Protein AF-A0A8J6ZVW7-F1 (afdb_monomer)

pLDDT: mean 86.39, std 11.44, range [42.09, 98.69]

Radius of gyration: 31.01 Å; Cα contacts (8 Å, |Δi|>4): 887; chains: 1; bounding box: 76×48×88 Å

Solvent-accessible surface area (backbone atoms only — not comparable to full-atom values): 27107 Å² total; per-residue (Å²): 129,86,79,79,57,53,35,25,30,36,32,59,56,68,65,57,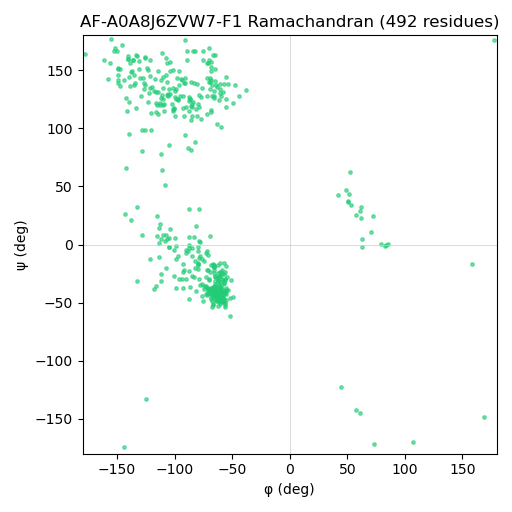40,48,69,54,46,55,93,58,70,62,41,78,71,46,67,35,46,79,55,95,88,37,46,22,52,96,85,42,78,55,50,36,66,55,50,46,51,41,44,74,74,68,21,50,31,41,27,20,56,43,68,67,63,40,69,71,42,50,91,62,39,61,82,58,54,30,58,42,44,34,63,62,49,44,62,41,65,78,31,88,82,68,39,69,47,41,52,55,49,49,53,59,58,47,58,78,42,82,49,35,33,35,28,58,62,38,50,62,63,62,64,74,65,82,74,92,77,65,64,43,52,37,28,31,29,52,70,78,78,90,83,68,68,86,75,42,76,82,59,36,85,42,80,29,52,40,72,73,78,43,60,90,43,79,29,65,30,33,38,56,55,67,88,53,54,56,69,58,45,51,54,51,51,62,77,37,45,79,30,23,57,28,38,36,28,58,37,46,63,92,34,69,34,42,56,48,52,69,76,45,53,84,66,36,67,45,78,49,78,47,80,38,48,62,27,29,40,38,43,36,31,57,50,68,84,84,37,50,42,36,34,31,38,32,82,56,88,71,87,71,70,68,54,77,45,46,44,35,30,16,29,33,42,75,80,47,96,68,91,38,69,79,42,57,13,60,50,86,61,55,46,18,88,47,14,71,29,32,41,68,53,20,35,53,47,19,52,63,65,72,55,81,44,52,25,32,34,37,34,38,72,47,46,36,55,19,83,55,82,72,44,73,43,94,88,38,62,80,50,61,89,54,45,59,46,46,72,54,51,53,62,50,49,71,83,24,57,33,38,33,51,64,64,47,80,52,101,47,28,45,55,56,50,53,27,67,76,60,73,37,60,68,59,52,53,54,49,49,52,42,45,52,54,37,36,48,74,76,43,55,88,46,49,66,46,42,54,50,44,44,64,26,34,61,40,45,65,87,61,39,34,38,28,40,35,68,59,50,49,52,50,48,56,58,50,61,71,25,50,55,63,31,42,53,48,46,58,74,71,45,63,60,96,88,36,48,34,89,78,42,65,62,74,62,28,30,49,52,27,59,51,57,30,47,44,55,37,31,52,49,68,70,68,69,64,48,73,40,66,30,51,62,33,54,44,86,91,114

Nearest PDB structures (foldseek):
  6u4b-assembly1_A  TM=8.245E-01  e=1.497E-17  Klebsiella pneumoniae
  6isv-assembly1_B  TM=5.181E-01  e=7.774E-01  Geotrichum candidum
  8fmw-assembly1_H  TM=5.590E-01  e=1.903E+00  Borreliella burgdorferi B31
  5mmm-assembly1_h  TM=5.725E-01  e=1.793E+00  Spinacia oleracea
  5x8r-assembly1_h  TM=6.136E-01  e=8.458E+00  Spinacia oleracea

Mean predicted aligned error: 12.62 Å

Secondary structure (DSSP, 8-state):
-PPP--EEEEES-HHHHHHHHTT---EEEEEEEEETTEEEETTEEPPHHHHHHHHHHT-SEEEES-HHHHHHHGGGS--SS-EEEHHHHHHHTTSS---HHHHHHHHHHHTT--SEEEETT-HHHHTT---TT-SSEEEEE-S--SS-HHHHTTT-SEEESSGGGGTT---SEEE--S---HHHHHHHHHHTTTT-SEEEEEEETT-HHHHHHHHTGGGEEEEEEEEETTEEEEEEEE-----EEEEEEESS-----PPTTEEEEETTGGG-SS--SSEETTSSS--GGGHHHHTHHHHHHHHHHH---SEEEEEETTEEE--SSSTTSTTS---GGGSPPHHHHHHHHHH-SEEEEPPEE-SS-HHHHHHHHHS-HHHHHHHHHHHHHHHHHH-GGGHHHHHHHHH-SEE--TT-EEEEHHHHHHHHHHHHTTHHHHHHHHHHH-EETTEEGGGS-HHHHTHHHHHHHHHHHHHHHHHT--EEEEPEEE-TT-

Foldseek 3Di:
DPQDAFEEEEEDDPVLLCVQQPPFRYHDQYYWYDDPLFTDDPNDTDFQVNQVVCCVPGGLAYEYSDPVSCVSHVVRHDPQQRYYHSNVVSVQSVFQHDGPQNVVVVQVVQLVDQEEEEEAPCNCQSRVDDPPDRNYAYEYEDQDDPPRPDRCVPVHPYYHNDLVRCLQEEGAEYEPERDDAPVRVVVVCVSCVSHYQKYKYWDFPPDNNVVCCVVPVVQFPDWDWADGRGGTIIITGGDDPQAAAEEAEDQDALVAPAAPRYWYEYALCVPDPDDYTDYYLPDDDFDSVLCLAAPCVRVLVSCLGPHDHQKYWYDYSFWAFFQDDPCPDPVNADDNVRGQDPVNLVVVQVVFAKEAADKDFAPAFLLVVLCVLQVCNPLSVLLLVLQLVLCCVPPVVLNVLLVPNRRHRIAGADRGMMGGSVVSNVLSCSLVSRLVVSLVCSQPPDDDPNHGQVVDPSSSSHSSNSSSRRSVVSVCVSPVTGYHHGHIRGNPVD

Sequence (494 aa):
MATYVPRVLVCGDDDDFRKIIGDRPVEVVGRLQFEREALLLDGHRLTGADVAQLLDTAAEYLLFTDAVEFERCIDSLPTNGQVLSAVTFAKKIRSGFLSFESLATLFDVLKNFRGRVLDVDCFVAKADLRTNDLPVELECVAGNFDGLRPIHENLYGKIYRTLDDCRYRRFDVVLLTDEREPDEFVDAMIKTDALSQNVLTFVRRGSLLESWLTSSQNIFADVKTFSVAGGAWWLIEKRAPVDVGVYVVTHKDAKLSAPEGYRVIHAGHINAAQTFGDVTDDTGDNISELNPFLDEITALYWVWKNTSHTHTGIVHYRRLLTDVNQPNRPDNRYRAENILSASKILQLLDDYDIITHTEFMSKRTQRELMILSTKQPALVAAAEEIVRRHLQRTHPDYLATFDDVMNGSVFFAYGIFVTRRKIFDDYCAWLFSFIIDATIELRDTVTLGGHRLTDAPHVYSRMMSFFAERMLTVWLTNNRLRIKTLPIMYRDDI

Structure (mmCIF, N/CA/C/O backbone):
data_AF-A0A8J6ZVW7-F1
#
_entry.id   AF-A0A8J6ZVW7-F1
#
loop_
_atom_site.group_PDB
_atom_site.id
_atom_site.type_symbol
_atom_site.label_atom_id
_atom_site.label_alt_id
_atom_site.label_comp_id
_atom_site.label_asym_id
_atom_site.label_entity_id
_atom_site.label_seq_id
_atom_site.pdbx_PDB_ins_code
_atom_site.Cartn_x
_atom_site.Cartn_y
_atom_site.Cartn_z
_atom_site.occupancy
_atom_site.B_iso_or_equiv
_atom_site.auth_seq_id
_atom_site.auth_comp_id
_atom_site.auth_asym_id
_atom_site.auth_atom_id
_atom_site.pdbx_PDB_model_num
ATOM 1 N N . MET A 1 1 ? -1.446 -11.581 29.852 1.00 42.28 1 MET A N 1
ATOM 2 C CA . MET A 1 1 ? -2.686 -10.786 29.896 1.00 42.28 1 MET A CA 1
ATOM 3 C C . MET A 1 1 ? -3.193 -10.796 31.320 1.00 42.28 1 MET A C 1
ATOM 5 O O . MET A 1 1 ? -3.320 -11.878 31.885 1.00 42.28 1 MET A O 1
ATOM 9 N N . ALA A 1 2 ? -3.386 -9.624 31.924 1.00 42.09 2 ALA A N 1
ATOM 10 C CA . ALA A 1 2 ? -4.093 -9.539 33.194 1.00 42.09 2 ALA A CA 1
ATOM 11 C C . ALA A 1 2 ? -5.518 -10.062 32.966 1.00 42.09 2 ALA A C 1
ATOM 13 O O . ALA A 1 2 ? -6.196 -9.622 32.043 1.00 42.09 2 ALA A O 1
ATOM 14 N N . THR A 1 3 ? -5.945 -11.055 33.740 1.00 55.94 3 THR A N 1
ATOM 15 C CA . THR A 1 3 ? -7.318 -11.553 33.659 1.00 55.94 3 THR A CA 1
ATOM 16 C C . THR A 1 3 ? -8.234 -10.455 34.183 1.00 55.94 3 THR A C 1
ATOM 18 O O . THR A 1 3 ? -8.121 -10.085 35.349 1.00 55.94 3 THR A O 1
ATOM 21 N N . TYR A 1 4 ? -9.105 -9.915 33.334 1.00 67.06 4 TYR A N 1
ATOM 22 C CA . TYR A 1 4 ? -10.116 -8.948 33.753 1.00 67.06 4 TYR A CA 1
ATOM 23 C C . TYR A 1 4 ? -11.009 -9.548 34.851 1.00 67.06 4 TYR A C 1
ATOM 25 O O . TYR A 1 4 ? -11.490 -10.678 34.730 1.00 67.06 4 TYR A O 1
ATOM 33 N N . VAL A 1 5 ? -11.204 -8.787 35.929 1.00 76.88 5 VAL A N 1
ATOM 34 C CA . VAL A 1 5 ? -12.028 -9.154 37.084 1.00 76.88 5 VAL A CA 1
ATOM 35 C C . VAL A 1 5 ? -13.138 -8.097 37.215 1.00 76.88 5 VAL A C 1
ATOM 37 O O . VAL A 1 5 ? -12.874 -7.020 37.743 1.00 76.88 5 VAL A O 1
ATOM 40 N N . PRO A 1 6 ? -14.362 -8.359 36.722 1.00 79.50 6 PRO A N 1
ATOM 41 C CA . PRO A 1 6 ? -15.471 -7.417 36.806 1.00 79.50 6 PRO A CA 1
ATOM 42 C C . PRO A 1 6 ? -15.879 -7.153 38.247 1.00 79.50 6 PRO A C 1
ATOM 44 O O . PRO A 1 6 ? -16.041 -8.093 39.033 1.00 79.50 6 PRO A O 1
ATOM 47 N N . ARG A 1 7 ? -16.141 -5.884 38.555 1.00 86.50 7 ARG A N 1
ATOM 48 C CA . ARG A 1 7 ? -16.690 -5.456 39.848 1.00 86.50 7 ARG A CA 1
ATOM 49 C C . ARG A 1 7 ? -18.210 -5.566 39.829 1.00 86.50 7 ARG A C 1
ATOM 51 O O . ARG A 1 7 ? -18.862 -4.936 39.000 1.00 86.50 7 ARG A O 1
ATOM 58 N N . VAL A 1 8 ? -18.800 -6.354 40.724 1.00 90.06 8 VAL A N 1
ATOM 59 C CA . VAL A 1 8 ? -20.244 -6.639 40.710 1.00 90.06 8 VAL A CA 1
ATOM 60 C C . VAL A 1 8 ? -20.917 -6.348 42.046 1.00 90.06 8 VAL A C 1
ATOM 62 O O . VAL A 1 8 ? -20.406 -6.686 43.115 1.00 90.06 8 VAL A O 1
ATOM 65 N N . LEU A 1 9 ? -22.106 -5.762 41.966 1.00 92.94 9 LEU A N 1
ATOM 66 C CA . LEU A 1 9 ? -23.117 -5.838 43.008 1.00 92.94 9 LEU A CA 1
ATOM 67 C C . LEU A 1 9 ? -23.928 -7.108 42.797 1.00 92.94 9 LEU A C 1
ATOM 69 O O . LEU A 1 9 ? -24.265 -7.454 41.665 1.00 92.94 9 LEU A O 1
ATOM 73 N N . VAL A 1 10 ? -24.272 -7.790 43.882 1.00 94.38 10 VAL A N 1
ATOM 74 C CA . VAL A 1 10 ? -25.107 -8.991 43.808 1.00 94.38 10 VAL A CA 1
ATOM 75 C C . VAL A 1 10 ? -26.354 -8.806 44.650 1.00 94.38 10 VAL A C 1
ATOM 77 O O . VAL A 1 10 ? -26.262 -8.439 45.819 1.00 94.38 10 VAL A O 1
ATOM 80 N N . CYS A 1 11 ? -27.502 -9.091 44.052 1.00 94.06 11 CYS A N 1
ATOM 81 C CA . CYS A 1 11 ? -28.789 -9.184 44.709 1.00 94.06 11 CYS A CA 1
ATOM 82 C C . CYS A 1 11 ? -29.251 -10.647 44.738 1.00 94.06 11 CYS A C 1
ATOM 84 O O . CYS A 1 11 ? -29.289 -11.309 43.697 1.00 94.06 11 CYS A O 1
ATOM 86 N N . GLY A 1 12 ? -29.557 -11.138 45.939 1.00 90.00 12 GLY A N 1
ATOM 87 C CA . GLY A 1 12 ? -29.989 -12.513 46.193 1.00 90.00 12 GLY A CA 1
ATOM 88 C C . GLY A 1 12 ? -28.928 -13.382 46.880 1.00 90.00 12 GLY A C 1
ATOM 89 O O . GLY A 1 12 ? -27.920 -12.880 47.382 1.00 90.00 12 GLY A O 1
ATOM 90 N N . ASP A 1 13 ? -29.190 -14.690 46.941 1.00 90.00 13 ASP A N 1
ATOM 91 C CA . ASP A 1 13 ? -28.446 -15.642 47.776 1.00 90.00 13 ASP A CA 1
ATOM 92 C C . ASP A 1 13 ? -26.984 -15.887 47.340 1.00 90.00 13 ASP A C 1
ATOM 94 O O . ASP A 1 13 ? -26.646 -15.976 46.153 1.00 90.00 13 ASP A O 1
ATOM 98 N N . ASP A 1 14 ? -26.106 -16.020 48.335 1.00 87.69 14 ASP A N 1
ATOM 99 C CA . ASP A 1 14 ? -24.662 -16.187 48.169 1.00 87.69 14 ASP A CA 1
ATOM 100 C C . ASP A 1 14 ? -24.270 -17.559 47.610 1.00 87.69 14 ASP A C 1
ATOM 102 O O . ASP A 1 14 ? -23.324 -17.654 46.821 1.00 87.69 14 ASP A O 1
ATOM 106 N N . ASP A 1 15 ? -24.967 -18.617 48.016 1.00 91.00 15 ASP A N 1
ATOM 107 C CA . ASP A 1 15 ? -24.687 -19.976 47.564 1.00 91.00 15 ASP A CA 1
ATOM 108 C C . ASP A 1 15 ? -25.174 -20.174 46.130 1.00 91.00 15 ASP A C 1
ATOM 110 O O . ASP A 1 15 ? -24.450 -20.753 45.310 1.00 91.00 15 ASP A O 1
ATOM 114 N N . ASP A 1 16 ? -26.325 -19.597 45.780 1.00 92.12 16 ASP A N 1
ATOM 115 C CA . ASP A 1 16 ? -26.796 -19.548 44.396 1.00 92.12 16 ASP A CA 1
ATOM 116 C C . ASP A 1 16 ? -25.834 -18.762 43.502 1.00 92.12 16 ASP A C 1
ATOM 118 O O . ASP A 1 16 ? -25.460 -19.238 42.424 1.00 92.12 16 ASP A O 1
ATOM 122 N N . PHE A 1 17 ? -25.349 -17.602 43.961 1.00 93.56 17 PHE A N 1
ATOM 123 C CA . PHE A 1 17 ? -24.330 -16.844 43.236 1.00 93.56 17 PHE A CA 1
ATOM 124 C C . PHE A 1 17 ? -23.083 -17.694 42.969 1.00 93.56 17 PHE A C 1
ATOM 126 O O . PHE A 1 17 ? -22.659 -17.817 41.817 1.00 93.56 17 PHE A O 1
ATOM 133 N N . ARG A 1 18 ? -22.515 -18.330 44.005 1.00 91.50 18 ARG A N 1
ATOM 134 C CA . ARG A 1 18 ? -21.320 -19.185 43.874 1.00 91.50 18 ARG A CA 1
ATOM 135 C C . ARG A 1 18 ? -21.558 -20.349 42.919 1.00 91.50 18 ARG A C 1
ATOM 137 O O . ARG A 1 18 ? -20.698 -20.646 42.095 1.00 91.50 18 ARG A O 1
ATOM 144 N N . LYS A 1 19 ? -22.730 -20.982 42.980 1.00 92.94 19 LYS A N 1
ATOM 145 C CA . LYS A 1 19 ? -23.097 -22.102 42.105 1.00 92.94 19 LYS A CA 1
ATOM 146 C C . LYS A 1 19 ? -23.214 -21.684 40.638 1.00 92.94 19 LYS A C 1
ATOM 148 O O . LYS A 1 19 ? -22.811 -22.436 39.751 1.00 92.94 19 LYS A O 1
ATOM 153 N N . ILE A 1 20 ? -23.761 -20.498 40.373 1.00 91.62 20 ILE A N 1
ATOM 154 C CA . ILE A 1 20 ? -23.944 -19.970 39.016 1.00 91.62 20 ILE A CA 1
ATOM 155 C C . ILE A 1 20 ? -22.610 -19.480 38.429 1.00 91.62 20 ILE A C 1
ATOM 157 O O . ILE A 1 20 ? -22.259 -19.814 37.289 1.00 91.62 20 ILE A O 1
ATOM 161 N N . ILE A 1 21 ? -21.864 -18.688 39.202 1.00 87.88 21 ILE A N 1
ATOM 162 C CA . ILE A 1 21 ? -20.614 -18.056 38.768 1.00 87.88 21 ILE A CA 1
ATOM 163 C C . ILE A 1 21 ? -19.450 -19.051 38.734 1.00 87.88 21 ILE A C 1
ATOM 165 O O . ILE A 1 21 ? -18.629 -18.974 37.816 1.00 87.88 21 ILE A O 1
ATOM 169 N N . GLY A 1 22 ? -19.401 -20.028 39.641 1.00 88.19 22 GLY A N 1
ATOM 170 C CA . GLY A 1 22 ? -18.299 -20.989 39.746 1.00 88.19 22 GLY A CA 1
ATOM 171 C C . GLY A 1 22 ? -16.945 -20.303 39.957 1.00 88.19 22 GLY A C 1
ATOM 172 O O . GLY A 1 22 ? -16.871 -19.266 40.608 1.00 88.19 22 GLY A O 1
ATOM 173 N N . ASP A 1 23 ? -15.888 -20.838 39.340 1.00 83.31 23 ASP A N 1
ATOM 174 C CA . ASP A 1 23 ? -14.503 -20.343 39.483 1.00 83.31 23 ASP A CA 1
ATOM 175 C C . ASP A 1 23 ? -14.174 -19.122 38.603 1.00 83.31 23 ASP A C 1
ATOM 177 O O . ASP A 1 23 ? -13.011 -18.816 38.336 1.00 83.31 23 ASP A O 1
ATOM 181 N N . ARG A 1 24 ? -15.194 -18.441 38.073 1.00 82.06 24 ARG A N 1
ATOM 182 C CA . ARG A 1 24 ? -14.978 -17.287 37.200 1.00 82.06 24 ARG A CA 1
ATOM 183 C C . ARG A 1 24 ? -14.417 -16.108 38.007 1.00 82.06 24 ARG A C 1
ATOM 185 O O . ARG A 1 24 ? -14.892 -15.862 39.114 1.00 82.06 24 ARG A O 1
ATOM 192 N N . PRO A 1 25 ? -13.458 -15.349 37.452 1.00 78.94 25 PRO A N 1
ATOM 193 C CA . PRO A 1 25 ? -12.899 -14.180 38.118 1.00 78.94 25 PRO A CA 1
ATOM 194 C C . PRO A 1 25 ? -13.968 -13.087 38.197 1.00 78.94 25 PRO A C 1
ATOM 196 O O . PRO A 1 25 ? -14.405 -12.595 37.163 1.00 78.94 25 PRO A O 1
ATOM 199 N N . VAL A 1 26 ? -14.416 -12.739 39.404 1.00 86.00 26 VAL A N 1
ATOM 200 C CA . VAL A 1 26 ? -15.368 -11.648 39.667 1.00 86.00 26 VAL A CA 1
ATOM 201 C C . VAL A 1 26 ? -15.034 -11.027 41.026 1.00 86.00 26 VAL A C 1
ATOM 203 O O . VAL A 1 26 ? -14.790 -11.754 41.988 1.00 86.00 26 VAL A O 1
ATOM 206 N N . GLU A 1 27 ? -15.036 -9.701 41.128 1.00 89.44 27 GLU A N 1
ATOM 207 C CA . GLU A 1 27 ? -14.871 -8.971 42.386 1.00 89.44 27 GLU A CA 1
ATOM 208 C C . GLU A 1 27 ? -16.252 -8.540 42.886 1.00 89.44 27 GLU A C 1
ATOM 210 O O . GLU A 1 27 ? -16.903 -7.679 42.297 1.00 89.44 27 GLU A O 1
ATOM 215 N N . VAL A 1 28 ? -16.729 -9.135 43.977 1.00 92.44 28 VAL A N 1
ATOM 216 C CA . VAL A 1 28 ? -17.987 -8.706 44.599 1.00 92.44 28 VAL A CA 1
ATOM 217 C C . VAL A 1 28 ? -17.711 -7.475 45.457 1.00 92.44 28 VAL A C 1
ATOM 219 O O . VAL A 1 28 ? -17.070 -7.576 46.499 1.00 92.44 28 VAL A O 1
ATOM 222 N N . VAL A 1 29 ? -18.210 -6.320 45.022 1.00 92.75 29 VAL A N 1
ATOM 223 C CA . VAL A 1 29 ? -17.977 -5.021 45.680 1.00 92.75 29 VAL A CA 1
ATOM 224 C C . VAL A 1 29 ? -19.107 -4.605 46.619 1.00 92.75 29 VAL A C 1
ATOM 226 O O . VAL A 1 29 ? -18.958 -3.651 47.377 1.00 92.75 29 VAL A O 1
ATOM 229 N N . GLY A 1 30 ? -20.234 -5.317 46.590 1.00 91.88 30 GLY A N 1
ATOM 230 C CA . GLY A 1 30 ? -21.351 -5.078 47.497 1.00 91.88 30 GLY A CA 1
ATOM 231 C C . GLY A 1 30 ? -22.509 -6.053 47.294 1.00 91.88 30 GLY A C 1
ATOM 232 O O . GLY A 1 30 ? -22.601 -6.748 46.278 1.00 91.88 30 GLY A O 1
ATOM 233 N N . ARG A 1 31 ? -23.396 -6.104 48.290 1.00 92.94 31 ARG A N 1
ATOM 234 C CA . ARG A 1 31 ? -24.591 -6.955 48.308 1.00 92.94 31 ARG A CA 1
ATOM 235 C C . ARG A 1 31 ? -25.829 -6.084 48.458 1.00 92.94 31 ARG A C 1
ATOM 237 O O . ARG A 1 31 ? -25.852 -5.196 49.306 1.00 92.94 31 ARG A O 1
ATOM 244 N N . LEU A 1 32 ? -26.844 -6.362 47.651 1.00 93.19 32 LEU A N 1
ATOM 245 C CA . LEU A 1 32 ? -28.156 -5.736 47.746 1.00 93.19 32 LEU A CA 1
ATOM 246 C C . LEU A 1 32 ? -29.181 -6.752 48.239 1.00 93.19 32 LEU A C 1
ATOM 248 O O . LEU A 1 32 ? -29.140 -7.926 47.873 1.00 93.19 32 LEU A O 1
ATOM 252 N N . GLN A 1 33 ? -30.126 -6.282 49.039 1.00 91.12 33 GLN A N 1
ATOM 253 C CA . GLN A 1 33 ? -31.290 -7.062 49.448 1.00 91.12 33 GLN A CA 1
ATOM 254 C C . GLN A 1 33 ? -32.473 -6.728 48.546 1.00 91.12 33 GLN A C 1
ATOM 256 O O . GLN A 1 33 ? -32.588 -5.599 48.066 1.00 91.12 33 GLN A O 1
ATOM 261 N N . PHE A 1 34 ? -33.356 -7.700 48.337 1.00 89.69 34 PHE A N 1
ATOM 262 C CA . PHE A 1 34 ? -34.623 -7.493 47.652 1.00 89.69 34 PHE A CA 1
ATOM 263 C C . PHE A 1 34 ? -35.772 -7.729 48.627 1.00 89.69 34 PHE A C 1
ATOM 265 O O . PHE A 1 34 ? -36.010 -8.847 49.077 1.00 89.69 34 PHE A O 1
ATOM 272 N N . GLU A 1 35 ? -36.501 -6.670 48.968 1.00 88.12 35 GLU A N 1
ATOM 273 C CA . GLU A 1 35 ? -37.670 -6.767 49.840 1.00 88.12 35 GLU A CA 1
ATOM 274 C C . GLU A 1 35 ? -38.798 -5.883 49.318 1.00 88.12 35 GLU A C 1
ATOM 276 O O . GLU A 1 35 ? -38.583 -4.728 48.957 1.00 88.12 35 GLU A O 1
ATOM 281 N N . ARG A 1 36 ? -40.031 -6.410 49.318 1.00 84.06 36 ARG A N 1
ATOM 282 C CA . ARG A 1 36 ? -41.248 -5.663 48.939 1.00 84.06 36 ARG A CA 1
ATOM 283 C C . ARG A 1 36 ? -41.106 -4.905 47.607 1.00 84.06 36 ARG A C 1
ATOM 285 O O . ARG A 1 36 ? -41.469 -3.733 47.525 1.00 84.06 36 ARG A O 1
ATOM 292 N N . GLU A 1 37 ? -40.582 -5.585 46.586 1.00 82.31 37 GLU A N 1
ATOM 293 C CA . GLU A 1 37 ? -40.376 -5.027 45.237 1.00 82.31 37 GLU A CA 1
ATOM 294 C C . GLU A 1 37 ? -39.413 -3.828 45.208 1.00 82.31 37 GLU A C 1
ATOM 296 O O . GLU A 1 37 ? -39.559 -2.893 44.419 1.00 82.31 37 GLU A O 1
ATOM 301 N N . ALA A 1 38 ? -38.420 -3.830 46.097 1.00 85.56 38 ALA A N 1
ATOM 302 C CA . ALA A 1 38 ? -37.412 -2.791 46.170 1.00 85.56 38 ALA A CA 1
ATOM 303 C C . ALA A 1 38 ? -36.022 -3.365 46.447 1.00 85.56 38 ALA A C 1
ATOM 305 O O . ALA A 1 38 ? -35.872 -4.307 47.224 1.00 85.56 38 ALA A O 1
ATOM 306 N N . LEU A 1 39 ? -35.009 -2.742 45.842 1.00 91.62 39 LEU A N 1
ATOM 307 C CA . LEU A 1 39 ? -33.610 -2.973 46.183 1.00 91.62 39 LEU A CA 1
ATOM 308 C C . LEU A 1 39 ? -33.235 -2.172 47.423 1.00 91.62 39 LEU A C 1
ATOM 310 O O . LEU A 1 39 ? -33.600 -0.998 47.536 1.00 91.62 39 LEU A O 1
ATOM 314 N N . LEU A 1 40 ? -32.475 -2.792 48.320 1.00 91.81 40 LEU A N 1
ATOM 315 C CA . LEU A 1 40 ? -31.940 -2.146 49.507 1.00 91.81 40 LEU A CA 1
ATOM 316 C C . LEU A 1 40 ? -30.425 -2.313 49.589 1.00 91.81 40 LEU A C 1
ATOM 318 O O . LEU A 1 40 ? -29.902 -3.407 49.379 1.00 91.81 40 LEU A O 1
ATOM 322 N N . LEU A 1 41 ? -29.741 -1.232 49.955 1.00 90.81 41 LEU A N 1
ATOM 323 C CA . LEU A 1 41 ? -28.346 -1.238 50.390 1.00 90.81 41 LEU A CA 1
ATOM 324 C C . LEU A 1 41 ? -28.319 -0.778 51.847 1.00 90.81 41 LEU A C 1
ATOM 326 O O . LEU A 1 41 ? -28.836 0.294 52.156 1.00 90.81 41 LEU A O 1
ATOM 330 N N . ASP A 1 42 ? -27.791 -1.608 52.747 1.00 88.06 42 ASP A N 1
ATOM 331 C CA . ASP A 1 42 ? -27.751 -1.337 54.193 1.00 88.06 42 ASP A CA 1
ATOM 332 C C . ASP A 1 42 ? -29.116 -0.916 54.788 1.00 88.06 42 ASP A C 1
ATOM 334 O O . ASP A 1 42 ? -29.209 -0.048 55.654 1.00 88.06 42 ASP A O 1
ATOM 338 N N . GLY A 1 43 ? -30.207 -1.518 54.298 1.00 86.62 43 GLY A N 1
ATOM 339 C CA . GLY A 1 43 ? -31.580 -1.225 54.734 1.00 86.62 43 GLY A CA 1
ATOM 340 C C . GLY A 1 43 ? -32.204 0.040 54.128 1.00 86.62 43 GLY A C 1
ATOM 341 O O . GLY A 1 43 ? -33.367 0.341 54.405 1.00 86.62 43 GLY A O 1
ATOM 342 N N . HIS A 1 44 ? -31.485 0.766 53.270 1.00 90.50 44 HIS A N 1
ATOM 343 C CA . HIS A 1 44 ? -32.001 1.929 52.553 1.00 90.50 44 HIS A CA 1
ATOM 344 C C . HIS A 1 44 ? -32.506 1.546 51.164 1.00 90.50 44 HIS A C 1
ATOM 346 O O . HIS A 1 44 ? -31.781 0.946 50.374 1.00 90.50 44 HIS A O 1
ATOM 352 N N . ARG A 1 45 ? -33.750 1.931 50.854 1.00 91.75 45 ARG A N 1
ATOM 353 C CA . ARG A 1 45 ? -34.365 1.706 49.541 1.00 91.75 45 ARG A CA 1
ATOM 354 C C . ARG A 1 45 ? -33.637 2.503 48.459 1.00 91.75 45 ARG A C 1
ATOM 356 O O . ARG A 1 45 ? -33.525 3.720 48.579 1.00 91.75 45 ARG A O 1
ATOM 363 N N . LEU A 1 46 ? -33.234 1.819 47.395 1.00 91.44 46 LEU A N 1
ATOM 364 C CA . LEU A 1 46 ? -32.609 2.413 46.220 1.00 91.44 46 LEU A CA 1
ATOM 365 C C . LEU A 1 46 ? -33.653 2.760 45.154 1.00 91.44 46 LEU A C 1
ATOM 367 O O . LEU A 1 46 ? -34.577 1.988 44.883 1.00 91.44 46 LEU A O 1
ATOM 371 N N . THR A 1 47 ? -33.482 3.918 44.528 1.00 90.75 47 THR A N 1
ATOM 372 C CA . THR A 1 47 ? -34.142 4.295 43.274 1.00 90.75 47 THR A CA 1
ATOM 373 C C . THR A 1 47 ? -33.308 3.845 42.072 1.00 90.75 47 THR A C 1
ATOM 375 O O . THR A 1 47 ? -32.122 3.539 42.203 1.00 90.75 47 THR A O 1
ATOM 378 N N . GLY A 1 48 ? -33.889 3.859 40.868 1.00 86.62 48 GLY A N 1
ATOM 379 C CA . GLY A 1 48 ? -33.130 3.592 39.639 1.00 86.62 48 GLY A CA 1
ATOM 380 C C . GLY A 1 48 ? -31.947 4.552 39.433 1.00 86.62 48 GLY A C 1
ATOM 381 O O . GLY A 1 48 ? -30.916 4.140 38.906 1.00 86.62 48 GLY A O 1
ATOM 382 N N . ALA A 1 49 ? -32.052 5.800 39.907 1.00 87.88 49 ALA A N 1
ATOM 383 C CA . ALA A 1 49 ? -30.962 6.776 39.853 1.00 87.88 49 ALA A CA 1
ATOM 384 C C . ALA A 1 49 ? -29.819 6.426 40.820 1.00 87.88 49 ALA A C 1
ATOM 386 O O . ALA A 1 49 ? -28.653 6.532 40.443 1.00 87.88 49 ALA A O 1
ATOM 387 N N . ASP A 1 50 ? -30.141 5.946 42.025 1.00 91.31 50 ASP A N 1
ATOM 388 C CA . ASP A 1 50 ? -29.130 5.492 42.990 1.00 9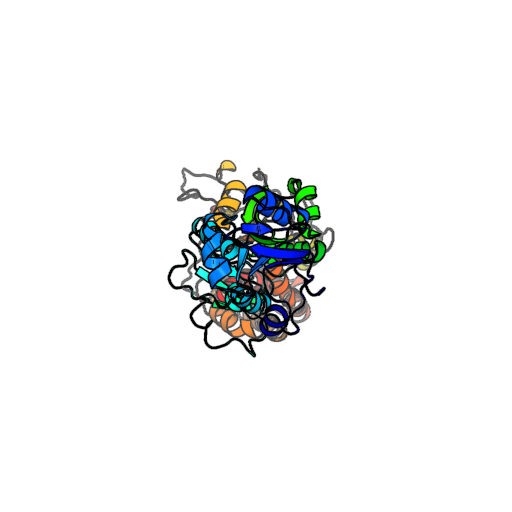1.31 50 ASP A CA 1
ATOM 389 C C . ASP A 1 50 ? -28.372 4.275 42.445 1.00 91.31 50 ASP A C 1
ATOM 391 O O . ASP A 1 50 ? -27.146 4.199 42.529 1.00 91.31 50 ASP A O 1
ATOM 395 N N . VAL A 1 51 ? -29.098 3.340 41.820 1.00 89.25 51 VAL A N 1
ATOM 396 C CA . VAL A 1 51 ? -28.496 2.172 41.164 1.00 89.25 51 VAL A CA 1
ATOM 397 C C . VAL A 1 51 ? -27.596 2.598 40.004 1.00 89.25 51 VAL A C 1
ATOM 399 O O . VAL A 1 51 ? -26.476 2.103 39.912 1.00 89.25 51 VAL A O 1
ATOM 402 N N . ALA A 1 52 ? -28.024 3.544 39.162 1.00 85.56 52 ALA A N 1
ATOM 403 C CA . ALA A 1 52 ? -27.182 4.081 38.090 1.00 85.56 52 ALA A CA 1
ATOM 404 C C . ALA A 1 52 ? -25.882 4.689 38.637 1.00 85.56 52 ALA A C 1
ATOM 406 O O . ALA A 1 52 ? -24.799 4.374 38.154 1.00 85.56 52 ALA A O 1
ATOM 407 N N . GLN A 1 53 ? -25.967 5.492 39.701 1.00 87.62 53 GLN A N 1
ATOM 408 C CA . GLN A 1 53 ? -24.792 6.098 40.324 1.00 87.62 53 GLN A CA 1
ATOM 409 C C . GLN A 1 53 ? -23.826 5.046 40.888 1.00 87.62 53 GLN A C 1
ATOM 411 O O . GLN A 1 53 ? -22.609 5.169 40.721 1.00 87.62 53 GLN A O 1
ATOM 416 N N . LEU A 1 54 ? -24.342 4.000 41.538 1.00 89.00 54 LEU A N 1
ATOM 417 C CA . LEU A 1 54 ? -23.524 2.885 42.025 1.00 89.00 54 LEU A CA 1
ATOM 418 C C . LEU A 1 54 ? -22.828 2.147 40.873 1.00 89.00 54 LEU A C 1
ATOM 420 O O . LEU A 1 54 ? -21.653 1.803 40.994 1.00 89.00 54 LEU A O 1
ATOM 424 N N . LEU A 1 55 ? -23.528 1.950 39.756 1.00 84.75 55 LEU A N 1
ATOM 425 C CA . LEU A 1 55 ? -23.006 1.300 38.551 1.00 84.75 55 LEU A CA 1
ATOM 426 C C . LEU A 1 55 ? -22.041 2.175 37.732 1.00 84.75 55 LEU A C 1
ATOM 428 O O . LEU A 1 55 ? -21.335 1.679 36.853 1.00 84.75 55 LEU A O 1
ATOM 432 N N . ASP A 1 56 ? -21.995 3.476 38.008 1.00 78.38 56 ASP A N 1
ATOM 433 C CA . ASP A 1 56 ? -21.021 4.385 37.408 1.00 78.38 56 ASP A CA 1
ATOM 434 C C . ASP A 1 56 ? -19.760 4.558 38.264 1.00 78.38 56 ASP A C 1
ATOM 436 O O . ASP A 1 56 ? -18.706 4.908 37.731 1.00 78.38 56 ASP A O 1
ATOM 440 N N . THR A 1 57 ? -19.848 4.312 39.576 1.00 81.38 57 THR A N 1
ATOM 441 C CA . THR A 1 57 ? -18.784 4.656 40.539 1.00 81.38 57 THR A CA 1
ATOM 442 C C . THR A 1 57 ? -18.170 3.462 41.266 1.00 81.38 57 THR A C 1
ATOM 444 O O . THR A 1 57 ? -16.962 3.442 41.512 1.00 81.38 57 THR A O 1
ATOM 447 N N . ALA A 1 58 ? -18.976 2.468 41.637 1.00 84.69 58 ALA A N 1
ATOM 448 C CA . ALA A 1 58 ? -18.586 1.421 42.576 1.00 84.69 58 ALA A CA 1
ATOM 449 C C . ALA A 1 58 ? -18.564 0.026 41.947 1.00 84.69 58 ALA A C 1
ATOM 451 O O . ALA A 1 58 ? -17.695 -0.769 42.296 1.00 84.69 58 ALA A O 1
ATOM 452 N N . ALA A 1 59 ? -19.474 -0.268 41.023 1.00 87.25 59 ALA A N 1
ATOM 453 C CA . ALA A 1 59 ? -19.591 -1.563 40.364 1.00 87.25 59 ALA A CA 1
ATOM 454 C C . ALA A 1 59 ? -19.813 -1.389 38.866 1.00 87.25 59 ALA A C 1
ATOM 456 O O . ALA A 1 59 ? -20.283 -0.353 38.431 1.00 87.25 59 ALA A O 1
ATOM 457 N N . GLU A 1 60 ? -19.513 -2.411 38.078 1.00 81.00 60 GLU A N 1
ATOM 458 C CA . GLU A 1 60 ? -19.788 -2.424 36.641 1.00 81.00 60 GLU A CA 1
ATOM 459 C C . GLU A 1 60 ? -21.138 -3.087 36.334 1.00 81.00 60 GLU A C 1
ATOM 461 O O . GLU A 1 60 ? -21.797 -2.710 35.361 1.00 81.00 60 GLU A O 1
ATOM 466 N N . TYR A 1 61 ? -21.558 -4.046 37.175 1.00 86.38 61 TYR A N 1
ATOM 467 C CA . TYR A 1 61 ? -22.801 -4.806 37.012 1.00 86.38 61 TYR A CA 1
ATOM 468 C C . TYR A 1 61 ? -23.561 -4.980 38.317 1.00 86.38 61 TYR A C 1
ATOM 470 O O . TYR A 1 61 ? -22.965 -5.124 39.383 1.00 86.38 61 TYR A O 1
ATOM 478 N N . LEU A 1 62 ? -24.884 -5.064 38.199 1.00 90.62 62 LEU A N 1
ATOM 479 C CA . LEU A 1 62 ? -25.779 -5.569 39.229 1.00 90.62 62 LEU A CA 1
ATOM 480 C C . LEU A 1 62 ? -26.333 -6.922 38.778 1.00 90.62 62 LEU A C 1
ATOM 482 O O . LEU A 1 62 ? -26.976 -7.025 37.733 1.00 90.62 62 LEU A O 1
ATOM 486 N N . LEU A 1 63 ? -26.077 -7.957 39.573 1.00 91.62 63 LEU A N 1
ATOM 487 C CA . LEU A 1 63 ? -26.419 -9.337 39.261 1.00 91.62 63 LEU A CA 1
ATOM 488 C C . LEU A 1 63 ? -27.512 -9.859 40.180 1.00 91.62 63 LEU A C 1
ATOM 490 O O . LEU A 1 63 ? -27.339 -9.863 41.393 1.00 91.62 63 LEU A O 1
ATOM 494 N N . PHE A 1 64 ? -28.587 -10.374 39.597 1.00 93.31 64 PHE A N 1
ATOM 495 C CA . PHE A 1 64 ? -29.653 -11.058 40.324 1.00 93.31 64 PHE A CA 1
ATOM 496 C C . PHE A 1 64 ? -29.469 -12.569 40.249 1.00 93.31 64 PHE A C 1
ATOM 498 O O . PHE A 1 64 ? -29.363 -13.127 39.151 1.00 93.31 64 PHE A O 1
ATOM 505 N N . THR A 1 65 ? -29.427 -13.246 41.394 1.00 93.62 65 THR A N 1
ATOM 506 C CA . THR A 1 65 ? -29.389 -14.716 41.420 1.00 93.62 65 THR A CA 1
ATOM 507 C C . THR A 1 65 ? -30.769 -15.331 41.195 1.00 93.62 65 THR A C 1
ATOM 509 O O . THR A 1 65 ? -30.851 -16.382 40.557 1.00 93.62 65 THR A O 1
ATOM 512 N N . ASP A 1 66 ? -31.838 -14.640 41.600 1.00 90.31 66 ASP A N 1
ATOM 513 C CA . ASP A 1 66 ? -33.230 -15.030 41.367 1.00 90.31 66 ASP A CA 1
ATOM 514 C C . ASP A 1 66 ? -33.816 -14.318 40.128 1.00 90.31 66 ASP A C 1
ATOM 516 O O . ASP A 1 66 ? -33.818 -13.090 40.010 1.00 90.31 66 ASP A O 1
ATOM 520 N N . ALA A 1 67 ? -34.325 -15.104 39.175 1.00 84.31 67 ALA A N 1
ATOM 521 C CA . ALA A 1 67 ? -34.923 -14.590 37.943 1.00 84.31 67 ALA A CA 1
ATOM 522 C C . ALA A 1 67 ? -36.270 -13.878 38.170 1.00 84.31 67 ALA A C 1
ATOM 524 O O . ALA A 1 67 ? -36.592 -12.944 37.442 1.00 84.31 67 ALA A O 1
ATOM 525 N N . VAL A 1 68 ? -37.044 -14.292 39.174 1.00 85.56 68 VAL A N 1
ATOM 526 C CA . VAL A 1 68 ? -38.330 -13.682 39.532 1.00 85.56 68 VAL A CA 1
ATOM 527 C C . VAL A 1 68 ? -38.107 -12.309 40.159 1.00 85.56 68 VAL A C 1
ATOM 529 O O . VAL A 1 68 ? -38.832 -11.368 39.844 1.00 85.56 68 VAL A O 1
ATOM 532 N N . GLU A 1 69 ? -37.101 -12.170 41.025 1.00 87.12 69 GLU A N 1
ATOM 533 C CA . GLU A 1 69 ? -36.728 -10.867 41.596 1.00 87.12 69 GLU A CA 1
ATOM 534 C C . GLU A 1 69 ? -36.253 -9.904 40.508 1.00 87.12 69 GLU A C 1
ATOM 536 O O . GLU A 1 69 ? -36.701 -8.758 40.460 1.00 87.12 69 GLU A O 1
ATOM 541 N N . PHE A 1 70 ? -35.418 -10.398 39.588 1.00 86.38 70 PHE A N 1
ATOM 542 C CA . PHE A 1 70 ? -34.964 -9.647 38.422 1.00 86.38 70 PHE A CA 1
ATOM 543 C C . PHE A 1 70 ? -36.138 -9.133 37.577 1.00 86.38 70 PHE A C 1
ATOM 545 O O . PHE A 1 70 ? -36.247 -7.929 37.348 1.00 86.38 70 PHE A O 1
ATOM 552 N N . GLU A 1 71 ? -37.053 -10.016 37.161 1.00 84.88 71 GLU A N 1
ATOM 553 C CA . GLU A 1 71 ? -38.210 -9.639 36.335 1.00 84.88 71 GLU A CA 1
ATOM 554 C C . GLU A 1 71 ? -39.133 -8.629 37.027 1.00 84.88 71 GLU A C 1
ATOM 556 O O . GLU A 1 71 ? -39.708 -7.769 36.366 1.00 84.88 71 GLU A O 1
ATOM 561 N N . ARG A 1 72 ? -39.255 -8.684 38.358 1.00 85.56 72 ARG A N 1
ATOM 562 C CA . ARG A 1 72 ? -40.122 -7.768 39.116 1.00 85.56 72 ARG A CA 1
ATOM 563 C C . ARG A 1 72 ? -39.609 -6.337 39.204 1.00 85.56 72 ARG A C 1
ATOM 565 O O . ARG A 1 72 ? -40.406 -5.446 39.485 1.00 85.56 72 ARG A O 1
ATOM 572 N N . CYS A 1 73 ? -38.311 -6.101 39.027 1.00 81.69 73 CYS A N 1
ATOM 573 C CA . CYS A 1 73 ? -37.728 -4.772 39.223 1.00 81.69 73 CYS A CA 1
ATOM 574 C C . CYS A 1 73 ? -37.020 -4.195 37.997 1.00 81.69 73 CYS A C 1
ATOM 576 O O . CYS A 1 73 ? -36.762 -2.991 37.993 1.00 81.69 73 CYS A O 1
ATOM 578 N N . ILE A 1 74 ? -36.756 -4.991 36.955 1.00 80.81 74 ILE A N 1
ATOM 579 C CA . ILE A 1 74 ? -35.975 -4.560 35.788 1.00 80.81 74 ILE A CA 1
ATOM 580 C C . ILE A 1 74 ? -36.521 -3.294 35.111 1.00 80.81 74 ILE A C 1
ATOM 582 O O . ILE A 1 74 ? -35.738 -2.417 34.761 1.00 80.81 74 ILE A O 1
ATOM 586 N N . ASP A 1 75 ? -37.845 -3.134 35.036 1.00 82.06 75 ASP A N 1
ATOM 587 C CA . ASP A 1 75 ? -38.495 -1.964 34.422 1.00 82.06 75 ASP A CA 1
ATOM 588 C C . ASP A 1 75 ? -38.245 -0.650 35.185 1.00 82.06 75 ASP A C 1
ATOM 590 O O . ASP A 1 75 ? -38.418 0.441 34.643 1.00 82.06 75 ASP A O 1
ATOM 594 N N . SER A 1 76 ? -37.847 -0.739 36.458 1.00 80.75 76 SER A N 1
ATOM 595 C CA . SER A 1 76 ? -37.551 0.414 37.320 1.00 80.75 76 SER A CA 1
ATOM 596 C C . SER A 1 76 ? -36.056 0.737 37.426 1.00 80.75 76 SER A C 1
ATOM 598 O O . SER A 1 76 ? -35.672 1.688 38.114 1.00 80.75 76 SER A O 1
ATOM 600 N N . LEU A 1 77 ? -35.213 -0.060 36.766 1.00 83.25 77 LEU A N 1
ATOM 601 C CA . LEU A 1 77 ? -33.759 0.004 36.844 1.00 83.25 77 LEU A CA 1
ATOM 602 C C . LEU A 1 77 ? -33.142 0.506 35.531 1.00 83.25 77 LEU A C 1
ATOM 604 O O . LEU A 1 77 ? -33.814 0.542 34.499 1.00 83.25 77 LEU A O 1
ATOM 608 N N . PRO A 1 78 ? -31.858 0.910 35.545 1.00 70.94 78 PRO A N 1
ATOM 609 C CA . PRO A 1 78 ? -31.158 1.305 34.330 1.00 70.94 78 PRO A CA 1
ATOM 610 C C . PRO A 1 78 ? -31.202 0.190 33.281 1.00 70.94 78 PRO A C 1
ATOM 612 O O . PRO A 1 78 ? -30.779 -0.938 33.529 1.00 70.94 78 PRO A O 1
ATOM 615 N N . THR A 1 79 ? -31.686 0.519 32.085 1.00 64.44 79 THR A N 1
ATOM 616 C CA . THR A 1 79 ? -31.814 -0.433 30.971 1.00 64.44 79 THR A CA 1
ATOM 617 C C . THR A 1 79 ? -30.519 -0.605 30.184 1.00 64.44 79 THR A C 1
ATOM 619 O O . THR A 1 79 ? -30.524 -1.290 29.169 1.00 64.44 79 THR A O 1
ATOM 622 N N . ASN A 1 80 ? -29.420 -0.010 30.655 1.00 64.56 80 ASN A N 1
ATOM 623 C CA . ASN A 1 80 ? -28.135 0.076 29.969 1.00 64.56 80 ASN A CA 1
ATOM 624 C C . ASN A 1 80 ? -27.300 -1.226 30.054 1.00 64.56 80 ASN A C 1
ATOM 626 O O . ASN A 1 80 ? -26.078 -1.191 30.153 1.00 64.56 80 ASN A O 1
ATOM 630 N N . GLY A 1 81 ? -27.937 -2.401 30.122 1.00 69.06 81 GLY A N 1
ATOM 631 C CA . GLY A 1 81 ? -27.263 -3.709 30.116 1.00 69.06 81 GLY A CA 1
ATOM 632 C C . GLY A 1 81 ? -26.317 -4.021 31.288 1.00 69.06 81 GLY A C 1
ATOM 633 O O . GLY A 1 81 ? -25.675 -5.077 31.267 1.00 69.06 81 GLY A O 1
ATOM 634 N N . GLN A 1 82 ? -26.223 -3.144 32.292 1.00 78.94 82 GLN A N 1
ATOM 635 C CA . GLN A 1 82 ? -25.443 -3.349 33.520 1.00 78.94 82 GLN A CA 1
ATOM 636 C C . GLN A 1 82 ? -26.201 -4.192 34.555 1.00 78.94 82 GLN A C 1
ATOM 638 O O . GLN A 1 82 ? -25.590 -4.794 35.435 1.00 78.94 82 GLN A O 1
ATOM 643 N N . VAL A 1 83 ? -27.528 -4.278 34.437 1.00 86.00 83 VAL A N 1
ATOM 644 C CA . VAL A 1 83 ? -28.383 -5.079 35.318 1.00 86.00 83 VAL A CA 1
ATOM 645 C C . VAL A 1 83 ? -28.742 -6.391 34.623 1.00 86.00 83 VAL A C 1
ATOM 647 O O . VAL A 1 83 ? -29.354 -6.391 33.557 1.00 86.00 83 VAL A O 1
ATOM 650 N N . LEU A 1 84 ? -28.328 -7.524 35.193 1.00 84.69 84 LEU A N 1
ATOM 651 C CA . LEU A 1 84 ? -28.427 -8.841 34.557 1.00 84.69 84 LEU A CA 1
ATOM 652 C C . LEU A 1 84 ? -28.815 -9.923 35.567 1.00 84.69 84 LEU A C 1
ATOM 654 O O . LEU A 1 84 ? -28.530 -9.817 36.756 1.00 84.69 84 LEU A O 1
ATOM 658 N N . SER A 1 85 ? -29.345 -11.046 35.080 1.00 88.44 85 SER A N 1
ATOM 659 C CA . SER A 1 85 ? -29.320 -12.275 35.875 1.00 88.44 85 SER A CA 1
ATOM 660 C C . SER A 1 85 ? -27.898 -12.846 35.942 1.00 88.44 85 SER A C 1
ATOM 662 O O . SER A 1 85 ? -27.155 -12.835 34.951 1.00 88.44 85 SER A O 1
ATOM 664 N N . ALA A 1 86 ? -27.523 -13.414 37.089 1.00 88.81 86 ALA A N 1
ATOM 665 C CA . ALA A 1 86 ? -26.223 -14.043 37.308 1.00 88.81 86 ALA A CA 1
ATOM 666 C C . ALA A 1 86 ? -25.957 -15.163 36.286 1.00 88.81 86 ALA A C 1
ATOM 668 O O . ALA A 1 86 ? -24.828 -15.340 35.832 1.00 88.81 86 ALA A O 1
ATOM 669 N N . VAL A 1 87 ? -27.002 -15.879 35.850 1.00 86.06 87 VAL A N 1
ATOM 670 C CA . VAL A 1 87 ? -26.906 -16.920 34.811 1.00 86.06 87 VAL A CA 1
ATOM 671 C C . VAL A 1 87 ? -26.493 -16.324 33.467 1.00 86.06 87 VAL A C 1
ATOM 673 O O . VAL A 1 87 ? -25.632 -16.876 32.777 1.00 86.06 87 VAL A O 1
ATOM 676 N N . THR A 1 88 ? -27.092 -15.194 33.087 1.00 78.81 88 THR A N 1
ATOM 677 C CA . THR A 1 88 ? -26.743 -14.484 31.850 1.00 78.81 88 THR A CA 1
ATOM 678 C C . THR A 1 88 ? -25.306 -13.984 31.913 1.00 78.81 88 THR A C 1
ATOM 680 O O . THR A 1 88 ? -24.545 -14.175 30.967 1.00 78.81 88 THR A O 1
ATOM 683 N N . PHE A 1 89 ? -24.908 -13.414 33.046 1.00 81.38 89 PHE A N 1
ATOM 684 C CA . PHE A 1 89 ? -23.546 -12.944 33.274 1.00 81.38 89 PHE A CA 1
ATOM 685 C C . PHE A 1 89 ? -22.507 -14.079 33.225 1.00 81.38 89 PHE A C 1
ATOM 687 O O . PHE A 1 89 ? -21.503 -13.974 32.522 1.00 81.38 89 PHE A O 1
ATOM 694 N N . ALA A 1 90 ? -22.781 -15.220 33.867 1.00 79.88 90 ALA A N 1
ATOM 695 C CA . ALA A 1 90 ? -21.901 -16.391 33.865 1.00 79.88 90 ALA A CA 1
ATOM 696 C C . ALA A 1 90 ? -21.687 -16.993 32.466 1.00 79.88 90 ALA A C 1
ATOM 698 O O . ALA A 1 90 ? -20.638 -17.588 32.192 1.00 79.88 90 ALA A O 1
ATOM 699 N N . LYS A 1 91 ? -22.676 -16.880 31.572 1.00 71.62 91 LYS A N 1
ATOM 700 C CA . LYS A 1 91 ? -22.507 -17.261 30.162 1.00 71.62 91 LYS A CA 1
ATOM 701 C C . LYS A 1 91 ? -21.562 -16.297 29.439 1.00 71.62 91 LYS A C 1
ATOM 703 O O . LYS A 1 91 ? -20.730 -16.765 28.674 1.00 71.62 91 LYS A O 1
ATOM 708 N N . LYS A 1 92 ? -21.644 -14.997 29.741 1.00 65.81 92 LYS A N 1
ATOM 709 C CA . LYS A 1 92 ? -20.893 -13.929 29.061 1.00 65.81 92 LYS A CA 1
ATOM 710 C C . LYS A 1 92 ? -19.426 -13.808 29.479 1.00 65.81 92 LYS A C 1
ATOM 712 O O . LYS A 1 92 ? -18.599 -13.555 28.621 1.00 65.81 92 LYS A O 1
ATOM 717 N N . ILE A 1 93 ? -19.071 -14.062 30.743 1.00 64.50 93 ILE A N 1
ATOM 718 C CA . ILE A 1 93 ? -17.661 -14.013 31.198 1.00 64.50 93 ILE A CA 1
ATOM 719 C C . ILE A 1 93 ? -16.771 -15.110 30.586 1.00 64.50 93 ILE A C 1
ATOM 721 O O . ILE A 1 93 ? -15.548 -15.017 30.638 1.00 64.50 93 ILE A O 1
ATOM 725 N N . ARG A 1 94 ? -17.348 -16.170 30.003 1.00 55.03 94 ARG A N 1
ATOM 726 C CA . ARG A 1 94 ? -16.543 -17.239 29.383 1.00 55.03 94 ARG A CA 1
ATOM 727 C C . ARG A 1 94 ? -15.759 -16.766 28.155 1.00 55.03 94 ARG A C 1
ATOM 729 O O . ARG A 1 94 ? -14.744 -17.373 27.834 1.00 55.03 94 ARG A O 1
ATOM 736 N N . SER A 1 95 ? -16.218 -15.706 27.502 1.00 52.38 95 SER A N 1
ATOM 737 C CA . SER A 1 95 ? -15.550 -15.015 26.402 1.00 52.38 95 SER A CA 1
ATOM 738 C C . SER A 1 95 ? -15.085 -13.657 26.918 1.00 52.38 95 SER A C 1
ATOM 740 O O . SER A 1 95 ? -15.871 -12.985 27.583 1.00 52.38 95 SER A O 1
ATOM 742 N N . GLY A 1 96 ? -13.847 -13.244 26.631 1.00 54.47 96 GLY A N 1
ATOM 743 C CA . GLY A 1 96 ? -13.353 -11.892 26.930 1.00 54.47 96 GLY A CA 1
ATOM 744 C C . GLY A 1 96 ? -14.435 -10.825 26.707 1.00 54.47 96 GLY A C 1
ATOM 745 O O . GLY A 1 96 ? -15.212 -10.879 25.757 1.00 54.47 96 GLY A O 1
ATOM 746 N N . PHE A 1 97 ? -14.564 -9.950 27.687 1.00 52.84 97 PHE A N 1
ATOM 747 C CA . PHE A 1 97 ? -15.815 -9.348 28.119 1.00 52.84 97 PHE A CA 1
ATOM 748 C C . PHE A 1 97 ? -16.512 -8.426 27.108 1.00 52.84 97 PHE A C 1
ATOM 750 O O . PHE A 1 97 ? -15.910 -7.433 26.726 1.00 52.84 97 PHE A O 1
ATOM 757 N N . LEU A 1 98 ? -17.800 -8.663 26.784 1.00 54.19 98 LEU A N 1
ATOM 758 C CA . LEU A 1 98 ? -18.724 -7.643 26.247 1.00 54.19 98 LEU A CA 1
ATOM 759 C C . LEU A 1 98 ? -20.200 -7.875 26.658 1.00 54.19 98 LEU A C 1
ATOM 761 O O . LEU A 1 98 ? -20.711 -8.997 26.675 1.00 54.19 98 LEU A O 1
ATOM 765 N N . SER A 1 99 ? -20.906 -6.789 27.005 1.00 52.06 99 SER A N 1
ATOM 766 C CA . SER A 1 99 ? -22.346 -6.779 27.324 1.00 52.06 99 SER A CA 1
ATOM 767 C C . SER A 1 99 ? -23.217 -6.892 26.054 1.00 52.06 99 SER A C 1
ATOM 769 O O . SER A 1 99 ? -22.729 -6.727 24.940 1.00 52.06 99 SER A O 1
ATOM 771 N N . PHE A 1 100 ? -24.527 -7.171 26.189 1.00 49.12 100 PHE A N 1
ATOM 772 C CA . PHE A 1 100 ? -25.424 -7.254 25.011 1.00 49.12 100 PHE A CA 1
ATOM 773 C C . PHE A 1 100 ? -25.565 -5.898 24.309 1.00 49.12 100 PHE A C 1
ATOM 775 O O . PHE A 1 100 ? -25.644 -5.841 23.087 1.00 49.12 100 PHE A O 1
ATOM 782 N N . GLU A 1 101 ? -25.529 -4.811 25.078 1.00 50.66 101 GLU A N 1
ATOM 783 C CA . GLU A 1 101 ? -25.511 -3.458 24.527 1.00 50.66 101 GLU A CA 1
ATOM 784 C C . GLU A 1 101 ? -24.265 -3.178 23.716 1.00 50.66 101 GLU A C 1
ATOM 786 O O . GLU A 1 101 ? -24.371 -2.625 22.632 1.00 50.66 101 GLU A O 1
ATOM 791 N N . SER A 1 102 ? -23.100 -3.632 24.185 1.00 64.81 102 SER A N 1
ATOM 792 C CA . SER A 1 102 ? -21.879 -3.522 23.394 1.00 64.81 102 SER A CA 1
ATOM 793 C C . SER A 1 102 ? -22.032 -4.169 22.016 1.00 64.81 102 SER A C 1
ATOM 795 O O . SER A 1 102 ? -21.606 -3.594 21.019 1.00 64.81 102 SER A O 1
ATOM 797 N N . LEU A 1 103 ? -22.715 -5.311 21.926 1.00 67.31 103 LEU A N 1
ATOM 798 C CA . LEU A 1 103 ? -22.966 -5.988 20.653 1.00 67.31 103 LEU A CA 1
ATOM 799 C C . LEU A 1 103 ? -23.995 -5.252 19.781 1.00 67.31 103 LEU A C 1
ATOM 801 O O . LEU A 1 103 ? -23.774 -5.097 18.582 1.00 67.31 103 LEU A O 1
ATOM 805 N N . ALA A 1 104 ? -25.095 -4.768 20.363 1.00 68.06 104 ALA A N 1
ATOM 806 C CA . ALA A 1 104 ? -26.100 -3.988 19.637 1.00 68.06 104 ALA A CA 1
ATOM 807 C C . ALA A 1 104 ? -25.507 -2.683 19.081 1.00 68.06 104 ALA A C 1
ATOM 809 O O . ALA A 1 104 ? -25.666 -2.382 17.898 1.00 68.06 104 ALA A O 1
ATOM 810 N N . THR A 1 105 ? -24.741 -1.965 19.902 1.00 76.06 105 THR A N 1
ATOM 811 C CA . THR A 1 105 ? -24.038 -0.748 19.497 1.00 76.06 105 THR A CA 1
ATOM 812 C C . THR A 1 105 ? -22.967 -1.042 18.456 1.00 76.06 105 THR A C 1
ATOM 814 O O . THR A 1 105 ? -22.869 -0.290 17.494 1.00 76.06 105 THR A O 1
ATOM 817 N N . LEU A 1 106 ? -22.208 -2.141 18.571 1.00 79.38 106 LEU A N 1
ATOM 818 C CA . LEU A 1 106 ? -21.278 -2.562 17.517 1.00 79.38 106 LEU A CA 1
ATOM 819 C C . LEU A 1 106 ? -22.012 -2.725 16.183 1.00 79.38 106 LEU A C 1
ATOM 821 O O . LEU A 1 106 ? -21.571 -2.184 15.173 1.00 79.38 106 LEU A O 1
ATOM 825 N N . PHE A 1 107 ? -23.155 -3.416 16.170 1.00 78.00 107 PHE A N 1
ATOM 826 C CA . PHE A 1 107 ? -23.953 -3.568 14.954 1.00 78.00 107 PHE A CA 1
ATOM 827 C C . PHE A 1 107 ? -24.457 -2.229 14.409 1.00 78.00 107 PHE A C 1
ATOM 829 O O . PHE A 1 107 ? -24.403 -2.013 13.199 1.00 78.00 107 PHE A O 1
ATOM 836 N N . ASP A 1 108 ? -24.902 -1.315 15.269 1.00 78.12 108 ASP A N 1
ATOM 837 C CA . ASP A 1 108 ? -25.343 0.017 14.851 1.00 78.12 108 ASP A CA 1
ATOM 838 C C . ASP A 1 108 ? -24.201 0.883 14.312 1.00 78.12 108 ASP A C 1
ATOM 840 O O . ASP A 1 108 ? -24.381 1.588 13.318 1.00 78.12 108 ASP A O 1
ATOM 844 N N . VAL A 1 109 ? -23.006 0.784 14.897 1.00 82.44 109 VAL A N 1
ATOM 845 C CA . VAL A 1 109 ? -21.798 1.423 14.364 1.00 82.44 109 VAL A CA 1
ATOM 846 C C . VAL A 1 109 ? -21.480 0.848 12.986 1.00 82.44 109 VAL A C 1
ATOM 848 O O . VAL A 1 109 ? -21.286 1.615 12.040 1.00 82.44 109 VAL A O 1
ATOM 851 N N . LEU A 1 110 ? -21.501 -0.481 12.846 1.00 83.00 110 LEU A N 1
ATOM 852 C CA . LEU A 1 110 ? -21.188 -1.169 11.594 1.00 83.00 110 LEU A CA 1
ATOM 853 C C . LEU A 1 110 ? -22.192 -0.874 10.465 1.00 83.00 110 LEU A C 1
ATOM 855 O O . LEU A 1 110 ? -21.782 -0.843 9.309 1.00 83.00 110 LEU A O 1
ATOM 859 N N . LYS A 1 111 ? -23.462 -0.554 10.763 1.00 78.62 111 LYS A N 1
ATOM 860 C CA . LYS A 1 111 ? -24.459 -0.090 9.765 1.00 78.62 111 LYS A CA 1
ATOM 861 C C . LYS A 1 111 ? -24.058 1.177 9.015 1.00 78.62 111 LYS A C 1
ATOM 863 O O . LYS A 1 111 ? -24.581 1.419 7.927 1.00 78.62 111 LYS A O 1
ATOM 868 N N . ASN A 1 112 ? -23.152 1.981 9.568 1.00 75.25 112 ASN A N 1
ATOM 869 C CA . ASN A 1 112 ? -22.662 3.183 8.894 1.00 75.25 112 ASN A CA 1
ATOM 870 C C . ASN A 1 112 ? -21.658 2.870 7.775 1.00 75.25 112 ASN A C 1
ATOM 872 O O . ASN A 1 112 ? -21.364 3.746 6.963 1.00 75.25 112 ASN A O 1
ATOM 876 N N . PHE A 1 113 ? -21.162 1.635 7.701 1.00 77.62 113 PHE A N 1
ATOM 877 C CA . PHE A 1 113 ? -20.229 1.186 6.677 1.00 77.62 113 PHE A CA 1
ATOM 878 C C . PHE A 1 113 ? -20.960 0.276 5.687 1.00 77.62 113 PHE A C 1
ATOM 880 O O . PHE A 1 113 ? -21.812 -0.523 6.066 1.00 77.62 113 PHE A O 1
ATOM 887 N N . ARG A 1 114 ? -20.662 0.425 4.393 1.00 66.75 114 ARG A N 1
ATOM 888 C CA . ARG A 1 114 ? -21.289 -0.361 3.313 1.00 66.75 114 ARG A CA 1
ATOM 889 C C . ARG A 1 114 ? -20.354 -1.398 2.683 1.00 66.75 114 ARG A C 1
ATOM 891 O O . ARG A 1 114 ? -20.750 -2.023 1.702 1.00 66.75 114 ARG A O 1
ATOM 898 N N . GLY A 1 115 ? -19.127 -1.550 3.177 1.00 76.50 115 GLY A N 1
ATOM 899 C CA . GLY A 1 115 ? -18.128 -2.444 2.591 1.00 76.50 115 GLY A CA 1
ATOM 900 C C . GLY A 1 115 ? -17.563 -3.455 3.586 1.00 76.50 115 GLY A C 1
ATOM 901 O O . GLY A 1 115 ? -18.319 -4.172 4.244 1.00 76.50 115 GLY A O 1
ATOM 902 N N . ARG A 1 116 ? -16.233 -3.598 3.605 1.00 88.00 116 ARG A N 1
ATOM 903 C CA . ARG A 1 116 ? -15.534 -4.738 4.222 1.00 88.00 116 ARG A CA 1
ATOM 904 C C . ARG A 1 116 ? -14.957 -4.386 5.581 1.00 88.00 116 ARG A C 1
ATOM 906 O O . ARG A 1 116 ? -14.259 -3.382 5.711 1.00 88.00 116 ARG A O 1
ATOM 913 N N . VAL A 1 117 ? -15.150 -5.264 6.554 1.00 90.81 117 VAL A N 1
ATOM 914 C CA . VAL A 1 117 ? -14.607 -5.143 7.909 1.00 90.81 117 VAL A CA 1
ATOM 915 C C . VAL A 1 117 ? -13.636 -6.286 8.165 1.00 90.81 117 VAL A C 1
ATOM 917 O O . VAL A 1 117 ? -13.972 -7.443 7.920 1.00 90.81 117 VAL A O 1
ATOM 920 N N . LEU A 1 118 ? -12.442 -5.965 8.668 1.00 91.75 118 LEU A N 1
ATOM 921 C CA . LEU A 1 118 ? -11.469 -6.974 9.083 1.00 91.75 118 LEU A CA 1
ATOM 922 C C . LEU A 1 118 ? -11.482 -7.141 10.601 1.00 91.75 118 LEU A C 1
ATOM 924 O O . LEU A 1 118 ? -11.073 -6.243 11.330 1.00 91.75 118 LEU A O 1
ATOM 928 N N . ASP A 1 119 ? -11.891 -8.314 11.064 1.00 88.56 119 ASP A N 1
ATOM 929 C CA . ASP A 1 119 ? -11.807 -8.739 12.457 1.00 88.56 119 ASP A CA 1
ATOM 930 C C . ASP A 1 119 ? -10.477 -9.464 12.707 1.00 88.56 119 ASP A C 1
ATOM 932 O O . ASP A 1 119 ? -10.336 -10.658 12.435 1.00 88.56 119 ASP A O 1
ATOM 936 N N . VAL A 1 120 ? -9.458 -8.743 13.182 1.00 87.50 120 VAL A N 1
ATOM 937 C CA . VAL A 1 120 ? -8.117 -9.336 13.363 1.00 87.50 120 VAL A CA 1
ATOM 938 C C . VAL A 1 120 ? -8.003 -10.194 14.622 1.00 87.50 120 VAL A C 1
ATOM 940 O O . VAL A 1 120 ? -7.032 -10.933 14.757 1.00 87.50 120 VAL A O 1
ATOM 943 N N . ASP A 1 121 ? -8.996 -10.123 15.509 1.00 77.50 121 ASP A N 1
ATOM 944 C CA . ASP A 1 121 ? -9.025 -10.864 16.770 1.00 77.50 121 ASP A CA 1
ATOM 945 C C . ASP A 1 121 ? -9.993 -12.049 16.731 1.00 77.50 121 ASP A C 1
ATOM 947 O O . ASP A 1 121 ? -10.108 -12.782 17.716 1.00 77.50 121 ASP A O 1
ATOM 951 N N . CYS A 1 122 ? -10.704 -12.250 15.616 1.00 78.06 122 CYS A N 1
ATOM 952 C CA . CYS A 1 122 ? -11.837 -13.174 15.528 1.00 78.06 122 CYS A CA 1
ATOM 953 C C . CYS A 1 122 ? -12.853 -12.946 16.657 1.00 78.06 122 CYS A C 1
ATOM 955 O O . CYS A 1 122 ? -13.413 -13.889 17.221 1.00 78.06 122 CYS A O 1
ATOM 957 N N . PHE A 1 123 ? -13.050 -11.688 17.033 1.00 76.56 123 PHE A N 1
ATOM 958 C CA . PHE A 1 123 ? -13.910 -11.299 18.131 1.00 76.56 123 PHE A CA 1
ATOM 959 C C . PHE A 1 123 ? -15.366 -11.690 17.896 1.00 76.56 123 PHE A C 1
ATOM 961 O O . PHE A 1 123 ? -15.999 -12.250 18.790 1.00 76.56 123 PHE A O 1
ATOM 968 N N . VAL A 1 124 ? -15.884 -11.470 16.684 1.00 74.81 124 VAL A N 1
ATOM 969 C CA . VAL A 1 124 ? -17.274 -11.809 16.344 1.00 74.81 124 VAL A CA 1
ATOM 970 C C . VAL A 1 124 ? -17.515 -13.313 16.532 1.00 74.81 124 VAL A C 1
ATOM 972 O O . VAL A 1 124 ? -18.556 -13.724 17.048 1.00 74.81 124 VAL A O 1
ATOM 975 N N . ALA A 1 125 ? -16.516 -14.130 16.188 1.00 70.50 125 ALA A N 1
ATOM 976 C CA . ALA A 1 125 ? -16.502 -15.562 16.441 1.00 70.50 125 ALA A CA 1
ATOM 977 C C . ALA A 1 125 ? -16.438 -15.913 17.933 1.00 70.50 125 ALA A C 1
ATOM 979 O O . ALA A 1 125 ? -17.279 -16.668 18.417 1.00 70.50 125 ALA A O 1
ATOM 980 N N . LYS A 1 126 ? -15.479 -15.342 18.674 1.00 67.12 126 LYS A N 1
ATOM 981 C CA . LYS A 1 126 ? -15.318 -15.546 20.128 1.00 67.12 126 LYS A CA 1
ATOM 982 C C . LYS A 1 126 ? -16.571 -15.162 20.927 1.00 67.12 126 LYS A C 1
ATOM 984 O O . LYS A 1 126 ? -16.768 -15.678 22.024 1.00 67.12 126 LYS A O 1
ATOM 989 N N . ALA A 1 127 ? -17.397 -14.266 20.391 1.00 64.31 127 ALA A N 1
ATOM 990 C CA . ALA A 1 127 ? -18.639 -13.801 20.998 1.00 64.31 127 ALA A CA 1
ATOM 991 C C . ALA A 1 127 ? -19.877 -14.673 20.673 1.00 64.31 127 ALA A C 1
ATOM 993 O O . ALA A 1 127 ? -20.988 -14.286 21.037 1.00 64.31 127 ALA A O 1
ATOM 994 N N . ASP A 1 128 ? -19.719 -15.826 20.000 1.00 59.97 128 ASP A N 1
ATOM 995 C CA . ASP A 1 128 ? -20.808 -16.753 19.625 1.00 59.97 128 ASP A CA 1
ATOM 996 C C . ASP A 1 128 ? -21.969 -16.079 18.848 1.00 59.97 128 ASP A C 1
ATOM 998 O O . ASP A 1 128 ? -23.145 -16.446 18.966 1.00 59.97 128 ASP A O 1
ATOM 1002 N N . LEU A 1 129 ? -21.655 -15.072 18.026 1.00 61.22 129 LEU A N 1
ATOM 1003 C CA . LEU A 1 129 ? -22.650 -14.301 17.276 1.00 61.22 129 LEU A CA 1
ATOM 1004 C C . LEU A 1 129 ? -23.181 -15.080 16.061 1.00 61.22 129 LEU A C 1
ATOM 1006 O O . LEU A 1 129 ? -22.421 -15.645 15.276 1.00 61.22 129 LEU A O 1
ATOM 1010 N N . ARG A 1 130 ? -24.508 -15.071 15.867 1.00 58.22 130 ARG A N 1
ATOM 1011 C CA . ARG A 1 130 ? -25.176 -15.556 14.643 1.00 58.22 130 ARG A CA 1
ATOM 1012 C C . ARG A 1 130 ? -25.546 -14.351 13.773 1.00 58.22 130 ARG A C 1
ATOM 1014 O O . ARG A 1 130 ? -26.331 -13.514 14.203 1.00 58.22 130 ARG A O 1
ATOM 1021 N N . THR A 1 131 ? -24.983 -14.247 12.573 1.00 56.84 131 THR A N 1
ATOM 1022 C CA . THR A 1 131 ? -24.914 -13.002 11.777 1.00 56.84 131 THR A CA 1
ATOM 1023 C C . THR A 1 131 ? -25.826 -12.972 10.560 1.00 56.84 131 THR A C 1
ATOM 1025 O O . THR A 1 131 ? -25.392 -12.662 9.454 1.00 56.84 131 THR A O 1
ATOM 1028 N N . ASN A 1 132 ? -27.108 -13.269 10.733 1.00 54.16 132 ASN A N 1
ATOM 1029 C CA . ASN A 1 132 ? -27.984 -13.369 9.566 1.00 54.16 132 ASN A CA 1
ATOM 1030 C C . ASN A 1 132 ? -28.332 -12.022 8.891 1.00 54.16 132 ASN A C 1
ATOM 1032 O O . ASN A 1 132 ? -28.901 -12.071 7.811 1.00 54.16 132 ASN A O 1
ATOM 1036 N N . ASP A 1 133 ? -27.937 -10.857 9.437 1.00 56.06 133 ASP A N 1
ATOM 1037 C CA . ASP A 1 133 ? -28.308 -9.531 8.892 1.00 56.06 133 ASP A CA 1
ATOM 1038 C C . ASP A 1 133 ? -27.202 -8.451 8.988 1.00 56.06 133 ASP A C 1
ATOM 1040 O O . ASP A 1 133 ? -27.494 -7.255 9.082 1.00 56.06 133 ASP A O 1
ATOM 1044 N N . LEU A 1 134 ? -25.915 -8.824 9.014 1.00 65.38 134 LEU A N 1
ATOM 1045 C CA . LEU A 1 134 ? -24.857 -7.806 9.052 1.00 65.38 134 LEU A CA 1
ATOM 1046 C C . LEU A 1 134 ? -24.824 -6.980 7.748 1.00 65.38 134 LEU A C 1
ATOM 1048 O O . LEU A 1 134 ? -24.803 -7.558 6.663 1.00 65.38 134 LEU A O 1
ATOM 1052 N N . PRO A 1 135 ? -24.766 -5.636 7.825 1.00 69.38 135 PRO A N 1
ATOM 1053 C CA . PRO A 1 135 ? -24.756 -4.750 6.655 1.00 69.38 135 PRO A CA 1
ATOM 1054 C C . PRO A 1 135 ? -23.387 -4.676 5.954 1.00 69.38 135 PRO A C 1
ATOM 1056 O O . PRO A 1 135 ? -23.231 -3.914 5.002 1.00 69.38 135 PRO A O 1
ATOM 1059 N N . VAL A 1 136 ? -22.400 -5.437 6.438 1.00 77.06 136 VAL A N 1
ATOM 1060 C CA . VAL A 1 136 ? -20.991 -5.405 6.026 1.00 77.06 136 VAL A CA 1
ATOM 1061 C C . VAL A 1 136 ? -20.479 -6.811 5.732 1.00 77.06 136 VAL A C 1
ATOM 1063 O O . VAL A 1 136 ? -20.917 -7.785 6.345 1.00 77.06 136 VAL A O 1
ATOM 1066 N N . GLU A 1 137 ? -19.509 -6.912 4.827 1.00 85.56 137 GLU A N 1
ATOM 1067 C CA . GLU A 1 137 ? -18.772 -8.153 4.586 1.00 85.56 137 GLU A CA 1
ATOM 1068 C C . GLU A 1 137 ? -17.671 -8.293 5.648 1.00 85.56 137 GLU A C 1
ATOM 1070 O O . GLU A 1 137 ? -16.766 -7.462 5.732 1.00 85.56 137 GLU A O 1
ATOM 1075 N N . LEU A 1 138 ? -1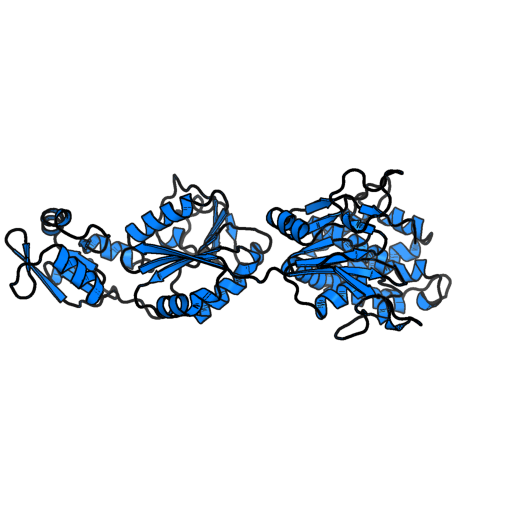7.759 -9.331 6.481 1.00 84.81 138 LEU A N 1
ATOM 1076 C CA . LEU A 1 138 ? -16.769 -9.620 7.517 1.00 84.81 138 LEU A CA 1
ATOM 1077 C C . LEU A 1 138 ? -15.700 -10.583 6.997 1.00 84.81 138 LEU A C 1
ATOM 1079 O O . LEU A 1 138 ? -16.009 -11.679 6.534 1.00 84.81 138 LEU A O 1
ATOM 1083 N N . GLU A 1 139 ? -14.435 -10.214 7.151 1.00 88.81 139 GLU A N 1
ATOM 1084 C CA . GLU A 1 139 ? -13.278 -11.094 6.968 1.00 88.81 139 GLU A CA 1
ATOM 1085 C C . GLU A 1 139 ? -12.469 -11.131 8.281 1.00 88.81 139 GLU A C 1
ATOM 1087 O O . GLU A 1 139 ? -12.596 -10.221 9.102 1.00 88.81 139 GLU A O 1
ATOM 1092 N N . CYS A 1 140 ? -11.639 -12.151 8.522 1.00 88.19 140 CYS A N 1
ATOM 1093 C CA . CYS A 1 140 ? -10.847 -12.230 9.761 1.00 88.19 140 CYS A CA 1
ATOM 1094 C C . CYS A 1 140 ? -9.423 -12.754 9.579 1.00 88.19 140 CYS A C 1
ATOM 1096 O O . CYS A 1 140 ? -9.112 -13.409 8.583 1.00 88.19 140 CYS A O 1
ATOM 1098 N N . VAL A 1 141 ? -8.565 -12.494 10.571 1.00 86.12 141 VAL A N 1
ATOM 1099 C CA . VAL A 1 141 ? -7.235 -13.110 10.690 1.00 86.12 141 VAL A CA 1
ATOM 1100 C C . VAL A 1 141 ? -7.236 -14.075 11.871 1.00 86.12 141 VAL A C 1
ATOM 1102 O O . VAL A 1 141 ? -7.432 -13.656 13.007 1.00 86.12 141 VAL A O 1
ATOM 1105 N N . ALA A 1 142 ? -6.969 -15.359 11.631 1.00 76.44 142 ALA A N 1
ATOM 1106 C CA . ALA A 1 142 ? -6.712 -16.313 12.707 1.00 76.44 142 ALA A CA 1
ATOM 1107 C C . ALA A 1 142 ? -5.606 -17.301 12.318 1.00 76.44 142 ALA A C 1
ATOM 1109 O O . ALA A 1 142 ? -5.740 -18.108 11.402 1.00 76.44 142 ALA A O 1
ATOM 1110 N N . GLY A 1 143 ? -4.487 -17.226 13.043 1.00 66.06 143 GLY A N 1
ATOM 1111 C CA . GLY A 1 143 ? -3.266 -17.993 12.775 1.00 66.06 143 GLY A CA 1
ATOM 1112 C C . GLY A 1 143 ? -3.476 -19.499 12.632 1.00 66.06 143 GLY A C 1
ATOM 1113 O O . GLY A 1 143 ? -3.190 -20.058 11.575 1.00 66.06 143 GLY A O 1
ATOM 1114 N N . ASN A 1 144 ? -3.967 -20.152 13.693 1.00 54.50 144 ASN A N 1
ATOM 1115 C CA . ASN A 1 144 ? -4.213 -21.597 13.750 1.00 54.50 144 ASN A CA 1
ATOM 1116 C C . ASN A 1 144 ? -5.604 -21.884 14.342 1.00 54.50 144 ASN A C 1
ATOM 1118 O O . ASN A 1 144 ? -5.890 -21.569 15.493 1.00 54.50 144 ASN A O 1
ATOM 1122 N N . PHE A 1 145 ? -6.459 -22.500 13.526 1.00 59.09 145 PHE A N 1
ATOM 1123 C CA . PHE A 1 145 ? -7.905 -22.688 13.713 1.00 59.09 145 PHE A CA 1
ATOM 1124 C C . PHE A 1 145 ? -8.307 -23.946 14.506 1.00 59.09 145 PHE A C 1
ATOM 1126 O O . PHE A 1 145 ? -9.360 -24.547 14.258 1.00 59.09 145 PHE A O 1
ATOM 1133 N N . ASP A 1 146 ? -7.480 -24.402 15.439 1.00 51.19 146 ASP A N 1
ATOM 1134 C CA . ASP A 1 146 ? -7.761 -25.633 16.183 1.00 51.19 146 ASP A CA 1
ATOM 1135 C C . ASP A 1 146 ? -8.658 -25.335 17.393 1.00 51.19 146 ASP A C 1
ATOM 1137 O O . ASP A 1 146 ? -8.191 -25.180 18.515 1.00 51.19 146 ASP A O 1
ATOM 1141 N N . GLY A 1 147 ? -9.974 -25.221 17.152 1.00 54.88 147 GLY A N 1
ATOM 1142 C CA . GLY A 1 147 ? -10.971 -25.206 18.235 1.00 54.88 147 GLY A CA 1
ATOM 1143 C C . GLY A 1 147 ? -12.344 -24.582 17.954 1.00 54.88 147 GLY A C 1
ATOM 1144 O O . GLY A 1 147 ? -13.274 -24.857 18.701 1.00 54.88 147 GLY A O 1
ATOM 1145 N N . LEU A 1 148 ? -12.516 -23.786 16.891 1.00 56.81 148 LEU A N 1
ATOM 1146 C CA . LEU A 1 148 ? -13.694 -22.904 16.727 1.00 56.81 148 LEU A CA 1
ATOM 1147 C C . LEU A 1 148 ? -14.638 -23.275 15.547 1.00 56.81 148 LEU A C 1
ATOM 1149 O O . LEU A 1 148 ? -15.456 -22.479 15.106 1.00 56.81 148 LEU A O 1
ATOM 1153 N N . ARG A 1 149 ? -14.525 -24.474 14.961 1.00 53.00 149 ARG A N 1
ATOM 1154 C CA . ARG A 1 149 ? -14.863 -24.680 13.533 1.00 53.00 149 ARG A CA 1
ATOM 1155 C C . ARG A 1 149 ? -16.341 -24.682 13.056 1.00 53.00 149 ARG A C 1
ATOM 1157 O O . ARG A 1 149 ? -16.515 -24.292 11.911 1.00 53.00 149 ARG A O 1
ATOM 1164 N N . PRO A 1 150 ? -17.419 -25.035 13.789 1.00 46.41 150 PRO A N 1
ATOM 1165 C CA . PRO A 1 150 ? -18.719 -25.185 13.101 1.00 46.41 150 PRO A CA 1
ATOM 1166 C C . PRO A 1 150 ? -19.533 -23.895 12.876 1.00 46.41 150 PRO A C 1
ATOM 1168 O O . PRO A 1 150 ? -20.327 -23.845 11.943 1.00 46.41 150 PRO A O 1
ATOM 1171 N N . ILE A 1 151 ? -19.394 -22.862 13.718 1.00 52.72 151 ILE A N 1
ATOM 1172 C CA . ILE A 1 151 ? -20.251 -21.653 13.652 1.00 52.72 151 ILE A CA 1
ATOM 1173 C C . ILE A 1 151 ? -19.682 -20.602 12.682 1.00 52.72 151 ILE A C 1
ATOM 1175 O O . ILE A 1 151 ? -20.433 -19.788 12.146 1.00 52.72 151 ILE A O 1
ATOM 1179 N N . HIS A 1 152 ? -18.374 -20.633 12.403 1.00 56.62 152 HIS A N 1
ATOM 1180 C CA . HIS A 1 152 ? -17.691 -19.531 11.715 1.00 56.62 152 HIS A CA 1
ATOM 1181 C C . HIS A 1 152 ? -17.469 -19.718 10.212 1.00 56.62 152 HIS A C 1
ATOM 1183 O O . HIS A 1 152 ? -17.185 -18.731 9.537 1.00 56.62 152 HIS A O 1
ATOM 1189 N N . GLU A 1 153 ? -17.654 -20.926 9.663 1.00 54.94 153 GLU A N 1
ATOM 1190 C CA . GLU A 1 153 ? -17.525 -21.175 8.212 1.00 54.94 153 GLU A CA 1
ATOM 1191 C C . GLU A 1 153 ? -18.549 -20.385 7.371 1.00 54.94 153 GLU A C 1
ATOM 1193 O O . GLU A 1 153 ? -18.324 -20.174 6.185 1.00 54.94 153 GLU A O 1
ATOM 1198 N N . ASN A 1 154 ? -19.623 -19.877 7.994 1.00 65.06 154 ASN A N 1
ATOM 1199 C CA . ASN A 1 154 ? -20.602 -18.972 7.376 1.00 65.06 154 ASN A CA 1
ATOM 1200 C C . ASN A 1 154 ? -20.606 -17.553 7.985 1.00 65.06 154 ASN A C 1
ATOM 1202 O O . ASN A 1 154 ? -21.435 -16.732 7.602 1.00 65.06 154 ASN A O 1
ATOM 1206 N N . LEU A 1 155 ? -19.731 -17.276 8.959 1.00 72.75 155 LEU A N 1
ATOM 1207 C CA . LEU A 1 155 ? -19.666 -15.991 9.666 1.00 72.75 155 LEU A CA 1
ATOM 1208 C C . LEU A 1 155 ? -18.759 -14.996 8.941 1.00 72.75 155 LEU A C 1
ATOM 1210 O O . LEU A 1 155 ? -19.120 -13.835 8.761 1.00 72.75 155 LEU A O 1
ATOM 1214 N N . TYR A 1 156 ? -17.576 -15.464 8.542 1.00 81.06 156 TYR A N 1
ATOM 1215 C CA . TYR A 1 156 ? -16.593 -14.666 7.822 1.00 81.06 156 TYR A CA 1
ATOM 1216 C C . TYR A 1 156 ? -16.579 -15.085 6.355 1.00 81.06 156 TYR A C 1
ATOM 1218 O O . TYR A 1 156 ? -16.393 -16.260 6.046 1.00 81.06 156 TYR A O 1
ATOM 1226 N N . GLY A 1 157 ? -16.720 -14.122 5.444 1.00 79.75 157 GLY A N 1
ATOM 1227 C CA . GLY A 1 157 ? -16.613 -14.359 4.003 1.00 79.75 157 GLY A CA 1
ATOM 1228 C C . GLY A 1 157 ? -15.218 -14.836 3.595 1.00 79.75 157 GLY A C 1
ATOM 1229 O O . GLY A 1 157 ? -15.066 -15.603 2.643 1.00 79.75 157 GLY A O 1
ATOM 1230 N N . LYS A 1 158 ? -14.186 -14.427 4.346 1.00 84.75 158 LYS A N 1
ATOM 1231 C CA . LYS A 1 158 ? -12.822 -14.920 4.173 1.00 84.75 158 LYS A CA 1
ATOM 1232 C C . LYS A 1 158 ? -12.034 -14.928 5.474 1.00 84.75 158 LYS A C 1
ATOM 1234 O O . LYS A 1 158 ? -12.168 -14.051 6.320 1.00 84.75 158 LYS A O 1
ATOM 1239 N N . ILE A 1 159 ? -11.165 -15.924 5.574 1.00 84.44 159 ILE A N 1
ATOM 1240 C CA . ILE A 1 159 ? -10.318 -16.190 6.723 1.00 84.44 159 ILE A CA 1
ATOM 1241 C C . ILE A 1 159 ? -8.851 -16.203 6.272 1.00 84.44 159 ILE A C 1
ATOM 1243 O O . ILE A 1 159 ? -8.470 -16.987 5.399 1.00 84.44 159 ILE A O 1
ATOM 1247 N N . TYR A 1 160 ? -8.030 -15.347 6.872 1.00 85.25 160 TYR A N 1
ATOM 1248 C CA . TYR A 1 160 ? -6.588 -15.238 6.645 1.00 85.25 160 TYR A CA 1
ATOM 1249 C C . TYR A 1 160 ? -5.806 -15.915 7.770 1.00 85.25 160 TYR A C 1
ATOM 1251 O O . TYR A 1 160 ? -6.261 -15.932 8.913 1.00 85.25 160 TYR A O 1
ATOM 1259 N N . ARG A 1 161 ? -4.609 -16.438 7.477 1.00 83.56 161 ARG A N 1
ATOM 1260 C CA . ARG A 1 161 ? -3.731 -16.989 8.523 1.00 83.56 161 ARG A CA 1
ATOM 1261 C C . ARG A 1 161 ? -2.958 -15.871 9.207 1.00 83.56 161 ARG A C 1
ATOM 1263 O O . ARG A 1 161 ? -2.784 -15.881 10.418 1.00 83.56 161 ARG A O 1
ATOM 1270 N N . THR A 1 162 ? -2.493 -14.893 8.440 1.00 85.88 162 THR A N 1
ATOM 1271 C CA . THR A 1 162 ? -1.713 -13.764 8.957 1.00 85.88 162 THR A CA 1
ATOM 1272 C C . THR A 1 162 ? -2.230 -12.434 8.417 1.00 85.88 162 THR A C 1
ATOM 1274 O O . THR A 1 162 ? -2.915 -12.392 7.397 1.00 85.88 162 THR A O 1
ATOM 1277 N N . LEU A 1 163 ? -1.867 -11.328 9.077 1.00 85.12 163 LEU A N 1
ATOM 1278 C CA . LEU A 1 163 ? -2.109 -9.981 8.542 1.00 85.12 163 LEU A CA 1
ATOM 1279 C C . LEU A 1 163 ? -1.455 -9.797 7.164 1.00 85.12 163 LEU A C 1
ATOM 1281 O O . LEU A 1 163 ? -2.008 -9.119 6.301 1.00 85.12 163 LEU A O 1
ATOM 1285 N N . ASP A 1 164 ? -0.310 -10.441 6.930 1.00 82.25 164 ASP A N 1
ATOM 1286 C CA . ASP A 1 164 ? 0.409 -10.352 5.661 1.00 82.25 164 ASP A CA 1
ATOM 1287 C C . ASP A 1 164 ? -0.394 -10.961 4.497 1.00 82.25 164 ASP A C 1
ATOM 1289 O O . ASP A 1 164 ? -0.357 -10.436 3.384 1.00 82.25 164 ASP A O 1
ATOM 1293 N N . ASP A 1 165 ? -1.214 -11.987 4.751 1.00 82.69 165 ASP A N 1
ATOM 1294 C CA . ASP A 1 165 ? -2.077 -12.605 3.732 1.00 82.69 165 ASP A CA 1
ATOM 1295 C C . ASP A 1 165 ? -3.171 -11.650 3.215 1.00 82.69 165 ASP A C 1
ATOM 1297 O O . ASP A 1 165 ? -3.748 -11.871 2.145 1.00 82.69 165 ASP A O 1
ATOM 1301 N N . CYS A 1 166 ? -3.479 -10.590 3.971 1.00 84.69 166 CYS A N 1
ATOM 1302 C CA . CYS A 1 166 ? -4.451 -9.565 3.597 1.00 84.69 166 CYS A CA 1
ATOM 1303 C C . CYS A 1 166 ? -3.817 -8.205 3.267 1.00 84.69 166 CYS A C 1
ATOM 1305 O O . CYS A 1 166 ? -4.549 -7.261 2.996 1.00 84.69 166 CYS A O 1
ATOM 1307 N N . ARG A 1 167 ? -2.481 -8.099 3.178 1.00 74.62 167 ARG A N 1
ATOM 1308 C CA . ARG A 1 167 ? -1.732 -6.833 2.982 1.00 74.62 167 ARG A CA 1
ATOM 1309 C C . ARG A 1 167 ? -2.109 -5.981 1.761 1.00 74.62 167 ARG A C 1
ATOM 1311 O O . ARG A 1 167 ? -1.771 -4.803 1.721 1.00 74.62 167 ARG A O 1
ATOM 1318 N N . TYR A 1 168 ? -2.779 -6.561 0.765 1.00 70.94 168 TYR A N 1
ATOM 1319 C CA . TYR A 1 168 ? -3.266 -5.862 -0.437 1.00 70.94 168 TYR A CA 1
ATOM 1320 C C . TYR A 1 168 ? -4.789 -5.667 -0.448 1.00 70.94 168 TYR A C 1
ATOM 1322 O O . TYR A 1 168 ? -5.372 -5.280 -1.460 1.00 70.94 168 TYR A O 1
ATOM 1330 N N . ARG A 1 169 ? -5.469 -5.977 0.658 1.00 79.56 169 ARG A N 1
ATOM 1331 C CA . ARG A 1 169 ? -6.905 -5.760 0.829 1.00 79.56 169 ARG A CA 1
ATOM 1332 C C . ARG A 1 169 ? -7.127 -4.418 1.511 1.00 79.56 169 ARG A C 1
ATOM 1334 O O . ARG A 1 169 ? -6.384 -4.040 2.408 1.00 79.56 169 ARG A O 1
ATOM 1341 N N . ARG A 1 170 ? -8.184 -3.725 1.085 1.00 77.69 170 ARG A N 1
ATOM 1342 C CA . ARG A 1 170 ? -8.677 -2.520 1.752 1.00 77.69 170 ARG A CA 1
ATOM 1343 C C . ARG A 1 170 ? -9.970 -2.840 2.484 1.00 77.69 170 ARG A C 1
ATOM 1345 O O . ARG A 1 170 ? -10.898 -3.382 1.871 1.00 77.69 170 ARG A O 1
ATOM 1352 N N . PHE A 1 171 ? -10.006 -2.468 3.749 1.00 88.88 171 PHE A N 1
ATOM 1353 C CA . PHE A 1 171 ? -11.161 -2.557 4.624 1.00 88.88 171 PHE A CA 1
ATOM 1354 C C . PHE A 1 171 ? -11.604 -1.146 4.994 1.00 88.88 171 PHE A C 1
ATOM 1356 O O . PHE A 1 171 ? -10.784 -0.229 5.058 1.00 88.88 171 PHE A O 1
ATOM 1363 N N . ASP A 1 172 ? -12.901 -0.976 5.214 1.00 89.94 172 ASP A N 1
ATOM 1364 C CA . ASP A 1 172 ? -13.452 0.293 5.681 1.00 89.94 172 ASP A CA 1
ATOM 1365 C C . ASP A 1 172 ? -13.099 0.521 7.148 1.00 89.94 172 ASP A C 1
ATOM 1367 O O . ASP A 1 172 ? -12.855 1.655 7.549 1.00 89.94 172 ASP A O 1
ATOM 1371 N N . VAL A 1 173 ? -13.070 -0.566 7.927 1.00 91.69 173 VAL A N 1
ATOM 1372 C CA . VAL A 1 173 ? -12.754 -0.606 9.355 1.00 91.69 173 VAL A CA 1
ATOM 1373 C C . VAL A 1 173 ? -11.971 -1.882 9.671 1.00 91.69 173 VAL A C 1
ATOM 1375 O O . VAL A 1 173 ? -12.273 -2.962 9.159 1.00 91.69 173 VAL A O 1
ATOM 1378 N N . VAL A 1 174 ? -10.990 -1.760 10.565 1.00 92.94 174 VAL A N 1
ATOM 1379 C CA . VAL A 1 174 ? -10.350 -2.894 11.246 1.00 92.94 174 VAL A CA 1
ATOM 1380 C C . VAL A 1 174 ? -10.853 -2.948 12.689 1.00 92.94 174 VAL A C 1
ATOM 1382 O O . VAL A 1 174 ? -10.816 -1.930 13.382 1.00 92.94 174 VAL A O 1
ATOM 1385 N N . LEU A 1 175 ? -11.305 -4.120 13.143 1.00 90.62 175 LEU A N 1
ATOM 1386 C CA . LEU A 1 175 ? -11.703 -4.363 14.531 1.00 90.62 175 LEU A CA 1
ATOM 1387 C C . LEU A 1 175 ? -10.490 -4.792 15.360 1.00 90.62 175 LEU A C 1
ATOM 1389 O O . LEU A 1 175 ? -9.943 -5.865 15.123 1.00 90.62 175 LEU A O 1
ATOM 1393 N N . LEU A 1 176 ? -10.094 -3.966 16.332 1.00 88.62 176 LEU A N 1
ATOM 1394 C CA . LEU A 1 176 ? -9.051 -4.261 17.326 1.00 88.62 176 LEU A CA 1
ATOM 1395 C C . LEU A 1 176 ? -9.709 -4.404 18.701 1.00 88.62 176 LEU A C 1
ATOM 1397 O O . LEU A 1 176 ? -9.737 -3.463 19.488 1.00 88.62 176 LEU A O 1
ATOM 1401 N N . THR A 1 177 ? -10.329 -5.544 18.961 1.00 74.94 177 THR A N 1
ATOM 1402 C CA . THR A 1 177 ? -11.335 -5.717 20.024 1.00 74.94 177 THR A CA 1
ATOM 1403 C C . THR A 1 177 ? -10.873 -6.506 21.237 1.00 74.94 177 THR A C 1
ATOM 1405 O O . THR A 1 177 ? -11.482 -6.367 22.293 1.00 74.94 177 THR A O 1
ATOM 1408 N N . ASP A 1 178 ? -9.819 -7.314 21.124 1.00 72.50 178 ASP A N 1
ATOM 1409 C CA . ASP A 1 178 ? -9.152 -7.847 22.313 1.00 72.50 178 ASP A CA 1
ATOM 1410 C C . ASP A 1 178 ? -8.615 -6.671 23.161 1.00 72.50 178 ASP A C 1
ATOM 1412 O O . ASP A 1 178 ? -8.096 -5.689 22.616 1.00 72.50 178 ASP A O 1
ATOM 1416 N N . GLU A 1 179 ? -8.761 -6.754 24.488 1.00 71.38 179 GLU A N 1
ATOM 1417 C CA . GLU A 1 179 ? -8.263 -5.726 25.412 1.00 71.38 179 GLU A CA 1
ATOM 1418 C C . GLU A 1 179 ? -6.743 -5.591 25.256 1.00 71.38 179 GLU A C 1
ATOM 1420 O O . GLU A 1 179 ? -6.014 -6.585 25.288 1.00 71.38 179 GLU A O 1
ATOM 1425 N N . ARG A 1 180 ? -6.281 -4.355 25.052 1.00 80.81 180 ARG A N 1
ATOM 1426 C CA . ARG A 1 180 ? -4.885 -4.016 24.766 1.00 80.81 180 ARG A CA 1
ATOM 1427 C C . ARG A 1 180 ? -4.415 -2.904 25.675 1.00 80.81 180 ARG A C 1
ATOM 1429 O O . ARG A 1 180 ? -5.151 -1.949 25.930 1.00 80.81 180 ARG A O 1
ATOM 1436 N N . GLU A 1 181 ? -3.160 -2.998 26.084 1.00 87.38 181 GLU A N 1
ATOM 1437 C CA . GLU A 1 181 ? -2.456 -1.847 26.639 1.00 87.38 181 GLU A CA 1
ATOM 1438 C C . GLU A 1 181 ? -2.158 -0.811 25.535 1.00 87.38 181 GLU A C 1
ATOM 1440 O O . GLU A 1 181 ? -2.132 -1.168 24.351 1.00 87.38 181 GLU A O 1
ATOM 1445 N N . PRO A 1 182 ? -1.919 0.472 25.876 1.00 88.88 182 PRO A N 1
ATOM 1446 C CA . PRO A 1 182 ? -1.662 1.523 24.890 1.00 88.88 182 PRO A CA 1
ATOM 1447 C C . PRO A 1 182 ? -0.601 1.168 23.837 1.00 88.88 182 PRO A C 1
ATOM 1449 O O . PRO A 1 182 ? -0.844 1.347 22.644 1.00 88.88 182 PRO A O 1
ATOM 1452 N N . ASP A 1 183 ? 0.536 0.603 24.251 1.00 82.62 183 ASP A N 1
ATOM 1453 C CA . ASP A 1 183 ? 1.628 0.247 23.335 1.00 82.62 183 ASP A CA 1
ATOM 1454 C C . ASP A 1 183 ? 1.222 -0.878 22.365 1.00 82.62 183 ASP A C 1
ATOM 1456 O O . ASP A 1 183 ? 1.498 -0.811 21.167 1.00 82.62 183 ASP A O 1
ATOM 1460 N N . GLU A 1 184 ? 0.489 -1.886 22.850 1.00 85.38 184 GLU A N 1
ATOM 1461 C CA . GLU A 1 184 ? -0.021 -2.988 22.023 1.00 85.38 184 GLU A CA 1
ATOM 1462 C C . GLU A 1 184 ? -1.067 -2.500 21.013 1.00 85.38 184 GLU A C 1
ATOM 1464 O O . GLU A 1 184 ? -1.128 -2.982 19.876 1.00 85.38 184 GLU A O 1
ATOM 1469 N N . PHE A 1 185 ? -1.895 -1.532 21.418 1.00 89.25 185 PHE A N 1
ATOM 1470 C CA . PHE A 1 185 ? -2.860 -0.885 20.538 1.00 89.25 185 PHE A CA 1
ATOM 1471 C C . PHE A 1 185 ? -2.159 -0.085 19.435 1.00 89.25 185 PHE A C 1
ATOM 1473 O O . PHE A 1 185 ? -2.503 -0.245 18.262 1.00 89.25 185 PHE A O 1
ATOM 1480 N N . VAL A 1 186 ? -1.142 0.713 19.777 1.00 84.56 186 VAL A N 1
ATOM 1481 C CA . VAL A 1 186 ? -0.331 1.462 18.801 1.00 84.56 186 VAL A CA 1
ATOM 1482 C C . VAL A 1 186 ? 0.342 0.517 17.804 1.00 84.56 186 VAL A C 1
ATOM 1484 O O . VAL A 1 186 ? 0.219 0.716 16.593 1.00 84.56 186 VAL A O 1
ATOM 1487 N N . ASP A 1 187 ? 0.968 -0.556 18.281 1.00 81.69 187 ASP A N 1
ATOM 1488 C CA . ASP A 1 187 ? 1.580 -1.570 17.420 1.00 81.69 187 ASP A CA 1
ATOM 1489 C C . ASP A 1 187 ? 0.566 -2.207 16.460 1.00 81.69 187 ASP A C 1
ATOM 1491 O O . ASP A 1 187 ? 0.855 -2.413 15.276 1.00 81.69 187 ASP A O 1
ATOM 1495 N N . ALA A 1 188 ? -0.636 -2.523 16.946 1.00 86.56 188 ALA A N 1
ATOM 1496 C CA . ALA A 1 188 ? -1.704 -3.074 16.121 1.00 86.56 188 ALA A CA 1
ATOM 1497 C C . ALA A 1 188 ? -2.220 -2.056 15.088 1.00 86.56 188 ALA A C 1
ATOM 1499 O O . ALA A 1 188 ? -2.455 -2.423 13.932 1.00 86.56 188 ALA A O 1
ATOM 1500 N N . MET A 1 189 ? -2.336 -0.773 15.450 1.00 86.25 189 MET A N 1
ATOM 1501 C CA . MET A 1 189 ? -2.690 0.294 14.508 1.00 86.25 189 MET A CA 1
ATOM 1502 C C . MET A 1 189 ? -1.663 0.424 13.380 1.00 86.25 189 MET A C 1
ATOM 1504 O O . MET A 1 189 ? -2.065 0.524 12.220 1.00 86.25 189 MET A O 1
ATOM 1508 N N . ILE A 1 190 ? -0.365 0.375 13.707 1.00 79.69 190 ILE A N 1
ATOM 1509 C CA . ILE A 1 190 ? 0.738 0.451 12.736 1.00 79.69 190 ILE A CA 1
ATOM 1510 C C . ILE A 1 190 ? 0.705 -0.759 11.798 1.00 79.69 190 ILE A C 1
ATOM 1512 O O . ILE A 1 190 ? 0.732 -0.609 10.577 1.00 79.69 190 ILE A O 1
ATOM 1516 N N . LYS A 1 191 ? 0.576 -1.975 12.344 1.00 82.69 191 LYS A N 1
ATOM 1517 C CA . LYS A 1 191 ? 0.523 -3.216 11.546 1.00 82.69 191 LYS A CA 1
ATOM 1518 C C . LYS A 1 191 ? -0.683 -3.278 10.607 1.00 82.69 191 LYS A C 1
ATOM 1520 O O . LYS A 1 191 ? -0.639 -3.979 9.600 1.00 82.69 191 LYS A O 1
ATOM 1525 N N . THR A 1 192 ? -1.754 -2.558 10.931 1.00 86.69 192 THR A N 1
ATOM 1526 C CA . THR A 1 192 ? -3.000 -2.518 10.152 1.00 86.69 192 THR A CA 1
ATOM 1527 C C . THR A 1 192 ? -3.165 -1.223 9.355 1.00 86.69 192 THR A C 1
ATOM 1529 O O . THR A 1 192 ? -4.211 -1.011 8.743 1.00 86.69 192 THR A O 1
ATOM 1532 N N . ASP A 1 193 ? -2.162 -0.340 9.339 1.00 80.44 193 ASP A N 1
ATOM 1533 C CA . ASP A 1 193 ? -2.228 0.979 8.692 1.00 80.44 193 ASP A CA 1
ATOM 1534 C C . ASP A 1 193 ? -2.510 0.894 7.189 1.00 80.44 193 ASP A C 1
ATOM 1536 O O . ASP A 1 193 ? -3.405 1.558 6.669 1.00 80.44 193 ASP A O 1
ATOM 1540 N N . ALA A 1 194 ? -1.843 -0.040 6.510 1.00 76.44 194 ALA A N 1
ATOM 1541 C CA . ALA A 1 194 ? -2.066 -0.295 5.090 1.00 76.44 194 ALA A CA 1
ATOM 1542 C C . ALA A 1 194 ? -3.446 -0.911 4.775 1.00 76.44 194 ALA A C 1
ATOM 1544 O O . ALA A 1 194 ? -3.866 -0.892 3.618 1.00 76.44 194 ALA A O 1
ATOM 1545 N N . LEU A 1 195 ? -4.137 -1.470 5.776 1.00 85.31 195 LEU A N 1
ATOM 1546 C CA . LEU A 1 195 ? -5.381 -2.227 5.603 1.00 85.31 195 LEU A CA 1
ATOM 1547 C C . LEU A 1 195 ? -6.626 -1.349 5.751 1.00 85.31 195 LEU A C 1
ATOM 1549 O O . LEU A 1 195 ? -7.607 -1.557 5.036 1.00 85.31 195 LEU A O 1
ATOM 1553 N N . SER A 1 196 ? -6.594 -0.384 6.673 1.00 88.06 196 SER A N 1
ATOM 1554 C CA . SER A 1 196 ? -7.697 0.544 6.933 1.00 88.06 196 SER A CA 1
ATOM 1555 C C . SER A 1 196 ? -7.204 1.820 7.610 1.00 88.06 196 SER A C 1
ATOM 1557 O O . SER A 1 196 ? -6.354 1.778 8.507 1.00 88.06 196 SER A O 1
ATOM 1559 N N . GLN A 1 197 ? -7.809 2.944 7.219 1.00 86.69 197 GLN A N 1
ATOM 1560 C CA . GLN A 1 197 ? -7.659 4.232 7.903 1.00 86.69 197 GLN A CA 1
ATOM 1561 C C . GLN A 1 197 ? -8.535 4.332 9.154 1.00 86.69 197 GLN A C 1
ATOM 1563 O O . GLN A 1 197 ? -8.220 5.107 10.047 1.00 86.69 197 GLN A O 1
ATOM 1568 N N . ASN A 1 198 ? -9.587 3.518 9.260 1.00 91.50 198 ASN A N 1
ATOM 1569 C CA . ASN A 1 198 ? -10.434 3.482 10.444 1.00 91.50 198 ASN A CA 1
ATOM 1570 C C . ASN A 1 198 ? -10.147 2.239 11.284 1.00 91.50 198 ASN A C 1
ATOM 1572 O O . ASN A 1 198 ? -10.090 1.111 10.776 1.00 91.50 198 ASN A O 1
ATOM 1576 N N . VAL A 1 199 ? -10.026 2.453 12.586 1.00 92.88 199 VAL A N 1
ATOM 1577 C CA . VAL A 1 199 ? -9.963 1.411 13.606 1.00 92.88 199 VAL A CA 1
ATOM 1578 C C . VAL A 1 199 ? -11.206 1.529 14.462 1.00 92.88 199 VAL A C 1
ATOM 1580 O O . VAL A 1 199 ? -11.545 2.615 14.921 1.00 92.88 199 VAL A O 1
ATOM 1583 N N . LEU A 1 200 ? -11.874 0.406 14.687 1.00 92.75 200 LEU A N 1
ATOM 1584 C CA . LEU A 1 200 ? -12.939 0.301 15.667 1.00 92.75 200 LEU A CA 1
ATOM 1585 C C . LEU A 1 200 ? -12.458 -0.611 16.792 1.00 92.75 200 LEU A C 1
ATOM 1587 O O . LEU A 1 200 ? -12.069 -1.756 16.564 1.00 92.75 200 LEU A O 1
ATOM 1591 N N . THR A 1 201 ? -12.449 -0.091 18.010 1.00 91.00 201 THR A N 1
ATOM 1592 C CA . THR A 1 201 ? -11.976 -0.816 19.191 1.00 91.00 201 THR A CA 1
ATOM 1593 C C . THR A 1 201 ? -12.946 -0.615 20.341 1.00 91.00 201 THR A C 1
ATOM 1595 O O . THR A 1 201 ? -13.569 0.442 20.461 1.00 91.00 201 THR A O 1
ATOM 1598 N N . PHE A 1 202 ? -13.110 -1.640 21.171 1.00 86.81 202 PHE A N 1
ATOM 1599 C CA . PHE A 1 202 ? -13.819 -1.481 22.427 1.00 86.81 202 PHE A CA 1
ATOM 1600 C C . PHE A 1 202 ? -12.832 -1.031 23.499 1.00 86.81 202 PHE A C 1
ATOM 1602 O O . PHE A 1 202 ? -11.808 -1.671 23.728 1.00 86.81 202 PHE A O 1
ATOM 1609 N N . VAL A 1 203 ? -13.166 0.061 24.175 1.00 87.00 203 VAL A N 1
ATOM 1610 C CA . VAL A 1 203 ? -12.341 0.655 25.218 1.00 87.00 203 VAL A CA 1
ATOM 1611 C C . VAL A 1 203 ? -13.108 0.575 26.524 1.00 87.00 203 VAL A C 1
ATOM 1613 O O . VAL A 1 203 ? -14.161 1.197 26.691 1.00 87.00 203 VAL A O 1
ATOM 1616 N N . ARG A 1 204 ? -12.580 -0.214 27.458 1.00 82.75 204 ARG A N 1
ATOM 1617 C CA . ARG A 1 204 ? -13.179 -0.390 28.779 1.00 82.75 204 ARG A CA 1
ATOM 1618 C C . ARG A 1 204 ? -13.032 0.882 29.609 1.00 82.75 204 ARG A C 1
ATOM 1620 O O . ARG A 1 204 ? -11.966 1.504 29.620 1.00 82.75 204 ARG A O 1
ATOM 1627 N N . ARG A 1 205 ? -14.084 1.213 30.356 1.00 82.25 205 ARG A N 1
ATOM 1628 C CA . ARG A 1 205 ? -14.094 2.337 31.293 1.00 82.25 205 ARG A CA 1
ATOM 1629 C C . ARG A 1 205 ? -13.019 2.142 32.367 1.00 82.25 205 ARG A C 1
ATOM 1631 O O . ARG A 1 205 ? -12.884 1.060 32.940 1.00 82.25 205 ARG A O 1
ATOM 1638 N N . GLY A 1 206 ? -12.250 3.187 32.637 1.00 79.19 206 GLY A N 1
ATOM 1639 C CA . GLY A 1 206 ? -11.140 3.201 33.584 1.00 79.19 206 GLY A CA 1
ATOM 1640 C C . GLY A 1 206 ? -9.908 2.413 33.134 1.00 79.19 206 GLY A C 1
ATOM 1641 O O . GLY A 1 206 ? -9.024 2.169 33.954 1.00 79.19 206 GLY A O 1
ATOM 1642 N N . SER A 1 207 ? -9.832 1.973 31.874 1.00 82.56 207 SER A N 1
ATOM 1643 C CA . SER A 1 207 ? -8.636 1.294 31.358 1.00 82.56 207 SER A CA 1
ATOM 1644 C C . SER A 1 207 ? -7.486 2.275 31.091 1.00 82.56 207 SER A C 1
ATOM 1646 O O . SER A 1 207 ? -7.687 3.478 30.884 1.00 82.56 207 SER A O 1
ATOM 1648 N N . LEU A 1 208 ? -6.256 1.749 31.057 1.00 88.56 208 LEU A N 1
ATOM 1649 C CA . LEU A 1 208 ? -5.083 2.517 30.625 1.00 88.56 208 LEU A CA 1
ATOM 1650 C C . LEU A 1 208 ? -5.241 2.997 29.176 1.00 88.56 208 LEU A C 1
ATOM 1652 O O . LEU A 1 208 ? -4.893 4.137 28.867 1.00 88.56 208 LEU A O 1
ATOM 1656 N N . LEU A 1 209 ? -5.855 2.173 28.321 1.00 89.81 209 LEU A N 1
ATOM 1657 C CA . LEU A 1 209 ? -6.183 2.534 26.946 1.00 89.81 209 LEU A CA 1
ATOM 1658 C C . LEU A 1 209 ? -7.170 3.710 26.867 1.00 89.81 209 LEU A C 1
ATOM 1660 O O . LEU A 1 209 ? -6.948 4.618 26.071 1.00 89.81 209 LEU A O 1
ATOM 1664 N N . GLU A 1 210 ? -8.207 3.755 27.713 1.00 92.31 210 GLU A N 1
ATOM 1665 C CA . GLU A 1 210 ? -9.143 4.893 27.768 1.00 92.31 210 GLU A CA 1
ATOM 1666 C C . GLU A 1 210 ? -8.429 6.196 28.137 1.00 92.31 210 GLU A C 1
ATOM 1668 O O . GLU A 1 210 ? -8.607 7.223 27.474 1.00 92.31 210 GLU A O 1
ATOM 1673 N N . SER A 1 211 ? -7.580 6.147 29.165 1.00 91.94 211 SER A N 1
ATOM 1674 C CA . SER A 1 211 ? -6.817 7.310 29.634 1.00 91.94 211 SER A CA 1
ATOM 1675 C C . SER A 1 211 ? -5.859 7.823 28.555 1.00 91.94 211 SER A C 1
ATOM 1677 O O . SER A 1 211 ? -5.753 9.030 28.309 1.00 91.94 211 SER A O 1
ATOM 1679 N N . TRP A 1 212 ? -5.184 6.901 27.870 1.00 93.88 212 TRP A N 1
ATOM 1680 C CA . TRP A 1 212 ? -4.266 7.233 26.790 1.00 93.88 212 TRP A CA 1
ATOM 1681 C C . TRP A 1 212 ? -4.996 7.807 25.570 1.00 93.88 212 TRP A C 1
ATOM 1683 O O . TRP A 1 212 ? -4.629 8.882 25.095 1.00 93.88 212 TRP A O 1
ATOM 1693 N N . LEU A 1 213 ? -6.068 7.159 25.102 1.00 92.19 213 LEU A N 1
ATOM 1694 C CA . LEU A 1 213 ? -6.843 7.626 23.948 1.00 92.19 213 LEU A CA 1
ATOM 1695 C C . LEU A 1 213 ? -7.465 9.002 24.200 1.00 92.19 213 LEU A C 1
ATOM 1697 O O . LEU A 1 213 ? -7.448 9.856 23.317 1.00 92.19 213 LEU A O 1
ATOM 1701 N N . THR A 1 214 ? -7.956 9.246 25.416 1.00 92.44 214 THR A N 1
ATOM 1702 C CA . THR A 1 214 ? -8.515 10.546 25.817 1.00 92.44 214 THR A CA 1
ATOM 1703 C C . THR A 1 214 ? -7.458 11.652 25.804 1.00 92.44 214 THR A C 1
ATOM 1705 O O . THR A 1 214 ? -7.734 12.759 25.346 1.00 92.44 214 THR A O 1
ATOM 1708 N N . SER A 1 215 ? -6.236 11.367 26.263 1.00 89.94 215 SER A N 1
ATOM 1709 C CA . SER A 1 215 ? -5.137 12.347 26.268 1.00 89.94 215 SER A CA 1
ATOM 1710 C C . SER A 1 215 ? -4.448 12.525 24.909 1.00 89.94 215 SER A C 1
ATOM 1712 O O . SER A 1 215 ? -3.771 13.531 24.706 1.00 89.94 215 SER A O 1
ATOM 1714 N N . SER A 1 216 ? -4.662 11.598 23.971 1.00 84.69 216 SER A N 1
ATOM 1715 C CA . SER A 1 216 ? -3.971 11.543 22.675 1.00 84.69 216 SER A CA 1
ATOM 1716 C C . SER A 1 216 ? -4.890 11.815 21.476 1.00 84.69 216 SER A C 1
ATOM 1718 O O . SER A 1 216 ? -4.542 11.503 20.344 1.00 84.69 216 SER A O 1
ATOM 1720 N N . GLN A 1 217 ? -6.074 12.409 21.656 1.00 82.94 217 GLN A N 1
ATOM 1721 C CA . GLN A 1 217 ? -7.008 12.607 20.5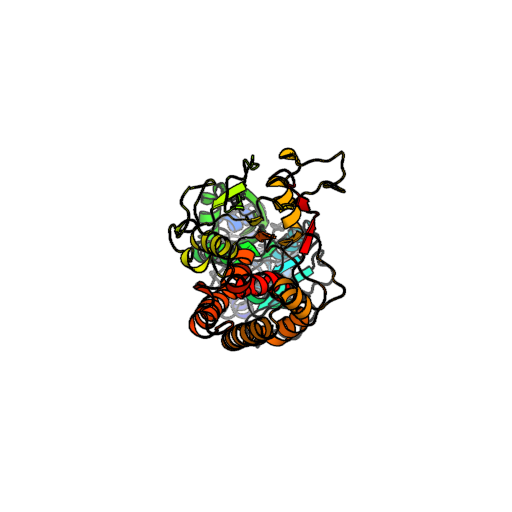32 1.00 82.94 217 GLN A CA 1
ATOM 1722 C C . GLN A 1 217 ? -6.443 13.476 19.393 1.00 82.94 217 GLN A C 1
ATOM 1724 O O . GLN A 1 217 ? -6.811 13.314 18.234 1.00 82.94 217 GLN A O 1
ATOM 1729 N N . ASN A 1 218 ? -5.505 14.374 19.701 1.00 78.81 218 ASN A N 1
ATOM 1730 C CA . ASN A 1 218 ? -4.871 15.271 18.735 1.00 78.81 218 ASN A CA 1
ATOM 1731 C C . ASN A 1 218 ? -3.995 14.559 17.687 1.00 78.81 218 ASN A C 1
ATOM 1733 O O . ASN A 1 218 ? -3.680 15.167 16.658 1.00 78.81 218 ASN A O 1
ATOM 1737 N N . ILE A 1 219 ? -3.585 13.311 17.930 1.00 76.69 219 ILE A N 1
ATOM 1738 C CA . ILE A 1 219 ? -2.809 12.518 16.966 1.00 76.69 219 ILE A CA 1
ATOM 1739 C C . ILE A 1 219 ? -3.690 11.738 15.983 1.00 76.69 219 ILE A C 1
ATOM 1741 O O . ILE A 1 219 ? -3.157 11.111 15.074 1.00 76.69 219 ILE A O 1
ATOM 1745 N N . PHE A 1 220 ? -5.016 11.799 16.121 1.00 86.69 220 PHE A N 1
ATOM 1746 C CA . PHE A 1 220 ? -5.980 11.185 15.206 1.00 86.69 220 PHE A CA 1
ATOM 1747 C C . PHE A 1 220 ? -6.631 12.239 14.302 1.00 86.69 220 PHE A C 1
ATOM 1749 O O . PHE A 1 220 ? -6.585 13.437 14.591 1.00 86.69 220 PHE A O 1
ATOM 1756 N N . ALA A 1 221 ? -7.150 11.806 13.151 1.00 85.88 221 ALA A N 1
ATOM 1757 C CA . ALA A 1 221 ? -7.840 12.688 12.214 1.00 85.88 221 ALA A CA 1
ATOM 1758 C C . ALA A 1 221 ? -9.251 13.010 12.724 1.00 85.88 221 ALA A C 1
ATOM 1760 O O . ALA A 1 221 ? -9.643 14.176 12.744 1.00 85.88 221 ALA A O 1
ATOM 1761 N N . ASP A 1 222 ? -9.958 11.984 13.198 1.00 90.44 222 ASP A N 1
ATOM 1762 C CA . ASP A 1 222 ? -11.269 12.065 13.839 1.00 90.44 222 ASP A CA 1
ATOM 1763 C C . ASP A 1 222 ? -11.408 10.933 14.869 1.00 90.44 222 ASP A C 1
ATOM 1765 O O . ASP A 1 222 ? -10.809 9.862 14.729 1.00 90.44 222 ASP A O 1
ATOM 1769 N N . VAL A 1 223 ? -12.197 11.166 15.917 1.00 92.19 223 VAL A N 1
ATOM 1770 C CA . VAL A 1 223 ? -12.511 10.164 16.943 1.00 92.19 223 VAL A CA 1
ATOM 1771 C C . VAL A 1 223 ? -13.981 10.285 17.317 1.00 92.19 223 VAL A C 1
ATOM 1773 O O . VAL A 1 223 ? -14.435 11.330 17.783 1.00 92.19 223 VAL A O 1
ATOM 1776 N N . LYS A 1 224 ? -14.723 9.187 17.172 1.00 92.81 224 LYS A N 1
ATOM 1777 C CA . LYS A 1 224 ? -16.124 9.077 17.594 1.00 92.81 224 LYS A CA 1
ATOM 1778 C C . LYS A 1 224 ? -16.268 7.977 18.628 1.00 92.81 224 LYS A C 1
ATOM 1780 O O . LYS A 1 224 ? -15.735 6.884 18.450 1.00 92.81 224 LYS A O 1
ATOM 1785 N N . THR A 1 225 ? -17.015 8.254 19.689 1.00 91.88 225 THR A N 1
ATOM 1786 C CA . THR A 1 225 ? -17.257 7.301 20.773 1.00 91.88 225 THR A CA 1
ATOM 1787 C C . THR A 1 225 ? -18.736 6.943 20.874 1.00 91.88 225 THR A C 1
ATOM 1789 O O . THR A 1 225 ? -19.613 7.785 20.684 1.00 91.88 225 THR A O 1
ATOM 1792 N N . PHE A 1 226 ? -19.012 5.676 21.173 1.00 87.56 226 PHE A N 1
ATOM 1793 C CA . PHE A 1 226 ? -20.359 5.141 21.355 1.00 87.56 226 PHE A CA 1
ATOM 1794 C C . PHE A 1 226 ? -20.412 4.400 22.692 1.00 87.56 226 PHE A C 1
ATOM 1796 O O . PHE A 1 226 ? -19.934 3.270 22.812 1.00 87.56 226 PHE A O 1
ATOM 1803 N N . SER A 1 227 ? -20.932 5.077 23.714 1.00 82.38 227 SER A N 1
ATOM 1804 C CA . SER A 1 227 ? -20.978 4.578 25.091 1.00 82.38 227 SER A CA 1
ATOM 1805 C C . SER A 1 227 ? -21.870 3.349 25.237 1.00 82.38 227 SER A C 1
ATOM 1807 O O . SER A 1 227 ? -22.953 3.298 24.658 1.00 82.38 227 SER A O 1
ATOM 1809 N N . VAL A 1 228 ? -21.432 2.391 26.056 1.00 75.81 228 VAL A N 1
ATOM 1810 C CA . VAL A 1 228 ? -22.170 1.166 26.409 1.00 75.81 228 VAL A CA 1
ATOM 1811 C C . VAL A 1 228 ? -21.869 0.757 27.856 1.00 75.81 228 VAL A C 1
ATOM 1813 O O . VAL A 1 228 ? -20.970 1.306 28.498 1.00 75.81 228 VAL A O 1
ATOM 1816 N N . ALA A 1 229 ? -22.584 -0.238 28.387 1.00 67.69 229 ALA A N 1
ATOM 1817 C CA . ALA A 1 229 ? -22.216 -0.871 29.657 1.00 67.69 229 ALA A CA 1
ATOM 1818 C C . ALA A 1 229 ? -20.731 -1.278 29.696 1.00 67.69 229 ALA A C 1
ATOM 1820 O O . ALA A 1 229 ? -20.293 -2.094 28.881 1.00 67.69 229 ALA A O 1
ATOM 1821 N N . GLY A 1 230 ? -19.991 -0.750 30.677 1.00 71.38 230 GLY A N 1
ATOM 1822 C CA . GLY A 1 230 ? -18.589 -1.096 30.938 1.00 71.38 230 GLY A CA 1
ATOM 1823 C C . GLY A 1 230 ? -17.549 -0.358 30.085 1.00 71.38 230 GLY A C 1
ATOM 1824 O O . GLY A 1 230 ? -16.355 -0.569 30.284 1.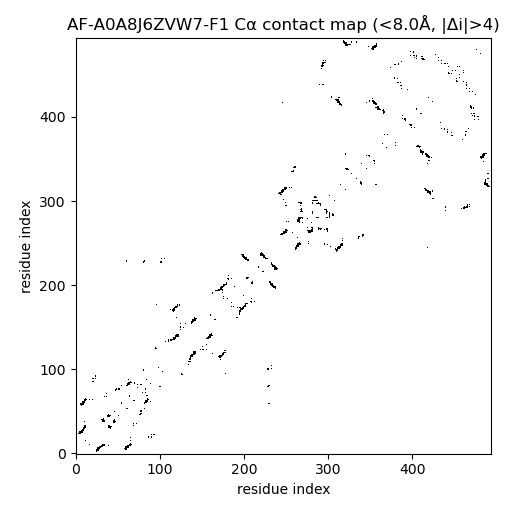00 71.38 230 GLY A O 1
ATOM 1825 N N . GLY A 1 231 ? -17.942 0.523 29.156 1.00 81.25 231 GLY A N 1
ATOM 1826 C CA . GLY A 1 231 ? -16.980 1.232 28.306 1.00 81.25 231 GLY A CA 1
ATOM 1827 C C . GLY A 1 231 ? -17.606 1.980 27.135 1.00 81.25 231 GLY A C 1
ATOM 1828 O O . GLY A 1 231 ? -18.731 2.471 27.214 1.00 81.25 231 GLY A O 1
ATOM 1829 N N . ALA A 1 232 ? -16.869 2.069 26.035 1.00 86.50 232 ALA A N 1
ATOM 1830 C CA . ALA A 1 232 ? -17.353 2.642 24.789 1.00 86.50 232 ALA A CA 1
ATOM 1831 C C . ALA A 1 232 ? -16.687 1.975 23.584 1.00 86.50 232 ALA A C 1
ATOM 1833 O O . ALA A 1 232 ? -15.535 1.548 23.646 1.00 86.50 232 ALA A O 1
ATOM 1834 N N . TRP A 1 233 ? -17.389 1.950 22.457 1.00 89.06 233 TRP A N 1
ATOM 1835 C CA . TRP A 1 233 ? -16.763 1.726 21.160 1.00 89.06 233 TRP A CA 1
ATOM 1836 C C . TRP A 1 233 ? -16.115 3.013 20.678 1.00 89.06 233 TRP A C 1
ATOM 1838 O O . TRP A 1 233 ? -16.770 4.051 20.641 1.00 89.06 233 TRP A O 1
ATOM 1848 N N . TRP A 1 234 ? -14.846 2.946 20.297 1.00 92.50 234 TRP A N 1
ATOM 1849 C CA . TRP A 1 234 ? -14.099 4.060 19.732 1.00 92.50 234 TRP A CA 1
ATOM 1850 C C . TRP A 1 234 ? -13.851 3.783 18.257 1.00 92.50 234 TRP A C 1
ATOM 1852 O O . TRP A 1 234 ? -13.141 2.840 17.907 1.00 92.50 234 TRP A O 1
ATOM 1862 N N . LEU A 1 235 ? -14.449 4.608 17.401 1.00 93.38 235 LEU A N 1
ATOM 1863 C CA . LEU A 1 235 ? -14.131 4.691 15.985 1.00 93.38 235 LEU A CA 1
ATOM 1864 C C . LEU A 1 235 ? -13.070 5.776 15.808 1.00 93.38 235 LEU A C 1
ATOM 1866 O O . LEU A 1 235 ? -13.349 6.960 15.994 1.00 93.38 235 LEU A O 1
ATOM 1870 N N . ILE A 1 236 ? -11.861 5.353 15.472 1.00 92.56 236 ILE A N 1
ATOM 1871 C CA . ILE A 1 236 ? -10.675 6.195 15.360 1.00 92.56 236 ILE A CA 1
ATOM 1872 C C . ILE A 1 236 ? -10.265 6.246 13.892 1.00 92.56 236 ILE A C 1
ATOM 1874 O O . ILE A 1 236 ? -9.935 5.214 13.303 1.00 92.56 236 ILE A O 1
ATOM 1878 N N . GLU A 1 237 ? -10.252 7.443 13.315 1.00 90.75 237 GLU A N 1
ATOM 1879 C CA . GLU A 1 237 ? -9.667 7.704 12.003 1.00 90.75 237 GLU A CA 1
ATOM 1880 C C . GLU A 1 237 ? -8.189 8.075 12.188 1.00 90.75 237 GLU A C 1
ATOM 1882 O O . GLU A 1 237 ? -7.839 9.052 12.861 1.00 90.75 237 GLU A O 1
ATOM 1887 N N . LYS A 1 238 ? -7.292 7.265 11.623 1.00 86.44 238 LYS A N 1
ATOM 1888 C CA . LYS A 1 238 ? -5.844 7.461 11.727 1.00 86.44 238 LYS A CA 1
ATOM 1889 C C . LYS A 1 238 ? -5.452 8.779 11.063 1.00 86.44 238 LYS A C 1
ATOM 1891 O O . LYS A 1 238 ? -5.869 9.084 9.950 1.00 86.44 238 LYS A O 1
ATOM 1896 N N . ARG A 1 239 ? -4.584 9.551 11.721 1.00 67.88 239 ARG A N 1
ATOM 1897 C CA . ARG A 1 239 ? -3.962 10.731 11.112 1.00 67.88 239 ARG A CA 1
ATOM 1898 C C . ARG A 1 239 ? -2.685 10.307 10.404 1.00 67.88 239 ARG A C 1
ATOM 1900 O O . ARG A 1 239 ? -1.595 10.432 10.953 1.00 67.88 239 ARG A O 1
ATOM 1907 N N . ALA A 1 240 ? -2.797 9.814 9.179 1.00 62.19 240 ALA A N 1
ATOM 1908 C CA . ALA A 1 240 ? -1.628 9.795 8.313 1.00 62.19 240 ALA A CA 1
ATOM 1909 C C . ALA A 1 240 ? -1.465 11.207 7.727 1.00 62.19 240 ALA A C 1
ATOM 1911 O O . ALA A 1 240 ? -2.393 11.692 7.074 1.00 62.19 240 ALA A O 1
ATOM 1912 N N . PRO A 1 241 ? -0.335 11.912 7.926 1.00 58.91 241 PRO A N 1
ATOM 1913 C CA . PRO A 1 241 ? 0.019 12.980 7.007 1.00 58.91 241 PRO A CA 1
ATOM 1914 C C . PRO A 1 241 ? 0.162 12.337 5.628 1.00 58.91 241 PRO A C 1
ATOM 1916 O O . PRO A 1 241 ? 1.136 11.645 5.341 1.00 58.91 241 PRO A O 1
ATOM 1919 N N . VAL A 1 242 ? -0.874 12.491 4.810 1.00 69.38 242 VAL A N 1
ATOM 1920 C CA . VAL A 1 242 ? -0.882 11.967 3.455 1.00 69.38 242 VAL A CA 1
ATOM 1921 C C . VAL A 1 242 ? 0.070 12.827 2.638 1.00 69.38 242 VAL A C 1
ATOM 1923 O O . VAL A 1 242 ? -0.172 14.009 2.413 1.00 69.38 242 VAL A O 1
ATOM 1926 N N . ASP A 1 243 ? 1.168 12.212 2.230 1.00 85.25 243 ASP A N 1
ATOM 1927 C CA . ASP A 1 243 ? 2.240 12.847 1.479 1.00 85.25 243 ASP A CA 1
ATOM 1928 C C . ASP A 1 243 ? 2.530 12.057 0.200 1.00 85.25 243 ASP A C 1
ATOM 1930 O O . ASP A 1 243 ? 2.614 10.820 0.221 1.00 85.25 243 ASP A O 1
ATOM 1934 N N . VAL A 1 244 ? 2.655 12.789 -0.907 1.00 92.44 244 VAL A N 1
ATOM 1935 C CA . VAL A 1 244 ? 2.869 12.269 -2.257 1.00 92.44 244 VAL A CA 1
ATOM 1936 C C . VAL A 1 244 ? 4.241 12.723 -2.734 1.00 92.44 244 VAL A C 1
ATOM 1938 O O . VAL A 1 244 ? 4.485 13.918 -2.873 1.00 92.44 244 VAL A O 1
ATOM 1941 N N . GLY A 1 245 ? 5.111 11.762 -3.041 1.00 96.75 245 GLY A N 1
ATOM 1942 C CA . GLY A 1 245 ? 6.406 12.013 -3.670 1.00 96.75 245 GLY A CA 1
ATOM 1943 C C . GLY A 1 245 ? 6.570 11.186 -4.936 1.00 96.75 245 GLY A C 1
ATOM 1944 O O . GLY A 1 245 ? 6.916 10.006 -4.863 1.00 96.75 245 GLY A O 1
ATOM 1945 N N . VAL A 1 246 ? 6.321 11.792 -6.096 1.00 97.88 246 VAL A N 1
ATOM 1946 C CA . VAL A 1 246 ? 6.522 11.169 -7.410 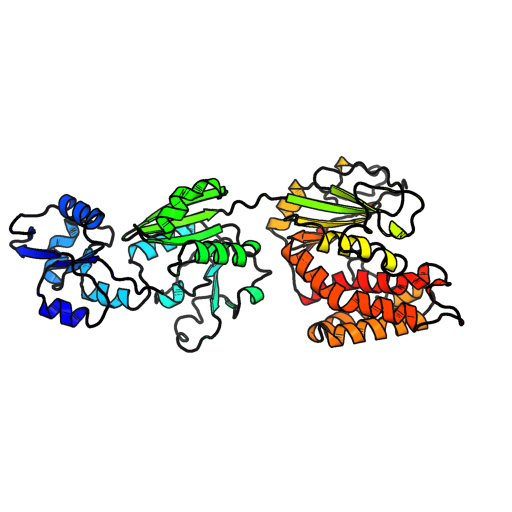1.00 97.88 246 VAL A CA 1
ATOM 1947 C C . VAL A 1 246 ? 7.837 11.643 -8.013 1.00 97.88 246 VAL A C 1
ATOM 1949 O O . VAL A 1 246 ? 8.078 12.840 -8.156 1.00 97.88 246 VAL A O 1
ATOM 1952 N N . TYR A 1 247 ? 8.683 10.700 -8.411 1.00 97.56 247 TYR A N 1
ATOM 1953 C CA . TYR A 1 247 ? 10.017 11.005 -8.906 1.00 97.56 247 TYR A CA 1
ATOM 1954 C C . TYR A 1 247 ? 10.073 10.936 -10.427 1.00 97.56 247 TYR A C 1
ATOM 1956 O O . TYR A 1 247 ? 9.869 9.887 -11.037 1.00 97.56 247 TYR A O 1
ATOM 1964 N N . VAL A 1 248 ? 10.353 12.073 -11.055 1.00 96.75 248 VAL A N 1
ATOM 1965 C CA . VAL A 1 248 ? 10.545 12.182 -12.496 1.00 96.75 248 VAL A CA 1
ATOM 1966 C C . VAL A 1 248 ? 11.996 11.869 -12.826 1.00 96.75 248 VAL A C 1
ATOM 1968 O O . VAL A 1 248 ? 12.887 12.683 -12.588 1.00 96.75 248 VAL A O 1
ATOM 1971 N N . VAL A 1 249 ? 12.234 10.705 -13.414 1.00 96.81 249 VAL A N 1
ATOM 1972 C CA . VAL A 1 249 ? 13.577 10.250 -13.764 1.00 96.81 249 VAL A CA 1
ATOM 1973 C C . VAL A 1 249 ? 14.077 10.960 -15.021 1.00 96.81 249 VAL A C 1
ATOM 1975 O O . VAL A 1 249 ? 13.399 10.945 -16.054 1.00 96.81 249 VAL A O 1
ATOM 1978 N N . THR A 1 250 ? 15.267 11.561 -14.944 1.00 94.94 250 THR A N 1
ATOM 1979 C CA . THR A 1 250 ? 15.958 12.220 -16.061 1.00 94.94 250 THR A CA 1
ATOM 1980 C C . THR A 1 250 ? 17.451 11.878 -16.108 1.00 94.94 250 THR A C 1
ATOM 1982 O O . THR A 1 250 ? 18.039 11.498 -15.105 1.00 94.94 250 THR A O 1
ATOM 1985 N N . HIS A 1 251 ? 18.072 12.054 -17.275 1.00 91.69 251 HIS A N 1
ATOM 1986 C CA . HIS A 1 251 ? 19.532 12.012 -17.492 1.00 91.69 251 HIS A CA 1
ATOM 1987 C C . HIS A 1 251 ? 20.043 13.265 -18.232 1.00 91.69 251 HIS A C 1
ATOM 1989 O O . HIS A 1 251 ? 21.173 13.311 -18.716 1.00 91.69 251 HIS A O 1
ATOM 1995 N N . LYS A 1 252 ? 19.171 14.266 -18.414 1.00 90.81 252 LYS A N 1
ATOM 1996 C CA . LYS A 1 252 ? 19.469 15.542 -19.076 1.00 90.81 252 LYS A CA 1
ATOM 1997 C C . LYS A 1 252 ? 18.575 16.658 -18.535 1.00 90.81 252 LYS A C 1
ATOM 1999 O O . LYS A 1 252 ? 17.593 16.382 -17.843 1.00 90.81 252 LYS A O 1
ATOM 2004 N N . ASP A 1 253 ? 18.868 17.910 -18.879 1.00 87.62 253 ASP A N 1
ATOM 2005 C CA . ASP A 1 253 ? 17.984 19.032 -18.547 1.00 87.62 253 ASP A CA 1
ATOM 2006 C C . ASP A 1 253 ? 16.629 18.870 -19.258 1.00 87.62 253 ASP A C 1
ATOM 2008 O O . ASP A 1 253 ? 16.500 19.067 -20.468 1.00 87.62 253 ASP A O 1
ATOM 2012 N N . ALA A 1 254 ? 15.616 18.466 -18.490 1.00 80.62 254 ALA A N 1
ATOM 2013 C CA . ALA A 1 254 ? 14.257 18.268 -18.976 1.00 80.62 254 ALA A CA 1
ATOM 2014 C C . ALA A 1 254 ? 13.439 19.569 -18.990 1.00 80.62 254 ALA A C 1
ATOM 2016 O O . ALA A 1 254 ? 12.326 19.563 -19.520 1.00 80.62 254 ALA A O 1
ATOM 2017 N N . LYS A 1 255 ? 13.938 20.666 -18.390 1.00 83.12 255 LYS A N 1
ATOM 2018 C CA . LYS A 1 255 ? 13.204 21.933 -18.200 1.00 83.12 255 LYS A CA 1
ATOM 2019 C C . LYS A 1 255 ? 11.754 21.709 -17.760 1.00 83.12 255 LYS A C 1
ATOM 2021 O O . LYS A 1 255 ? 10.820 22.282 -18.320 1.00 83.12 255 LYS A O 1
ATOM 2026 N N . LEU A 1 256 ? 11.556 20.766 -16.840 1.00 81.25 256 LEU A N 1
ATOM 2027 C CA . LEU A 1 256 ? 10.233 20.343 -16.409 1.00 81.25 256 LEU A CA 1
ATOM 2028 C C . LEU A 1 256 ? 9.752 21.242 -15.270 1.00 81.25 256 LEU A C 1
ATOM 2030 O O . LEU A 1 256 ? 10.393 21.314 -14.227 1.00 81.25 256 LEU A O 1
ATOM 2034 N N . SER A 1 257 ? 8.592 21.869 -15.446 1.00 81.69 257 SER A N 1
ATOM 2035 C CA . SER A 1 257 ? 7.835 22.456 -14.339 1.00 81.69 257 SER A CA 1
ATOM 2036 C C . SER A 1 257 ? 7.017 21.352 -13.674 1.00 81.69 257 SER A C 1
ATOM 2038 O O . SER A 1 257 ? 5.899 21.063 -14.095 1.00 81.69 257 SER A O 1
ATOM 2040 N N . ALA A 1 258 ? 7.620 20.678 -12.697 1.00 78.00 258 ALA A N 1
ATOM 2041 C CA . ALA A 1 258 ? 6.972 19.607 -11.955 1.00 78.00 258 ALA A CA 1
ATOM 2042 C C . ALA A 1 258 ? 5.853 20.184 -11.058 1.00 78.00 258 ALA A C 1
ATOM 2044 O O . ALA A 1 258 ? 6.079 21.207 -10.406 1.00 78.00 258 ALA A O 1
ATOM 2045 N N . PRO A 1 259 ? 4.645 19.590 -11.036 1.00 88.06 259 PRO A N 1
ATOM 2046 C CA . PRO A 1 259 ? 3.592 20.033 -10.129 1.00 88.06 259 PRO A CA 1
ATOM 2047 C C . PRO A 1 259 ? 3.940 19.680 -8.675 1.00 88.06 259 PRO A C 1
ATOM 2049 O O . PRO A 1 259 ? 4.871 18.920 -8.403 1.00 88.06 259 PRO A O 1
ATOM 2052 N N . GLU A 1 260 ? 3.174 20.216 -7.726 1.00 89.69 260 GLU A N 1
ATOM 2053 C CA . GLU A 1 260 ? 3.326 19.873 -6.309 1.00 89.69 260 GLU A CA 1
ATOM 2054 C C . GLU A 1 260 ? 3.266 18.349 -6.087 1.00 89.69 260 GLU A C 1
ATOM 2056 O O . GLU A 1 260 ? 2.463 17.642 -6.704 1.00 89.69 260 GLU A O 1
ATOM 2061 N N . GLY A 1 261 ? 4.148 17.846 -5.218 1.00 91.62 261 GLY A N 1
ATOM 2062 C CA . GLY A 1 261 ? 4.319 16.415 -4.954 1.00 91.62 261 GLY A CA 1
ATOM 2063 C C . GLY A 1 261 ? 5.232 15.682 -5.945 1.00 91.62 261 GLY A C 1
ATOM 2064 O O . GLY A 1 261 ? 5.451 14.482 -5.790 1.00 91.62 261 GLY A O 1
ATOM 2065 N N . TYR A 1 262 ? 5.790 16.367 -6.949 1.00 95.19 262 TYR A N 1
ATOM 2066 C CA . TYR A 1 262 ? 6.772 15.789 -7.868 1.00 95.19 262 TYR A CA 1
ATOM 2067 C C . TYR A 1 262 ? 8.178 16.327 -7.598 1.00 95.19 262 TYR A C 1
ATOM 2069 O O . TYR A 1 262 ? 8.358 17.490 -7.241 1.00 95.19 262 TYR A O 1
ATOM 2077 N N . ARG A 1 263 ? 9.185 15.476 -7.804 1.00 95.31 263 ARG A N 1
ATOM 2078 C CA . ARG A 1 263 ? 10.610 15.829 -7.744 1.00 95.31 263 ARG A CA 1
ATOM 2079 C C . ARG A 1 263 ? 11.339 15.235 -8.933 1.00 95.31 263 ARG A C 1
ATOM 2081 O O . ARG A 1 263 ? 11.082 14.095 -9.307 1.00 95.31 263 ARG A O 1
ATOM 2088 N N . VAL A 1 264 ? 12.255 15.974 -9.534 1.00 95.94 264 VAL A N 1
ATOM 2089 C CA . VAL A 1 264 ? 13.089 15.472 -10.627 1.00 95.94 264 VAL A CA 1
ATOM 2090 C C . VAL A 1 264 ? 14.317 14.781 -10.036 1.00 95.94 264 VAL A C 1
ATOM 2092 O O . VAL A 1 264 ? 15.052 15.390 -9.263 1.00 95.94 264 VAL A O 1
ATOM 2095 N N . ILE A 1 265 ? 14.552 13.522 -10.411 1.00 96.88 265 ILE A N 1
ATOM 2096 C CA . ILE A 1 265 ? 15.735 12.750 -10.014 1.00 96.88 265 ILE A CA 1
ATOM 2097 C C . ILE A 1 265 ? 16.650 12.517 -11.212 1.00 96.88 265 ILE A C 1
ATOM 2099 O O . ILE A 1 265 ? 16.213 12.044 -12.265 1.00 96.88 265 ILE A O 1
ATOM 2103 N N . HIS A 1 266 ? 17.929 12.836 -11.043 1.00 97.12 266 HIS A N 1
ATOM 2104 C CA . HIS A 1 266 ? 18.955 12.533 -12.027 1.00 97.12 266 HIS A CA 1
ATOM 2105 C C . HIS A 1 266 ? 19.485 11.114 -11.831 1.00 97.12 266 HIS A C 1
ATOM 2107 O O . HIS A 1 266 ? 20.168 10.835 -10.847 1.00 97.12 266 HIS A O 1
ATOM 2113 N N . ALA A 1 267 ? 19.160 10.236 -12.778 1.00 96.44 267 ALA A N 1
ATOM 2114 C CA . ALA A 1 267 ? 19.655 8.870 -12.821 1.00 96.44 267 ALA A CA 1
ATOM 2115 C C . ALA A 1 267 ? 21.040 8.791 -13.473 1.00 96.44 267 ALA A C 1
ATOM 2117 O O . ALA A 1 267 ? 21.283 9.439 -14.493 1.00 96.44 267 ALA A O 1
ATOM 2118 N N . GLY A 1 268 ? 21.921 7.965 -12.911 1.00 95.50 268 GLY A N 1
ATOM 2119 C CA . GLY A 1 268 ? 23.277 7.756 -13.414 1.00 95.50 268 GLY A CA 1
ATOM 2120 C C . GLY A 1 268 ? 24.194 8.947 -13.162 1.00 95.50 268 GLY A C 1
ATOM 2121 O O . GLY A 1 268 ? 25.177 9.125 -13.887 1.00 95.50 268 GLY A O 1
ATOM 2122 N N . HIS A 1 269 ? 23.877 9.765 -12.150 1.00 96.94 269 HIS A N 1
ATOM 2123 C CA . HIS A 1 269 ? 24.614 10.993 -11.856 1.00 96.94 269 HIS A CA 1
ATOM 2124 C C . HIS A 1 269 ? 26.099 10.733 -11.576 1.00 96.94 269 HIS A C 1
ATOM 2126 O O . HIS A 1 269 ? 26.929 11.556 -11.953 1.00 96.94 269 HIS A O 1
ATOM 2132 N N . ILE A 1 270 ? 26.453 9.562 -11.032 1.00 96.19 270 ILE A N 1
ATOM 2133 C CA . ILE A 1 270 ? 27.843 9.185 -10.731 1.00 96.19 270 ILE A CA 1
ATOM 2134 C C . ILE A 1 270 ? 28.785 9.284 -11.946 1.00 96.19 270 ILE A C 1
ATOM 2136 O O . ILE A 1 270 ? 29.981 9.520 -11.791 1.00 96.19 270 ILE A O 1
ATOM 2140 N N . ASN A 1 271 ? 28.248 9.127 -13.163 1.00 90.19 271 ASN A N 1
ATOM 2141 C CA . ASN A 1 271 ? 28.995 9.202 -14.421 1.00 90.19 271 ASN A CA 1
ATOM 2142 C C . ASN A 1 271 ? 28.723 10.502 -15.204 1.00 90.19 271 ASN A C 1
ATOM 2144 O O . ASN A 1 271 ? 29.177 10.646 -16.343 1.00 90.19 271 ASN A O 1
ATOM 2148 N N . ALA A 1 272 ? 27.953 11.437 -14.644 1.00 92.38 272 ALA A N 1
ATOM 2149 C CA . ALA A 1 272 ? 27.496 12.625 -15.346 1.00 92.38 272 ALA A CA 1
ATOM 2150 C C . ALA A 1 272 ? 28.461 13.809 -15.185 1.00 92.38 272 ALA A C 1
ATOM 2152 O O . ALA A 1 272 ? 28.955 14.110 -14.104 1.00 92.38 272 ALA A O 1
ATOM 2153 N N . ALA A 1 273 ? 28.683 14.545 -16.277 1.00 92.00 273 ALA A N 1
ATOM 2154 C CA . ALA A 1 273 ? 29.488 15.770 -16.258 1.00 92.00 273 ALA A CA 1
ATOM 2155 C C . ALA A 1 273 ? 28.723 16.999 -15.728 1.00 92.00 273 ALA A C 1
ATOM 2157 O O . ALA A 1 273 ? 29.328 18.029 -15.438 1.00 92.00 273 ALA A O 1
ATOM 2158 N N . GLN A 1 274 ? 27.392 16.925 -15.672 1.00 93.12 274 GLN A N 1
ATOM 2159 C CA . GLN A 1 274 ? 26.502 17.999 -15.234 1.00 93.12 274 GLN A CA 1
ATOM 2160 C C . GLN A 1 274 ? 25.408 17.413 -14.350 1.00 93.12 274 GLN A C 1
ATOM 2162 O O . GLN A 1 274 ? 24.972 16.290 -14.583 1.00 93.12 274 GLN A O 1
ATOM 2167 N N . THR A 1 275 ? 24.932 18.186 -13.380 1.00 94.25 275 THR A N 1
ATOM 2168 C CA . THR A 1 275 ? 23.829 17.796 -12.497 1.00 94.25 275 THR A CA 1
ATOM 2169 C C . THR A 1 275 ? 22.510 18.362 -13.017 1.00 94.25 275 THR A C 1
ATOM 2171 O O . THR A 1 275 ? 22.439 19.525 -13.414 1.00 94.25 275 THR A O 1
ATOM 2174 N N . PHE A 1 276 ? 21.456 17.548 -12.992 1.00 91.12 276 PHE A N 1
ATOM 2175 C CA . PHE A 1 276 ? 20.096 17.929 -13.364 1.00 91.12 276 PHE A CA 1
ATOM 2176 C C . PHE A 1 276 ? 19.133 17.590 -12.221 1.00 91.12 276 PHE A C 1
ATOM 2178 O O . PHE A 1 276 ? 19.442 16.748 -11.386 1.00 91.12 276 PHE A O 1
ATOM 2185 N N . GLY A 1 277 ? 17.949 18.202 -12.217 1.00 89.56 277 GLY A N 1
ATOM 2186 C CA . GLY A 1 277 ? 16.889 17.876 -11.261 1.00 89.56 277 GLY A CA 1
ATOM 2187 C C . GLY A 1 277 ? 17.125 18.367 -9.830 1.00 89.56 277 GLY A C 1
ATOM 2188 O O . GLY A 1 277 ? 18.038 19.144 -9.564 1.00 89.56 277 GLY A O 1
ATOM 2189 N N . ASP A 1 278 ? 16.252 17.920 -8.930 1.00 92.31 278 ASP A N 1
ATOM 2190 C CA . ASP A 1 278 ? 16.209 18.325 -7.521 1.00 92.31 278 ASP A CA 1
ATOM 2191 C C . ASP A 1 278 ? 17.073 17.417 -6.633 1.00 92.31 278 ASP A C 1
ATOM 2193 O O . ASP A 1 278 ? 17.574 17.844 -5.594 1.00 92.31 278 ASP A O 1
ATOM 2197 N N . VAL A 1 279 ? 17.223 16.150 -7.033 1.00 95.62 279 VAL A N 1
ATOM 2198 C CA . VAL A 1 279 ? 17.999 15.118 -6.330 1.00 95.62 279 VAL A CA 1
ATOM 2199 C C . VAL A 1 279 ? 18.770 14.245 -7.322 1.00 95.62 279 VAL A C 1
ATOM 2201 O O . VAL A 1 279 ? 18.418 14.157 -8.501 1.00 95.62 279 VAL A O 1
ATOM 2204 N N . THR A 1 280 ? 19.807 13.563 -6.839 1.00 97.56 280 THR A N 1
ATOM 2205 C CA . THR A 1 280 ? 20.647 12.657 -7.633 1.00 97.56 280 THR A CA 1
ATOM 2206 C C . THR A 1 280 ? 20.634 11.251 -7.048 1.00 97.56 280 THR A C 1
ATOM 2208 O O . THR A 1 280 ? 20.562 11.069 -5.830 1.00 97.56 280 THR A O 1
ATOM 2211 N N . ASP A 1 281 ? 20.695 10.248 -7.923 1.00 97.88 281 ASP A N 1
ATOM 2212 C CA . ASP A 1 281 ? 20.598 8.839 -7.535 1.00 97.88 281 ASP A CA 1
ATOM 2213 C C . ASP A 1 281 ? 21.889 8.237 -6.959 1.00 97.88 281 ASP A C 1
ATOM 2215 O O . ASP A 1 281 ? 21.907 7.048 -6.670 1.00 97.88 281 ASP A O 1
ATOM 2219 N N . ASP A 1 282 ? 22.956 9.020 -6.793 1.00 98.25 282 ASP A N 1
ATOM 2220 C CA . ASP A 1 282 ? 24.277 8.602 -6.296 1.00 98.25 282 ASP A CA 1
ATOM 2221 C C . ASP A 1 282 ? 24.549 9.014 -4.836 1.00 98.25 282 ASP A C 1
ATOM 2223 O O . ASP A 1 282 ? 25.680 8.949 -4.354 1.00 98.25 282 ASP A O 1
ATOM 2227 N N . THR A 1 283 ? 23.510 9.437 -4.115 1.00 97.50 283 THR A N 1
ATOM 2228 C CA . THR A 1 283 ? 23.588 9.830 -2.700 1.00 97.50 283 THR A CA 1
ATOM 2229 C C . THR A 1 283 ? 22.957 8.777 -1.787 1.00 97.50 283 THR A C 1
ATOM 2231 O O . THR A 1 283 ? 22.101 8.013 -2.223 1.00 97.50 283 THR A O 1
ATOM 2234 N N . GLY A 1 284 ? 23.346 8.726 -0.508 1.00 97.50 284 GLY A N 1
ATOM 2235 C CA . GLY A 1 284 ? 22.788 7.752 0.443 1.00 97.50 284 GLY A CA 1
ATOM 2236 C C . GLY A 1 284 ? 23.053 6.294 0.037 1.00 97.50 284 GLY A C 1
ATOM 2237 O O . GLY A 1 284 ? 24.106 5.991 -0.526 1.00 97.50 284 GLY A O 1
ATOM 2238 N N . ASP A 1 285 ? 22.110 5.393 0.321 1.00 98.19 285 ASP A N 1
ATOM 2239 C CA . ASP A 1 285 ? 22.164 4.001 -0.160 1.00 98.19 285 ASP A CA 1
ATOM 2240 C C . ASP A 1 285 ? 21.705 3.959 -1.624 1.00 98.19 285 ASP A C 1
ATOM 2242 O O . ASP A 1 285 ? 20.581 4.359 -1.949 1.00 98.19 285 ASP A O 1
ATOM 2246 N N . ASN A 1 286 ? 22.600 3.534 -2.518 1.00 98.50 286 ASN A N 1
ATOM 2247 C CA . ASN A 1 286 ? 22.401 3.661 -3.952 1.00 98.50 286 ASN A CA 1
ATOM 2248 C C . ASN A 1 286 ? 23.122 2.597 -4.788 1.00 98.50 286 ASN A C 1
ATOM 2250 O O . ASN A 1 286 ? 24.018 1.902 -4.320 1.00 98.50 286 ASN A O 1
ATOM 2254 N N . ILE A 1 287 ? 22.726 2.530 -6.062 1.00 98.19 287 ILE A N 1
ATOM 2255 C CA . ILE A 1 287 ? 23.316 1.671 -7.097 1.00 98.19 287 ILE A CA 1
ATOM 2256 C C . ILE A 1 287 ? 23.578 2.456 -8.392 1.00 98.19 287 ILE A C 1
ATOM 2258 O O . ILE A 1 287 ? 23.469 1.904 -9.488 1.00 98.19 287 ILE A O 1
ATOM 2262 N N . SER A 1 288 ? 23.891 3.756 -8.291 1.00 97.75 288 SER A N 1
ATOM 2263 C CA . SER A 1 288 ? 24.069 4.637 -9.464 1.00 97.75 288 SER A CA 1
ATOM 2264 C C . SER A 1 288 ? 25.135 4.109 -10.440 1.00 97.75 288 SER A C 1
ATOM 2266 O O . SER A 1 288 ? 25.006 4.253 -11.656 1.00 97.75 288 SER A O 1
ATOM 2268 N N . GLU A 1 289 ? 26.147 3.388 -9.939 1.00 95.94 289 GLU A N 1
ATOM 2269 C CA . GLU A 1 289 ? 27.183 2.740 -10.760 1.00 95.94 289 GLU A CA 1
ATOM 2270 C C . GLU A 1 289 ? 26.640 1.692 -11.749 1.00 95.94 289 GLU A C 1
ATOM 2272 O O . GLU A 1 289 ? 27.265 1.428 -12.778 1.00 95.94 289 GLU A O 1
ATOM 2277 N N . LEU A 1 290 ? 25.461 1.118 -11.477 1.00 96.00 290 LEU A N 1
ATOM 2278 C CA . LEU A 1 290 ? 24.799 0.143 -12.345 1.00 96.00 290 LEU A CA 1
ATOM 2279 C C . LEU A 1 290 ? 23.902 0.795 -13.403 1.00 96.00 290 LEU A C 1
ATOM 2281 O O . LEU A 1 290 ? 23.325 0.081 -14.226 1.00 96.00 290 LEU A O 1
ATOM 2285 N N . ASN A 1 291 ? 23.798 2.128 -13.439 1.00 95.75 291 ASN A N 1
ATOM 2286 C CA . ASN A 1 291 ? 22.947 2.834 -14.397 1.00 95.75 291 ASN A CA 1
ATOM 2287 C C . ASN A 1 291 ? 23.218 2.456 -15.868 1.00 95.75 291 ASN A C 1
ATOM 2289 O O . ASN A 1 291 ? 22.241 2.223 -16.575 1.00 95.75 291 ASN A O 1
ATOM 2293 N N . PRO A 1 292 ? 24.469 2.242 -16.333 1.00 93.19 292 PRO A N 1
ATOM 2294 C CA . PRO A 1 292 ? 24.716 1.787 -17.708 1.00 93.19 292 PRO A CA 1
ATOM 2295 C C . PRO A 1 292 ? 24.027 0.462 -18.092 1.00 93.19 292 PRO A C 1
ATOM 2297 O O . PRO A 1 292 ? 23.943 0.133 -19.279 1.00 93.19 292 PRO A O 1
ATOM 2300 N N . PHE A 1 293 ? 23.565 -0.313 -17.103 1.00 94.81 293 PHE A N 1
ATOM 2301 C CA . PHE A 1 293 ? 22.877 -1.593 -17.281 1.00 94.81 293 PHE A CA 1
ATOM 2302 C C . PHE A 1 293 ? 21.397 -1.562 -16.881 1.00 94.81 293 PHE A C 1
ATOM 2304 O O . PHE A 1 293 ? 20.594 -2.301 -17.456 1.00 94.81 293 PHE A O 1
ATOM 2311 N N . LEU A 1 294 ? 21.047 -0.734 -15.893 1.00 95.12 294 LEU A N 1
ATOM 2312 C CA . LEU A 1 294 ? 19.732 -0.688 -15.247 1.00 95.12 294 LEU A CA 1
ATOM 2313 C C . LEU A 1 294 ? 18.948 0.609 -15.505 1.00 95.12 294 LEU A C 1
ATOM 2315 O O . LEU A 1 294 ? 17.762 0.665 -15.202 1.00 95.12 294 LEU A O 1
ATOM 2319 N N . ASP A 1 295 ? 19.575 1.630 -16.082 1.00 93.69 295 ASP A N 1
ATOM 2320 C CA . ASP A 1 295 ? 18.981 2.930 -16.402 1.00 93.69 295 ASP A CA 1
ATOM 2321 C C . ASP A 1 295 ? 18.110 3.508 -15.271 1.00 93.69 295 ASP A C 1
ATOM 2323 O O . ASP A 1 295 ? 18.571 3.677 -14.146 1.00 93.69 295 ASP A O 1
ATOM 2327 N N . GLU A 1 296 ? 16.834 3.807 -15.546 1.00 94.69 296 GLU A N 1
ATOM 2328 C CA . GLU A 1 296 ? 15.886 4.418 -14.617 1.00 94.69 296 GLU A CA 1
ATOM 2329 C C . GLU A 1 296 ? 15.636 3.579 -13.348 1.00 94.69 296 GLU A C 1
ATOM 2331 O O . GLU A 1 296 ? 15.142 4.100 -12.345 1.00 94.69 296 GLU A O 1
ATOM 2336 N N . ILE A 1 297 ? 16.014 2.298 -13.348 1.00 97.00 297 ILE A N 1
ATOM 2337 C CA . ILE A 1 297 ? 15.888 1.411 -12.189 1.00 97.00 297 ILE A CA 1
ATOM 2338 C C . ILE A 1 297 ? 16.862 1.805 -11.063 1.00 97.00 297 ILE A C 1
ATOM 2340 O O . ILE A 1 297 ? 16.572 1.541 -9.896 1.00 97.00 297 ILE A O 1
ATOM 2344 N N . THR A 1 298 ? 17.970 2.502 -11.351 1.00 97.81 298 THR A N 1
ATOM 2345 C CA . THR A 1 298 ? 18.843 3.029 -10.282 1.00 97.81 298 THR A CA 1
ATOM 2346 C C . THR A 1 298 ? 18.161 4.141 -9.487 1.00 97.81 298 THR A C 1
ATOM 2348 O O . THR A 1 298 ? 18.244 4.163 -8.259 1.00 97.81 298 THR A O 1
ATOM 2351 N N . ALA A 1 299 ? 17.385 4.995 -10.159 1.00 98.06 299 ALA A N 1
ATOM 2352 C CA . ALA A 1 299 ? 16.542 5.987 -9.497 1.00 98.06 299 ALA A CA 1
ATOM 2353 C C . ALA A 1 299 ? 15.414 5.328 -8.685 1.00 98.06 299 ALA A C 1
ATOM 2355 O O . ALA A 1 299 ? 15.136 5.768 -7.572 1.00 98.06 299 ALA A O 1
ATOM 2356 N N . LEU A 1 300 ? 14.807 4.242 -9.189 1.00 98.44 300 LEU A N 1
ATOM 2357 C CA . LEU A 1 300 ? 13.826 3.457 -8.426 1.00 98.44 300 LEU A CA 1
ATOM 2358 C C . LEU A 1 300 ? 14.416 2.952 -7.098 1.00 98.44 300 LEU A C 1
ATOM 2360 O O . LEU A 1 300 ? 13.790 3.106 -6.048 1.00 98.44 300 LEU A O 1
ATOM 2364 N N . TYR A 1 301 ? 15.628 2.388 -7.141 1.00 98.62 301 TYR A N 1
ATOM 2365 C CA . TYR A 1 301 ? 16.339 1.920 -5.948 1.00 98.62 301 TYR A CA 1
ATOM 2366 C C . TYR A 1 301 ? 16.605 3.066 -4.970 1.00 98.62 301 TYR A C 1
ATOM 2368 O O . TYR A 1 301 ? 16.355 2.940 -3.772 1.00 98.62 301 TYR A O 1
ATOM 2376 N N . TRP A 1 302 ? 17.062 4.212 -5.476 1.00 98.69 302 TRP A N 1
ATOM 2377 C CA . TRP A 1 302 ? 17.333 5.371 -4.635 1.00 98.69 302 TRP A CA 1
ATOM 2378 C C . TRP A 1 302 ? 16.071 5.858 -3.907 1.00 98.69 302 TRP A C 1
ATOM 2380 O O . TRP A 1 302 ? 16.105 6.090 -2.699 1.00 98.69 302 TRP A O 1
ATOM 2390 N N . VAL A 1 303 ? 14.934 5.944 -4.607 1.00 98.62 303 VAL A N 1
ATOM 2391 C CA . VAL A 1 303 ? 13.641 6.316 -4.003 1.00 98.62 303 VAL A CA 1
ATOM 2392 C C . VAL A 1 303 ? 13.218 5.303 -2.937 1.00 98.62 303 VAL A C 1
ATOM 2394 O O . VAL A 1 303 ? 12.692 5.684 -1.888 1.00 98.62 303 VAL A O 1
ATOM 2397 N N . TRP A 1 304 ? 13.481 4.015 -3.165 1.00 98.56 304 TRP A N 1
ATOM 2398 C CA . TRP A 1 304 ? 13.218 2.966 -2.183 1.00 98.56 304 TRP A CA 1
ATOM 2399 C C . TRP A 1 304 ? 14.018 3.162 -0.899 1.00 98.56 304 TRP A C 1
ATOM 2401 O O . TRP A 1 304 ? 13.443 3.100 0.185 1.00 98.56 304 TRP A O 1
ATOM 2411 N N . LYS A 1 305 ? 15.313 3.451 -0.994 1.00 98.44 305 LYS A N 1
ATOM 2412 C CA . LYS A 1 305 ? 16.180 3.502 0.187 1.00 98.44 305 LYS A CA 1
ATOM 2413 C C . LYS A 1 305 ? 16.189 4.834 0.927 1.00 98.44 305 LYS A C 1
ATOM 2415 O O . LYS A 1 305 ? 16.433 4.847 2.129 1.00 98.44 305 LYS A O 1
ATOM 2420 N N . ASN A 1 306 ? 15.920 5.940 0.238 1.00 97.81 306 ASN A N 1
ATOM 2421 C CA . ASN A 1 306 ? 16.219 7.278 0.759 1.00 97.81 306 ASN A CA 1
ATOM 2422 C C . ASN A 1 306 ? 14.970 8.143 1.003 1.00 97.81 306 ASN A C 1
ATOM 2424 O O . ASN A 1 306 ? 15.091 9.331 1.299 1.00 97.81 306 ASN A O 1
ATOM 2428 N N . THR A 1 307 ? 13.763 7.583 0.867 1.00 95.75 307 THR A N 1
ATOM 2429 C CA . THR A 1 307 ? 12.501 8.341 0.959 1.00 95.75 307 THR A CA 1
ATOM 2430 C C . THR A 1 307 ? 11.436 7.568 1.737 1.00 95.75 307 THR A C 1
ATOM 2432 O O . THR A 1 307 ? 11.482 6.341 1.811 1.00 95.75 307 THR A O 1
ATOM 2435 N N . SER A 1 308 ? 10.464 8.284 2.308 1.00 91.62 308 SER A N 1
ATOM 2436 C CA . SER A 1 308 ? 9.431 7.714 3.189 1.00 91.62 308 SER A CA 1
ATOM 2437 C C . SER A 1 308 ? 8.019 8.262 2.932 1.00 91.62 308 SER A C 1
ATOM 2439 O O . SER A 1 308 ? 7.153 8.173 3.800 1.00 91.62 308 SER A O 1
ATOM 2441 N N . HIS A 1 309 ? 7.767 8.817 1.740 1.00 91.44 309 HIS A N 1
ATOM 2442 C CA . HIS A 1 309 ? 6.447 9.327 1.350 1.00 91.44 309 HIS A CA 1
ATOM 2443 C C . HIS A 1 309 ? 5.372 8.238 1.460 1.00 91.44 309 HIS A C 1
ATOM 2445 O O . HIS A 1 309 ? 5.597 7.109 1.022 1.00 91.44 309 HIS A O 1
ATOM 2451 N N . THR A 1 310 ? 4.186 8.581 1.979 1.00 87.06 310 THR A N 1
ATOM 2452 C CA . THR A 1 310 ? 3.066 7.625 2.130 1.00 87.06 310 THR A CA 1
ATOM 2453 C C . THR A 1 310 ? 2.571 7.074 0.791 1.00 87.06 310 THR A C 1
ATOM 2455 O O . THR A 1 310 ? 2.152 5.918 0.698 1.00 87.06 310 THR A O 1
ATOM 2458 N N . HIS A 1 311 ? 2.669 7.890 -0.259 1.00 92.56 311 HIS A N 1
ATOM 2459 C CA . HIS A 1 311 ? 2.389 7.536 -1.640 1.00 92.56 311 HIS A CA 1
ATOM 2460 C C . HIS A 1 311 ? 3.579 7.956 -2.492 1.00 92.56 311 HIS A C 1
ATOM 2462 O O . HIS A 1 311 ? 4.045 9.093 -2.424 1.00 92.56 311 HIS A O 1
ATOM 2468 N N . THR A 1 312 ? 4.100 7.033 -3.287 1.00 97.81 312 THR A N 1
ATOM 2469 C CA . THR A 1 312 ? 5.304 7.283 -4.072 1.00 97.81 312 THR A CA 1
ATOM 2470 C C . THR A 1 312 ? 5.304 6.486 -5.362 1.00 97.81 312 THR A C 1
ATOM 2472 O O . THR A 1 312 ? 4.479 5.596 -5.582 1.00 97.81 312 THR A O 1
ATOM 2475 N N . GLY A 1 313 ? 6.202 6.852 -6.259 1.00 97.75 313 GLY A N 1
ATOM 2476 C CA . GLY A 1 313 ? 6.274 6.282 -7.583 1.00 97.75 313 GLY A CA 1
ATOM 2477 C C . GLY A 1 313 ? 7.348 6.941 -8.413 1.00 97.75 313 GLY A C 1
ATOM 2478 O O . GLY A 1 313 ? 7.964 7.927 -8.001 1.00 97.75 313 GLY A O 1
ATOM 2479 N N . ILE A 1 314 ? 7.528 6.403 -9.609 1.00 97.44 314 ILE A N 1
ATOM 2480 C CA . ILE A 1 314 ? 8.453 6.945 -10.590 1.00 97.44 314 ILE A CA 1
ATOM 2481 C C . ILE A 1 314 ? 7.737 7.159 -11.921 1.00 97.44 314 ILE A C 1
ATOM 2483 O O . ILE A 1 314 ? 6.871 6.383 -12.333 1.00 97.44 314 ILE A O 1
ATOM 2487 N N . VAL A 1 315 ? 8.110 8.233 -12.603 1.00 96.62 315 VAL A N 1
ATOM 2488 C CA . VAL A 1 315 ? 7.672 8.545 -13.964 1.00 96.62 315 VAL A CA 1
ATOM 2489 C C . VAL A 1 315 ? 8.886 8.952 -14.793 1.00 96.62 315 VAL A C 1
ATOM 2491 O O . VAL A 1 315 ? 9.934 9.301 -14.255 1.00 96.62 315 VAL A O 1
ATOM 2494 N N . HIS A 1 316 ? 8.767 8.937 -16.116 1.00 94.94 316 HIS A N 1
ATOM 2495 C CA . HIS A 1 316 ? 9.869 9.317 -16.998 1.00 94.94 316 HIS A CA 1
ATOM 2496 C C . HIS A 1 316 ? 9.708 10.774 -17.461 1.00 94.94 316 HIS A C 1
ATOM 2498 O O . HIS A 1 316 ? 8.605 11.210 -17.785 1.00 94.94 316 HIS A O 1
ATOM 2504 N N . TYR A 1 317 ? 10.807 11.524 -17.589 1.00 93.06 317 TYR A N 1
ATOM 2505 C CA . TYR A 1 317 ? 10.776 12.958 -17.928 1.00 93.06 317 TYR A CA 1
ATOM 2506 C C . TYR A 1 317 ? 10.046 13.327 -19.237 1.00 93.06 317 TYR A C 1
ATOM 2508 O O . TYR A 1 317 ? 9.571 14.452 -19.379 1.00 93.06 317 TYR A O 1
ATOM 2516 N N . ARG A 1 318 ? 9.923 12.384 -20.185 1.00 92.50 318 ARG A N 1
ATOM 2517 C CA . ARG A 1 318 ? 9.144 12.545 -21.440 1.00 92.50 318 ARG A CA 1
ATOM 2518 C C . ARG A 1 318 ? 7.801 11.831 -21.497 1.00 92.50 318 ARG A C 1
ATOM 2520 O O . ARG A 1 318 ? 7.144 11.877 -22.533 1.00 92.50 318 ARG A O 1
ATOM 2527 N N . ARG A 1 319 ? 7.441 11.089 -20.454 1.00 93.12 319 ARG A N 1
ATOM 2528 C CA . ARG A 1 319 ? 6.252 10.231 -20.434 1.00 93.12 319 ARG A CA 1
ATOM 2529 C C . ARG A 1 319 ? 5.617 10.362 -19.060 1.00 93.12 319 ARG A C 1
ATOM 2531 O O . ARG A 1 319 ? 6.043 9.708 -18.112 1.00 93.12 319 ARG A O 1
ATOM 2538 N N . LEU A 1 320 ? 4.642 11.256 -18.967 1.00 93.75 320 LEU A N 1
ATOM 2539 C CA . LEU A 1 320 ? 4.011 11.648 -17.711 1.00 93.75 320 LEU A CA 1
ATOM 2540 C C . LEU A 1 320 ? 2.569 11.140 -17.692 1.00 93.75 320 LEU A C 1
ATOM 2542 O O . LEU A 1 320 ? 1.891 11.161 -18.721 1.00 93.75 320 LEU A O 1
ATOM 2546 N N . LEU A 1 321 ? 2.104 10.673 -16.534 1.00 95.56 321 LEU A N 1
ATOM 2547 C CA . LEU A 1 321 ? 0.713 10.254 -16.361 1.00 95.56 321 LEU A CA 1
ATOM 2548 C C . LEU A 1 321 ? -0.209 11.475 -16.417 1.00 95.56 321 LEU A C 1
ATOM 2550 O O . LEU A 1 321 ? 0.136 12.547 -15.918 1.00 95.56 321 LEU A O 1
ATOM 2554 N N . THR A 1 322 ? -1.383 11.304 -17.014 1.00 94.12 322 THR A N 1
ATOM 2555 C CA . THR A 1 322 ? -2.402 12.352 -17.131 1.00 94.12 322 THR A CA 1
ATOM 2556 C C . THR A 1 322 ? -3.797 11.739 -17.093 1.00 94.12 322 THR A C 1
ATOM 2558 O O . THR A 1 322 ? -3.984 10.592 -17.491 1.00 94.12 322 THR A O 1
ATOM 2561 N N . ASP A 1 323 ? -4.786 12.485 -16.614 1.00 91.88 323 ASP A N 1
ATOM 2562 C CA . ASP A 1 323 ? -6.207 12.138 -16.709 1.00 91.88 323 ASP A CA 1
ATOM 2563 C C . ASP A 1 323 ? -6.922 12.872 -17.860 1.00 91.88 323 ASP A C 1
ATOM 2565 O O . ASP A 1 323 ? -8.131 12.720 -18.049 1.00 91.88 323 ASP A O 1
ATOM 2569 N N . VAL A 1 324 ? -6.172 13.612 -18.686 1.00 89.75 324 VAL A N 1
ATOM 2570 C CA . VAL A 1 324 ? -6.688 14.252 -19.897 1.00 89.75 324 VAL A CA 1
ATOM 2571 C C . VAL A 1 324 ? -6.981 13.204 -20.967 1.00 89.75 324 VAL A C 1
ATOM 2573 O O . VAL A 1 324 ? -6.129 12.405 -21.358 1.00 89.75 324 VAL A O 1
ATOM 2576 N N . ASN A 1 325 ? -8.197 13.250 -21.509 1.00 83.81 325 ASN A N 1
ATOM 2577 C CA . ASN A 1 325 ? -8.582 12.414 -22.638 1.00 83.81 325 ASN A CA 1
ATOM 2578 C C . ASN A 1 325 ? -7.820 12.820 -23.905 1.00 83.81 325 ASN A C 1
ATOM 2580 O O . ASN A 1 325 ? -7.869 13.972 -24.328 1.00 83.81 325 ASN A O 1
ATOM 2584 N N . GLN A 1 326 ? -7.190 11.840 -24.557 1.00 82.06 326 GLN A N 1
ATOM 2585 C CA . GLN A 1 326 ? -6.421 12.026 -25.796 1.00 82.06 326 GLN A CA 1
ATOM 2586 C C . GLN A 1 326 ? -5.367 13.148 -25.662 1.00 82.06 326 GLN A C 1
ATOM 2588 O O . GLN A 1 326 ? -5.420 14.151 -26.381 1.00 82.06 326 GLN A O 1
ATOM 2593 N N . PRO A 1 327 ? -4.389 12.985 -24.751 1.00 81.25 327 PRO A N 1
ATOM 2594 C CA . PRO A 1 327 ? -3.464 14.051 -24.367 1.00 81.25 327 PRO A CA 1
ATOM 2595 C C . PRO A 1 327 ? -2.419 14.385 -25.437 1.00 81.25 327 PRO A C 1
ATOM 2597 O O . PRO A 1 327 ? -1.691 15.345 -25.270 1.00 81.25 327 PRO A O 1
ATOM 2600 N N . ASN A 1 328 ? -2.343 13.610 -26.525 1.00 83.56 328 ASN A N 1
ATOM 2601 C CA . ASN A 1 328 ? -1.341 13.766 -27.585 1.00 83.56 328 ASN A CA 1
ATOM 2602 C C . ASN A 1 328 ? -1.968 14.160 -28.935 1.00 83.56 328 ASN A C 1
ATOM 2604 O O . ASN A 1 328 ? -1.426 13.848 -29.996 1.00 83.56 328 ASN A O 1
ATOM 2608 N N . ARG A 1 329 ? -3.156 14.783 -28.925 1.00 82.00 329 ARG A N 1
ATOM 2609 C CA . ARG A 1 329 ? -3.721 15.376 -30.147 1.00 82.00 329 ARG A CA 1
ATOM 2610 C C . ARG A 1 329 ? -2.888 16.596 -30.577 1.00 82.00 329 ARG A C 1
ATOM 2612 O O . ARG A 1 329 ? -2.307 17.252 -29.718 1.00 82.00 329 ARG A O 1
ATOM 2619 N N . PRO A 1 330 ? -2.847 16.952 -31.875 1.00 77.56 330 PRO A N 1
ATOM 2620 C CA . PRO A 1 330 ? -2.018 18.061 -32.366 1.00 77.56 330 PRO A CA 1
ATOM 2621 C C . PRO A 1 330 ? -2.274 19.420 -31.684 1.00 77.56 330 PRO A C 1
ATOM 2623 O O . PRO A 1 330 ? -1.362 20.241 -31.573 1.00 77.56 330 PRO A O 1
ATOM 2626 N N . ASP A 1 331 ? -3.509 19.658 -31.238 1.00 73.12 331 ASP A N 1
ATOM 2627 C CA . ASP A 1 331 ? -3.967 20.841 -30.499 1.00 73.12 331 ASP A CA 1
ATOM 2628 C C . ASP A 1 331 ? -3.678 20.773 -28.986 1.00 73.12 331 ASP A C 1
ATOM 2630 O O . ASP A 1 331 ? -3.704 21.795 -28.296 1.00 73.12 331 ASP A O 1
ATOM 2634 N N . ASN A 1 332 ? -3.335 19.589 -28.479 1.00 67.69 332 ASN A N 1
ATOM 2635 C CA . ASN A 1 332 ? -3.103 19.285 -27.073 1.00 67.69 332 ASN A CA 1
ATOM 2636 C C . ASN A 1 332 ? -1.610 18.996 -26.833 1.00 67.69 332 ASN A C 1
ATOM 2638 O O . ASN A 1 332 ? -1.202 17.879 -26.540 1.00 67.69 332 ASN A O 1
ATOM 2642 N N . ARG A 1 333 ? -0.762 20.011 -27.041 1.00 70.81 333 ARG A N 1
ATOM 2643 C CA . ARG A 1 333 ? 0.683 19.916 -26.755 1.00 70.81 333 ARG A CA 1
ATOM 2644 C C . ARG A 1 333 ? 0.938 19.768 -25.251 1.00 70.81 333 ARG A C 1
ATOM 2646 O O . ARG A 1 333 ? 0.069 20.115 -24.454 1.00 70.81 333 ARG A O 1
ATOM 2653 N N . TYR A 1 334 ? 2.145 19.323 -24.886 1.00 81.62 334 TYR A N 1
ATOM 2654 C CA . TYR A 1 334 ? 2.603 19.264 -23.496 1.00 81.62 334 TYR A CA 1
ATOM 2655 C C . TYR A 1 334 ? 2.248 20.545 -22.724 1.00 81.62 334 TYR A C 1
ATOM 2657 O O . TYR A 1 334 ? 2.553 21.658 -23.161 1.00 81.62 334 TYR A O 1
ATOM 2665 N N . ARG A 1 335 ? 1.607 20.354 -21.571 1.00 84.31 335 ARG A N 1
ATOM 2666 C CA . ARG A 1 335 ? 1.175 21.392 -20.635 1.00 84.31 335 ARG A CA 1
ATOM 2667 C C . ARG A 1 335 ? 1.381 20.869 -19.222 1.00 84.31 335 ARG A C 1
ATOM 2669 O O . ARG A 1 335 ? 0.916 19.775 -18.909 1.00 84.31 335 ARG A O 1
ATOM 2676 N N . ALA A 1 336 ? 2.097 21.617 -18.390 1.00 84.06 336 ALA A N 1
ATOM 2677 C CA . ALA A 1 336 ? 2.444 21.170 -17.042 1.00 84.06 336 ALA A CA 1
ATOM 2678 C C . ALA A 1 336 ? 1.189 20.928 -16.184 1.00 84.06 336 ALA A C 1
ATOM 2680 O O . ALA A 1 336 ? 1.138 19.977 -15.412 1.00 84.06 336 ALA A O 1
ATOM 2681 N N . GLU A 1 337 ? 0.143 21.727 -16.392 1.00 87.44 337 GLU A N 1
ATOM 2682 C CA . GLU A 1 337 ? -1.155 21.598 -15.731 1.00 87.44 337 GLU A CA 1
ATOM 2683 C C . GLU A 1 337 ? -1.919 20.310 -16.086 1.00 87.44 337 GLU A C 1
ATOM 2685 O O . GLU A 1 337 ? -2.829 19.927 -15.358 1.00 87.44 337 GLU A O 1
ATOM 2690 N N . ASN A 1 338 ? -1.544 19.629 -17.176 1.00 90.12 338 ASN A N 1
ATOM 2691 C CA . ASN A 1 338 ? -2.142 18.355 -17.578 1.00 90.12 338 ASN A CA 1
ATOM 2692 C C . ASN A 1 338 ? -1.441 17.148 -16.931 1.00 90.12 338 ASN A C 1
ATOM 2694 O O . ASN A 1 338 ? -1.881 16.015 -17.128 1.00 90.12 338 ASN A O 1
ATOM 2698 N N . ILE A 1 339 ? -0.340 17.345 -16.201 1.00 93.38 339 ILE A N 1
ATOM 2699 C CA . ILE A 1 339 ? 0.304 16.272 -15.434 1.00 93.38 339 ILE A CA 1
ATOM 2700 C C . ILE A 1 339 ? -0.631 15.873 -14.287 1.00 93.38 339 ILE A C 1
ATOM 2702 O O . ILE A 1 339 ? -1.213 16.729 -13.624 1.00 93.38 339 ILE A O 1
ATOM 2706 N N . LEU A 1 340 ? -0.767 14.569 -14.039 1.00 95.31 340 LEU A N 1
ATOM 2707 C CA . LEU A 1 340 ? -1.621 14.041 -12.978 1.00 95.31 340 LEU A CA 1
ATOM 2708 C C . LEU A 1 340 ? -1.249 14.644 -11.612 1.00 95.31 340 LEU A C 1
ATOM 2710 O O . LEU A 1 340 ? -0.139 14.438 -11.120 1.00 95.31 340 LEU A O 1
ATOM 2714 N N . SER A 1 341 ? -2.179 15.363 -10.983 1.00 93.44 341 SER A N 1
ATOM 2715 C CA . SER A 1 341 ? -1.923 16.042 -9.709 1.00 93.44 341 SER A CA 1
ATOM 2716 C C . SER A 1 341 ? -1.795 15.069 -8.530 1.00 93.44 341 SER A C 1
ATOM 2718 O O . SER A 1 341 ? -2.385 13.985 -8.529 1.00 93.44 341 SER A O 1
ATOM 2720 N N . ALA A 1 342 ? -1.098 15.493 -7.470 1.00 90.62 342 ALA A N 1
ATOM 2721 C CA . ALA A 1 342 ? -1.031 14.756 -6.205 1.00 90.62 342 ALA A CA 1
ATOM 2722 C C . ALA A 1 342 ? -2.428 14.474 -5.618 1.00 90.62 342 ALA A C 1
ATOM 2724 O O . ALA A 1 342 ? -2.719 13.347 -5.224 1.00 90.62 342 ALA A O 1
ATOM 2725 N N . SER A 1 343 ? -3.336 15.455 -5.648 1.00 86.38 343 SER A N 1
ATOM 2726 C CA . SER A 1 343 ? -4.722 15.271 -5.193 1.00 86.38 343 SER A CA 1
ATOM 2727 C C . SER A 1 343 ? -5.461 14.182 -5.977 1.00 86.38 343 SER A C 1
ATOM 2729 O O . SER A 1 343 ? -6.195 13.384 -5.393 1.00 86.38 343 SER A O 1
ATOM 2731 N N . LYS A 1 344 ? -5.237 14.101 -7.294 1.00 90.62 344 LYS A N 1
ATOM 2732 C CA . LYS A 1 344 ? -5.850 13.076 -8.138 1.00 90.62 344 LYS A CA 1
ATOM 2733 C C . LYS A 1 344 ? -5.242 11.697 -7.902 1.00 90.62 344 LYS A C 1
ATOM 2735 O O . LYS A 1 344 ? -5.980 10.715 -7.913 1.00 90.62 344 LYS A O 1
ATOM 2740 N N . ILE A 1 345 ? -3.931 11.620 -7.662 1.00 93.75 345 ILE A N 1
ATOM 2741 C CA . ILE A 1 345 ? -3.243 10.383 -7.264 1.00 93.75 345 ILE A CA 1
ATOM 2742 C C . ILE A 1 345 ? -3.887 9.805 -6.005 1.00 93.75 345 ILE A C 1
ATOM 2744 O O . ILE A 1 345 ? -4.251 8.633 -6.006 1.00 93.75 345 ILE A O 1
ATOM 2748 N N . LEU A 1 346 ? -4.076 10.625 -4.969 1.00 85.75 346 LEU A N 1
ATOM 2749 C CA . LEU A 1 346 ? -4.681 10.190 -3.708 1.00 85.75 346 LEU A CA 1
ATOM 2750 C C . LEU A 1 346 ? -6.108 9.683 -3.911 1.00 85.75 346 LEU A C 1
ATOM 2752 O O . LEU A 1 346 ? -6.407 8.555 -3.531 1.00 85.75 346 LEU A O 1
ATOM 2756 N N . GLN A 1 347 ? -6.941 10.458 -4.615 1.00 82.88 347 GLN A N 1
ATOM 2757 C CA . GLN A 1 347 ? -8.311 10.053 -4.936 1.00 82.88 347 GLN A CA 1
ATOM 2758 C C . GLN A 1 347 ? -8.361 8.720 -5.696 1.00 82.88 347 GLN A C 1
ATOM 2760 O O . GLN A 1 347 ? -9.221 7.885 -5.448 1.00 82.88 347 GLN A O 1
ATOM 2765 N N . LEU A 1 348 ? -7.474 8.513 -6.671 1.00 86.31 348 LEU A N 1
ATOM 2766 C CA . LEU A 1 348 ? -7.447 7.266 -7.433 1.00 86.31 348 LEU A CA 1
ATOM 2767 C C . LEU A 1 348 ? -6.930 6.104 -6.583 1.00 86.31 348 LEU A C 1
ATOM 2769 O O . LEU A 1 348 ? -7.448 4.999 -6.686 1.00 86.31 348 LEU A O 1
ATOM 2773 N N . LEU A 1 349 ? -5.934 6.324 -5.731 1.00 85.38 349 LEU A N 1
ATOM 2774 C CA . LEU A 1 349 ? -5.433 5.268 -4.860 1.00 85.38 349 LEU A CA 1
ATOM 2775 C C . LEU A 1 349 ? -6.422 4.911 -3.747 1.00 85.38 349 LEU A C 1
ATOM 2777 O O . LEU A 1 349 ? -6.258 3.864 -3.134 1.00 85.38 349 LEU A O 1
ATOM 2781 N N . ASP A 1 350 ? -7.507 5.652 -3.532 1.00 76.38 350 ASP A N 1
ATOM 2782 C CA . ASP A 1 350 ? -8.582 5.148 -2.680 1.00 76.38 350 ASP A CA 1
ATOM 2783 C C . ASP A 1 350 ? -9.183 3.833 -3.230 1.00 76.38 350 ASP A C 1
ATOM 2785 O O . ASP A 1 350 ? -9.295 2.815 -2.532 1.00 76.38 350 ASP A O 1
ATOM 2789 N N . ASP A 1 351 ? -9.504 3.805 -4.516 1.00 79.44 351 ASP A N 1
ATOM 2790 C CA . ASP A 1 351 ? -10.189 2.661 -5.124 1.00 79.44 351 ASP A CA 1
ATOM 2791 C C . ASP A 1 351 ? -9.231 1.633 -5.740 1.00 79.44 351 ASP A C 1
ATOM 2793 O O . ASP A 1 351 ? -9.618 0.486 -5.991 1.00 79.44 351 ASP A O 1
ATOM 2797 N N . TYR A 1 352 ? -7.975 2.021 -5.965 1.00 89.19 352 TYR A N 1
ATOM 2798 C CA . TYR A 1 352 ? -6.970 1.227 -6.667 1.00 89.19 352 TYR A CA 1
ATOM 2799 C C . TYR A 1 352 ? -5.699 1.048 -5.828 1.00 89.19 352 TYR A C 1
ATOM 2801 O O . TYR A 1 352 ? -5.435 1.777 -4.877 1.00 89.19 352 TYR A O 1
ATOM 2809 N N . ASP A 1 353 ? -4.900 0.041 -6.163 1.00 88.31 353 ASP A N 1
ATOM 2810 C CA . ASP A 1 353 ? -3.668 -0.296 -5.442 1.00 88.31 353 ASP A CA 1
ATOM 2811 C C . ASP A 1 353 ? -2.434 0.324 -6.106 1.00 88.31 353 ASP A C 1
ATOM 2813 O O . ASP A 1 353 ? -1.471 0.699 -5.439 1.00 88.31 353 ASP A O 1
ATOM 2817 N N . ILE A 1 354 ? -2.484 0.511 -7.422 1.00 96.50 354 ILE A N 1
ATOM 2818 C CA . ILE A 1 354 ? -1.411 1.109 -8.210 1.00 96.50 354 ILE A CA 1
ATOM 2819 C C . ILE A 1 354 ? -2.000 1.854 -9.403 1.00 96.50 354 ILE A C 1
ATOM 2821 O O . ILE A 1 354 ? -2.955 1.393 -10.032 1.00 96.50 354 ILE A O 1
ATOM 2825 N N . ILE A 1 355 ? -1.415 3.002 -9.721 1.00 98.25 355 ILE A N 1
ATOM 2826 C CA . ILE A 1 355 ? -1.677 3.751 -10.943 1.00 98.25 355 ILE A CA 1
ATOM 2827 C C . ILE A 1 355 ? -0.496 3.537 -11.883 1.00 98.25 355 ILE A C 1
ATOM 2829 O O . ILE A 1 355 ? 0.652 3.740 -11.501 1.00 98.25 355 ILE A O 1
ATOM 2833 N N . THR A 1 356 ? -0.770 3.158 -13.121 1.00 97.44 356 THR A N 1
ATOM 2834 C CA . THR A 1 356 ? 0.229 3.056 -14.191 1.00 97.44 356 THR A CA 1
ATOM 2835 C C . THR A 1 356 ? -0.403 3.489 -15.515 1.00 97.44 356 THR A C 1
ATOM 2837 O O . THR A 1 356 ? -1.529 3.994 -15.550 1.00 97.44 356 THR A O 1
ATOM 2840 N N . HIS A 1 357 ? 0.323 3.356 -16.616 1.00 94.75 357 HIS A N 1
ATOM 2841 C CA . HIS A 1 357 ? -0.198 3.695 -17.928 1.00 94.75 357 HIS A CA 1
ATOM 2842 C C . HIS A 1 357 ? -1.006 2.549 -18.551 1.00 94.75 357 HIS A C 1
ATOM 2844 O O . HIS A 1 357 ? -0.957 1.414 -18.094 1.00 94.75 357 HIS A O 1
ATOM 2850 N N . THR A 1 358 ? -1.754 2.842 -19.617 1.00 91.75 358 THR A N 1
ATOM 2851 C CA . THR A 1 358 ? -2.449 1.808 -20.411 1.00 91.75 358 THR A CA 1
ATOM 2852 C C . THR A 1 358 ? -1.448 0.822 -21.009 1.00 91.75 358 THR A C 1
ATOM 2854 O O . THR A 1 358 ? -0.472 1.250 -21.624 1.00 91.75 358 THR A O 1
ATOM 2857 N N . GLU A 1 359 ? -1.688 -0.475 -20.841 1.00 89.81 359 GLU A N 1
ATOM 2858 C CA . GLU A 1 359 ? -0.793 -1.542 -21.274 1.00 89.81 359 GLU A CA 1
ATOM 2859 C C . GLU A 1 359 ? -0.451 -1.467 -22.769 1.00 89.81 359 GLU A C 1
ATOM 2861 O O . GLU A 1 359 ? -1.271 -1.114 -23.622 1.00 89.81 359 GLU A O 1
ATOM 2866 N N . PHE A 1 360 ? 0.791 -1.818 -23.103 1.00 89.38 360 PHE A N 1
ATOM 2867 C CA . PHE A 1 360 ? 1.214 -1.942 -24.487 1.00 89.38 360 PHE A CA 1
ATOM 2868 C C . PHE A 1 360 ? 0.845 -3.327 -25.012 1.00 89.38 360 PHE A C 1
ATOM 2870 O O . PHE A 1 360 ? 1.304 -4.340 -24.485 1.00 89.38 360 PHE A O 1
ATOM 2877 N N . MET A 1 361 ? 0.065 -3.365 -26.092 1.00 90.81 361 MET A N 1
ATOM 2878 C CA . MET A 1 361 ? -0.272 -4.595 -26.805 1.00 90.81 361 MET A CA 1
ATOM 2879 C C . MET A 1 361 ? 0.555 -4.721 -28.086 1.00 90.81 361 MET A C 1
ATOM 2881 O O . MET A 1 361 ? 0.480 -3.888 -28.991 1.00 90.81 361 MET A O 1
ATOM 2885 N N . SER A 1 362 ? 1.326 -5.799 -28.175 1.00 88.56 362 SER A N 1
ATOM 2886 C CA . SER A 1 362 ? 2.160 -6.150 -29.321 1.00 88.56 362 SER A CA 1
ATOM 2887 C C . SER A 1 362 ? 1.578 -7.336 -30.097 1.00 88.56 362 SER A C 1
ATOM 2889 O O . SER A 1 362 ? 0.807 -8.134 -29.572 1.00 88.56 362 SER A O 1
ATOM 2891 N N . LYS A 1 363 ? 1.997 -7.500 -31.358 1.00 92.00 363 LYS A N 1
ATOM 2892 C CA . LYS A 1 363 ? 1.803 -8.753 -32.121 1.00 92.00 363 LYS A CA 1
ATOM 2893 C C . LYS A 1 363 ? 2.903 -9.788 -31.860 1.00 92.00 363 LYS A C 1
ATOM 2895 O O . LYS A 1 363 ? 2.887 -10.855 -32.460 1.00 92.00 363 LYS A O 1
ATOM 2900 N N . ARG A 1 364 ? 3.893 -9.425 -31.049 1.00 94.38 364 ARG A N 1
ATOM 2901 C CA . ARG A 1 364 ? 5.107 -10.189 -30.770 1.00 94.38 364 ARG A CA 1
ATOM 2902 C C . ARG A 1 364 ? 5.247 -10.423 -29.279 1.00 94.38 364 ARG A C 1
ATOM 2904 O O . ARG A 1 364 ? 4.790 -9.592 -28.492 1.00 94.38 364 ARG A O 1
ATOM 2911 N N . THR A 1 365 ? 5.912 -11.511 -28.925 1.00 96.56 365 THR A N 1
ATOM 2912 C CA . THR A 1 365 ? 6.266 -11.826 -27.541 1.00 96.56 365 THR A CA 1
ATOM 2913 C C . THR A 1 365 ? 7.252 -10.801 -26.979 1.00 96.56 365 THR A C 1
ATOM 2915 O O . THR A 1 365 ? 7.926 -10.081 -27.729 1.00 96.56 365 THR A O 1
ATOM 2918 N N . GLN A 1 366 ? 7.391 -10.745 -25.656 1.00 95.12 366 GLN A N 1
ATOM 2919 C CA . GLN A 1 366 ? 8.379 -9.868 -25.027 1.00 95.12 366 GLN A CA 1
ATOM 2920 C C . GLN A 1 366 ? 9.811 -10.205 -25.451 1.00 95.12 366 GLN A C 1
ATOM 2922 O O . GLN A 1 366 ? 10.592 -9.285 -25.710 1.00 95.12 366 GLN A O 1
ATOM 2927 N N . ARG A 1 367 ? 10.145 -11.494 -25.604 1.00 95.38 367 ARG A N 1
ATOM 2928 C CA . ARG A 1 367 ? 11.451 -11.912 -26.143 1.00 95.38 367 ARG A CA 1
ATOM 2929 C C . ARG A 1 367 ? 11.689 -11.360 -27.536 1.00 95.38 367 ARG A C 1
ATOM 2931 O O . ARG A 1 367 ? 12.726 -10.758 -27.796 1.00 95.38 367 ARG A O 1
ATOM 2938 N N . GLU A 1 368 ? 10.720 -11.523 -28.431 1.00 96.12 368 GLU A N 1
ATOM 2939 C CA . GLU A 1 368 ? 10.831 -11.038 -29.806 1.00 96.12 368 GLU A CA 1
ATOM 2940 C C . GLU A 1 368 ? 11.007 -9.517 -29.863 1.00 96.12 368 GLU A C 1
ATOM 2942 O O . GLU A 1 368 ? 11.779 -9.023 -30.683 1.00 96.12 368 GLU A O 1
ATOM 2947 N N . LEU A 1 369 ? 10.342 -8.762 -28.982 1.00 94.75 369 LEU A N 1
ATOM 2948 C CA . LEU A 1 369 ? 10.540 -7.315 -28.880 1.00 94.75 369 LEU A CA 1
ATOM 2949 C C . LEU A 1 369 ? 11.973 -6.959 -28.460 1.00 94.75 369 LEU A C 1
ATOM 2951 O O . LEU A 1 369 ? 12.590 -6.108 -29.099 1.00 94.75 369 LEU A O 1
ATOM 2955 N N . MET A 1 370 ? 12.532 -7.632 -27.451 1.00 94.94 370 MET A N 1
ATOM 2956 C CA . MET A 1 370 ? 13.923 -7.409 -27.027 1.00 94.94 370 MET A CA 1
ATOM 2957 C C . MET A 1 370 ? 14.927 -7.796 -28.123 1.00 94.94 370 MET A C 1
ATOM 2959 O O . MET A 1 370 ? 15.900 -7.074 -28.365 1.00 94.94 370 MET A O 1
ATOM 2963 N N . ILE A 1 371 ? 14.665 -8.885 -28.853 1.00 95.25 371 ILE A N 1
ATOM 2964 C CA . ILE A 1 371 ? 15.475 -9.297 -30.008 1.00 95.25 371 ILE A CA 1
ATOM 2965 C C . ILE A 1 371 ? 15.409 -8.245 -31.115 1.00 95.25 371 ILE A C 1
ATOM 2967 O O . ILE A 1 371 ? 16.429 -7.958 -31.728 1.00 95.25 371 ILE A O 1
ATOM 2971 N N . LEU A 1 372 ? 14.255 -7.633 -31.377 1.00 93.12 372 LEU A N 1
ATOM 2972 C CA . LEU A 1 372 ? 14.141 -6.585 -32.395 1.00 93.12 372 LEU A CA 1
ATOM 2973 C C . LEU A 1 372 ? 14.857 -5.294 -32.000 1.00 93.12 372 LEU A C 1
ATOM 2975 O O . LEU A 1 372 ? 15.495 -4.675 -32.853 1.00 93.12 372 LEU A O 1
ATOM 2979 N N . SER A 1 373 ? 14.774 -4.909 -30.727 1.00 89.38 373 SER A N 1
ATOM 2980 C CA . SER A 1 373 ? 15.443 -3.716 -30.202 1.00 89.38 373 SER A CA 1
ATOM 2981 C C . SER A 1 373 ? 16.965 -3.845 -30.239 1.00 89.38 373 SER A C 1
ATOM 2983 O O . SER A 1 373 ? 17.659 -2.873 -30.527 1.00 89.38 373 SER A O 1
ATOM 2985 N N . THR A 1 374 ? 17.491 -5.045 -29.981 1.00 89.69 374 THR A N 1
ATOM 2986 C CA . THR A 1 374 ? 18.941 -5.277 -29.893 1.00 89.69 374 THR A CA 1
ATOM 2987 C C . THR A 1 374 ? 19.545 -5.893 -31.147 1.00 89.69 374 THR A C 1
ATOM 2989 O O . THR A 1 374 ? 20.717 -5.694 -31.426 1.00 89.69 374 THR A O 1
ATOM 2992 N N . LYS A 1 375 ? 18.773 -6.641 -31.934 1.00 91.38 375 LYS A N 1
ATOM 2993 C CA . LYS A 1 375 ? 19.265 -7.528 -33.003 1.00 91.38 375 LYS A CA 1
ATOM 2994 C C . LYS A 1 375 ? 20.258 -8.589 -32.500 1.00 91.38 375 LYS A C 1
ATOM 2996 O O . LYS A 1 375 ? 21.078 -9.067 -33.277 1.00 91.38 375 LYS A O 1
ATOM 3001 N N . GLN A 1 376 ? 20.185 -8.960 -31.217 1.00 92.56 376 GLN A N 1
ATOM 3002 C CA . GLN A 1 376 ? 21.111 -9.900 -30.574 1.00 92.56 376 GLN A CA 1
ATOM 3003 C C . GLN A 1 376 ? 20.361 -11.028 -29.843 1.00 92.56 376 GLN A C 1
ATOM 3005 O O . GLN A 1 376 ? 20.207 -10.980 -28.623 1.00 92.56 376 GLN A O 1
ATOM 3010 N N . PRO A 1 377 ? 19.898 -12.076 -30.551 1.00 94.69 377 PRO A N 1
ATOM 3011 C CA . PRO A 1 377 ? 19.132 -13.161 -29.933 1.00 94.69 377 PRO A CA 1
ATOM 3012 C C . PRO A 1 377 ? 19.914 -13.941 -28.870 1.00 94.69 377 PRO A C 1
ATOM 3014 O O . PRO A 1 377 ? 19.342 -14.308 -27.849 1.00 94.69 377 PRO A O 1
ATOM 3017 N N . ALA A 1 378 ? 21.221 -14.143 -29.065 1.00 93.75 378 ALA A N 1
ATOM 3018 C CA . ALA A 1 378 ? 22.066 -14.826 -28.085 1.00 93.75 378 ALA A CA 1
ATOM 3019 C C . ALA A 1 378 ? 22.196 -14.034 -26.771 1.00 93.75 378 ALA A C 1
ATOM 3021 O O . ALA A 1 378 ? 22.164 -14.626 -25.697 1.00 93.75 378 ALA A O 1
ATOM 3022 N N . LEU A 1 379 ? 22.285 -12.700 -26.852 1.00 94.19 379 LEU A N 1
ATOM 3023 C CA . LEU A 1 379 ? 22.339 -11.834 -25.672 1.00 94.19 379 LEU A CA 1
ATOM 3024 C C . LEU A 1 379 ? 21.020 -11.874 -24.894 1.00 94.19 379 LEU A C 1
ATOM 3026 O O . LEU A 1 379 ? 21.041 -11.984 -23.673 1.00 94.19 379 LEU A O 1
ATOM 3030 N N . VAL A 1 380 ? 19.884 -11.819 -25.600 1.00 96.38 380 VAL A N 1
ATOM 3031 C CA . VAL A 1 380 ? 18.556 -11.924 -24.973 1.00 96.38 380 VAL A CA 1
ATOM 3032 C C . VAL A 1 380 ? 18.412 -13.261 -24.248 1.00 96.38 380 VAL A C 1
ATOM 3034 O O . VAL A 1 380 ? 18.011 -13.275 -23.091 1.00 96.38 380 VAL A O 1
ATOM 3037 N N . ALA A 1 381 ? 18.785 -14.369 -24.897 1.00 96.56 381 ALA A N 1
ATOM 3038 C CA . ALA A 1 381 ? 18.698 -15.699 -24.298 1.00 96.56 381 ALA A CA 1
ATOM 3039 C C . ALA A 1 381 ? 19.592 -15.842 -23.054 1.00 96.56 381 ALA A C 1
ATOM 3041 O O . ALA A 1 381 ? 19.133 -16.345 -22.031 1.00 96.56 381 ALA A O 1
ATOM 3042 N N . ALA A 1 382 ? 20.838 -15.360 -23.116 1.00 96.19 382 ALA A N 1
ATOM 3043 C CA . ALA A 1 382 ? 21.757 -15.404 -21.979 1.00 96.19 382 ALA A CA 1
ATOM 3044 C C . ALA A 1 382 ? 21.243 -14.571 -20.792 1.00 96.19 382 ALA A C 1
ATOM 3046 O O . ALA A 1 382 ? 21.258 -15.037 -19.655 1.00 96.19 382 ALA A O 1
ATOM 3047 N N . ALA A 1 383 ? 20.743 -13.360 -21.053 1.00 97.19 383 ALA A N 1
ATOM 3048 C CA . ALA A 1 383 ? 20.179 -12.504 -20.015 1.00 97.19 383 ALA A CA 1
ATOM 3049 C C . ALA A 1 383 ? 18.899 -13.090 -19.399 1.00 97.19 383 ALA A C 1
ATOM 3051 O O . ALA A 1 383 ? 18.754 -13.067 -18.178 1.00 97.19 383 ALA A O 1
ATOM 3052 N N . GLU A 1 384 ? 18.009 -13.674 -20.209 1.00 98.06 384 GLU A N 1
ATOM 3053 C CA . GLU A 1 384 ? 16.810 -14.356 -19.709 1.00 98.06 384 GLU A CA 1
ATOM 3054 C C . GLU A 1 384 ? 17.174 -15.519 -18.789 1.00 98.06 384 GLU A C 1
ATOM 3056 O O . GLU A 1 384 ? 16.595 -15.647 -17.712 1.00 98.06 384 GLU A O 1
ATOM 3061 N N . GLU A 1 385 ? 18.154 -16.341 -19.177 1.00 98.25 385 GLU A N 1
ATOM 3062 C CA . GLU A 1 385 ? 18.603 -17.468 -18.360 1.00 98.25 385 GLU A CA 1
ATOM 3063 C C . GLU A 1 385 ? 19.134 -16.998 -17.000 1.00 98.25 385 GLU A C 1
ATOM 3065 O O . GLU A 1 385 ? 18.763 -17.557 -1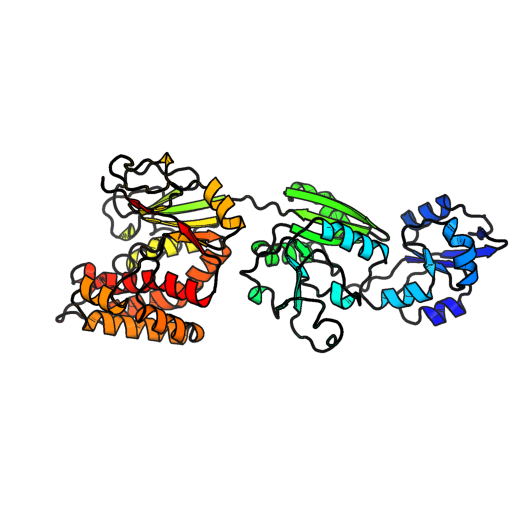5.967 1.00 98.25 385 GLU A O 1
ATOM 3070 N N . ILE A 1 386 ? 19.956 -15.944 -16.989 1.00 98.50 386 ILE A N 1
ATOM 3071 C CA . ILE A 1 386 ? 20.510 -15.362 -15.762 1.00 98.50 386 ILE A CA 1
ATOM 3072 C C . ILE A 1 386 ? 19.385 -14.826 -14.869 1.00 98.50 386 ILE A C 1
ATOM 3074 O O . ILE A 1 386 ? 19.286 -15.231 -13.708 1.00 98.50 386 ILE A O 1
ATOM 3078 N N . VAL A 1 387 ? 18.498 -13.977 -15.403 1.00 98.50 387 VAL A N 1
ATOM 3079 C CA . VAL A 1 387 ? 17.368 -13.404 -14.648 1.00 98.50 387 VAL A CA 1
ATOM 3080 C C . VAL A 1 387 ? 16.489 -14.508 -14.072 1.00 98.50 387 VAL A C 1
ATOM 3082 O O . VAL A 1 387 ? 16.208 -14.517 -12.874 1.00 98.50 387 VAL A O 1
ATOM 3085 N N . ARG A 1 388 ? 16.096 -15.475 -14.905 1.00 98.38 388 ARG A N 1
ATOM 3086 C CA . ARG A 1 388 ? 15.228 -16.584 -14.505 1.00 98.38 388 ARG A CA 1
ATOM 3087 C C . ARG A 1 388 ? 15.869 -17.441 -13.415 1.00 98.38 388 ARG A C 1
ATOM 3089 O O . ARG A 1 388 ? 15.179 -17.869 -12.493 1.00 98.38 388 ARG A O 1
ATOM 3096 N N . ARG A 1 389 ? 17.182 -17.682 -13.485 1.00 98.50 389 ARG A N 1
ATOM 3097 C CA . ARG A 1 389 ? 17.926 -18.466 -12.487 1.00 98.50 389 ARG A CA 1
ATOM 3098 C C . ARG A 1 389 ? 18.008 -17.758 -11.137 1.00 98.50 389 ARG A C 1
ATOM 3100 O O . ARG A 1 389 ? 17.855 -18.413 -10.109 1.00 98.50 389 ARG A O 1
ATOM 3107 N N . HIS A 1 390 ? 18.243 -16.446 -11.121 1.00 98.62 390 HIS A N 1
ATOM 3108 C CA . HIS A 1 390 ? 18.238 -15.671 -9.876 1.00 98.62 390 HIS A CA 1
ATOM 3109 C C . HIS A 1 390 ? 16.832 -15.567 -9.286 1.00 98.62 390 HIS A C 1
ATOM 3111 O O . HIS A 1 390 ? 16.662 -15.838 -8.100 1.00 98.62 390 HIS A O 1
ATOM 3117 N N . LEU A 1 391 ? 15.815 -15.332 -10.121 1.00 98.44 391 LEU A N 1
ATOM 3118 C CA . LEU A 1 391 ? 14.415 -15.349 -9.693 1.00 98.44 391 LEU A CA 1
ATOM 3119 C C . LEU A 1 391 ? 14.014 -16.709 -9.101 1.00 98.44 391 LEU A C 1
ATOM 3121 O O . LEU A 1 391 ? 13.365 -16.757 -8.064 1.00 98.44 391 LEU A O 1
ATOM 3125 N N . GLN A 1 392 ? 14.448 -17.825 -9.697 1.00 98.12 392 GLN A N 1
ATOM 3126 C CA . GLN A 1 392 ? 14.193 -19.167 -9.161 1.00 98.12 392 GLN A CA 1
ATOM 3127 C C . GLN A 1 392 ? 14.755 -19.363 -7.747 1.00 98.12 392 GLN A C 1
ATOM 3129 O O . GLN A 1 392 ? 14.173 -20.103 -6.956 1.00 98.12 392 GLN A O 1
ATOM 3134 N N . ARG A 1 393 ? 15.903 -18.750 -7.437 1.00 97.62 393 ARG A N 1
ATOM 3135 C CA . ARG A 1 393 ? 16.564 -18.895 -6.133 1.00 97.62 393 ARG A CA 1
ATOM 3136 C C . ARG A 1 393 ? 15.850 -18.112 -5.035 1.00 97.62 393 ARG A C 1
ATOM 3138 O O . ARG A 1 393 ? 15.814 -18.592 -3.906 1.00 97.62 393 ARG A O 1
ATOM 3145 N N . THR A 1 394 ? 15.307 -16.938 -5.352 1.00 97.12 394 THR A N 1
ATOM 3146 C CA . THR A 1 394 ? 14.700 -16.033 -4.362 1.00 97.12 394 THR A CA 1
ATOM 3147 C C . THR A 1 394 ? 13.177 -16.139 -4.302 1.00 97.12 394 THR A C 1
ATOM 3149 O O . THR A 1 394 ? 12.608 -16.097 -3.213 1.00 97.12 394 THR A O 1
ATOM 3152 N N . HIS A 1 395 ? 12.519 -16.327 -5.448 1.00 97.38 395 HIS A N 1
ATOM 3153 C CA . HIS A 1 395 ? 11.062 -16.320 -5.614 1.00 97.38 395 HIS A CA 1
ATOM 3154 C C . HIS A 1 395 ? 10.604 -17.381 -6.638 1.00 97.38 395 HIS A C 1
ATOM 3156 O O . HIS A 1 395 ? 10.095 -17.045 -7.714 1.00 97.38 395 HIS A O 1
ATOM 3162 N N . PRO A 1 396 ? 10.780 -18.687 -6.344 1.00 97.12 396 PRO A N 1
ATOM 3163 C CA . PRO A 1 396 ? 10.408 -19.766 -7.265 1.00 97.12 396 PRO A CA 1
ATOM 3164 C C . PRO A 1 396 ? 8.913 -19.776 -7.624 1.00 97.12 396 PRO A C 1
ATOM 3166 O O . PRO A 1 396 ? 8.538 -20.269 -8.687 1.00 97.12 396 PRO A O 1
ATOM 3169 N N . ASP A 1 397 ? 8.064 -19.208 -6.768 1.00 96.81 397 ASP A N 1
ATOM 3170 C CA . ASP A 1 397 ? 6.627 -19.030 -6.972 1.00 96.81 397 ASP A CA 1
ATOM 3171 C C . ASP A 1 397 ? 6.282 -18.063 -8.121 1.00 96.81 397 ASP A C 1
ATOM 3173 O O . ASP A 1 397 ? 5.185 -18.143 -8.667 1.00 96.81 397 ASP A O 1
ATOM 3177 N N . TYR A 1 398 ? 7.222 -17.218 -8.559 1.00 97.88 398 TYR A N 1
ATOM 3178 C CA . TYR A 1 398 ? 7.028 -16.287 -9.678 1.00 97.88 398 TYR A CA 1
ATOM 3179 C C . TYR A 1 398 ? 7.410 -16.868 -11.045 1.00 97.88 398 TYR A C 1
ATOM 3181 O O . TYR A 1 398 ? 7.156 -16.223 -12.062 1.00 97.88 398 TYR A O 1
ATOM 3189 N N . LEU A 1 399 ? 8.014 -18.062 -11.113 1.00 97.75 399 LEU A N 1
ATOM 3190 C CA . LEU A 1 399 ? 8.577 -18.582 -12.367 1.00 97.75 399 LEU A CA 1
ATOM 3191 C C . LEU A 1 399 ? 7.536 -18.816 -13.460 1.00 97.75 399 LEU A C 1
ATOM 3193 O O . LEU A 1 399 ? 7.785 -18.464 -14.610 1.00 97.75 399 LEU A O 1
ATOM 3197 N N . ALA A 1 400 ? 6.375 -19.372 -13.110 1.00 97.81 400 ALA A N 1
ATOM 3198 C CA . ALA A 1 400 ? 5.302 -19.581 -14.079 1.00 97.81 400 ALA A CA 1
ATOM 3199 C C . ALA A 1 400 ? 4.832 -18.239 -14.665 1.00 97.81 400 ALA A C 1
ATOM 3201 O O . ALA A 1 400 ? 4.784 -18.071 -15.879 1.00 97.81 400 ALA A O 1
ATOM 3202 N N . THR A 1 401 ? 4.599 -17.249 -13.799 1.00 97.69 401 THR A N 1
ATOM 3203 C CA . THR A 1 401 ? 4.197 -15.896 -14.199 1.00 97.69 401 THR A CA 1
ATOM 3204 C C . THR A 1 401 ? 5.274 -15.195 -15.034 1.00 97.69 401 THR A C 1
ATOM 3206 O O . THR A 1 401 ? 4.957 -14.508 -16.004 1.00 97.69 401 THR A O 1
ATOM 3209 N N . PHE A 1 402 ? 6.554 -15.370 -14.693 1.00 98.38 402 PHE A N 1
ATOM 3210 C CA . PHE A 1 402 ? 7.675 -14.861 -15.483 1.00 98.38 402 PHE A CA 1
ATOM 3211 C C . PHE A 1 402 ? 7.673 -15.455 -16.895 1.00 98.38 402 PHE A C 1
ATOM 3213 O O . PHE A 1 402 ? 7.706 -14.705 -17.873 1.00 98.38 402 PHE A O 1
ATOM 3220 N N . ASP A 1 403 ? 7.592 -16.784 -17.002 1.00 97.81 403 ASP A N 1
ATOM 3221 C CA . ASP A 1 403 ? 7.600 -17.489 -18.282 1.00 97.81 403 ASP A CA 1
ATOM 3222 C C . ASP A 1 403 ? 6.388 -17.064 -19.139 1.00 97.81 403 ASP A C 1
ATOM 3224 O O . ASP A 1 403 ? 6.545 -16.788 -20.333 1.00 97.81 403 ASP A O 1
ATOM 3228 N N . ASP A 1 404 ? 5.203 -16.915 -18.540 1.00 97.38 404 ASP A N 1
ATOM 3229 C CA . ASP A 1 404 ? 3.991 -16.439 -19.217 1.00 97.38 404 ASP A CA 1
ATOM 3230 C C . ASP A 1 404 ? 4.146 -15.010 -19.753 1.00 97.38 404 ASP A C 1
ATOM 3232 O O . ASP A 1 404 ? 3.838 -14.748 -20.917 1.00 97.38 404 ASP A O 1
ATOM 3236 N N . VAL A 1 405 ? 4.679 -14.081 -18.951 1.00 96.81 405 VAL A N 1
ATOM 3237 C CA . VAL A 1 405 ? 4.905 -12.694 -19.390 1.00 96.81 405 VAL A CA 1
ATOM 3238 C C . VAL A 1 405 ? 5.953 -12.628 -20.499 1.00 96.81 405 VAL A C 1
ATOM 3240 O O . VAL A 1 405 ? 5.750 -11.904 -21.472 1.00 96.81 405 VAL A O 1
ATOM 3243 N N . MET A 1 406 ? 7.044 -13.397 -20.416 1.00 97.38 406 MET A N 1
ATOM 3244 C CA . MET A 1 406 ? 8.076 -13.412 -21.464 1.00 97.38 406 MET A CA 1
ATOM 3245 C C . MET A 1 406 ? 7.552 -13.960 -22.800 1.00 97.38 406 MET A C 1
ATOM 3247 O O . MET A 1 406 ? 7.931 -13.469 -23.870 1.00 97.38 406 MET A O 1
ATOM 3251 N N . ASN A 1 407 ? 6.655 -14.949 -22.739 1.00 96.00 407 ASN A N 1
ATOM 3252 C CA . ASN A 1 407 ? 5.940 -15.501 -23.893 1.00 96.00 407 ASN A CA 1
ATOM 3253 C C . ASN A 1 407 ? 4.753 -14.633 -24.350 1.00 96.00 407 ASN A C 1
ATOM 3255 O O . ASN A 1 407 ? 4.264 -14.798 -25.466 1.00 96.00 407 ASN A O 1
ATOM 3259 N N . GLY A 1 408 ? 4.279 -13.720 -23.506 1.00 95.19 408 GLY A N 1
ATOM 3260 C CA . GLY A 1 408 ? 3.107 -12.892 -23.746 1.00 95.19 408 GLY A CA 1
ATOM 3261 C C . GLY A 1 408 ? 3.385 -11.666 -24.612 1.00 95.19 408 GLY A C 1
ATOM 3262 O O . GLY A 1 408 ? 4.525 -11.262 -24.843 1.00 95.19 408 GLY A O 1
ATOM 3263 N N . SER A 1 409 ? 2.311 -11.036 -25.084 1.00 93.31 409 SER A N 1
ATOM 3264 C CA . SER A 1 409 ? 2.372 -9.870 -25.973 1.00 93.31 409 SER A CA 1
ATOM 3265 C C . SER A 1 409 ? 1.883 -8.565 -25.335 1.00 93.31 409 SER A C 1
ATOM 3267 O O . SER A 1 409 ? 1.835 -7.534 -26.007 1.00 93.31 409 SER A O 1
ATOM 3269 N N . VAL A 1 410 ? 1.546 -8.598 -24.044 1.00 92.06 410 VAL A N 1
ATOM 3270 C CA . VAL A 1 410 ? 1.029 -7.461 -23.273 1.00 92.06 410 VAL A CA 1
ATOM 3271 C C . VAL A 1 410 ? 1.991 -7.141 -22.136 1.00 92.06 410 VAL A C 1
ATOM 3273 O O . VAL A 1 410 ? 2.423 -8.055 -21.437 1.00 92.06 410 VAL A O 1
ATOM 3276 N N . PHE A 1 411 ? 2.344 -5.866 -21.957 1.00 93.69 411 PHE A N 1
ATOM 3277 C CA . PHE A 1 411 ? 3.156 -5.426 -20.818 1.00 93.69 411 PHE A CA 1
ATOM 3278 C C . PHE A 1 411 ? 2.960 -3.942 -20.483 1.00 93.69 411 PHE A C 1
ATOM 3280 O O . PHE A 1 411 ? 2.592 -3.136 -21.342 1.00 93.69 411 PHE A O 1
ATOM 3287 N N . PHE A 1 412 ? 3.242 -3.581 -19.233 1.00 93.94 412 PHE A N 1
ATOM 3288 C CA . PHE A 1 412 ? 3.433 -2.197 -18.804 1.00 93.94 412 PHE A CA 1
ATOM 3289 C C . PHE A 1 412 ? 4.883 -1.797 -19.072 1.00 93.94 412 PHE A C 1
ATOM 3291 O O . PHE A 1 412 ? 5.813 -2.417 -18.559 1.00 93.94 412 PHE A O 1
ATOM 3298 N N . ALA A 1 413 ? 5.060 -0.791 -19.918 1.00 89.00 413 ALA A N 1
ATOM 3299 C CA . ALA A 1 413 ? 6.353 -0.293 -20.352 1.00 89.00 413 ALA A CA 1
ATOM 3300 C C . ALA A 1 413 ? 6.856 0.837 -19.435 1.00 89.00 413 ALA A C 1
ATOM 3302 O O . ALA A 1 413 ? 6.180 1.314 -18.525 1.00 89.00 413 ALA A O 1
ATOM 3303 N N . TYR A 1 414 ? 8.071 1.298 -19.702 1.00 89.75 414 TYR A N 1
ATOM 3304 C CA . TYR A 1 414 ? 8.707 2.487 -19.140 1.00 89.75 414 TYR A CA 1
ATOM 3305 C C . TYR A 1 414 ? 8.943 2.484 -17.622 1.00 89.75 414 TYR A C 1
ATOM 3307 O O . TYR A 1 414 ? 9.485 3.462 -17.115 1.00 89.75 414 TYR A O 1
ATOM 3315 N N . GLY A 1 415 ? 8.524 1.445 -16.892 1.00 89.06 415 GLY A N 1
ATOM 3316 C CA . GLY A 1 415 ? 8.615 1.394 -15.431 1.00 89.06 415 GLY A CA 1
ATOM 3317 C C . GLY A 1 415 ? 7.804 2.486 -14.723 1.00 89.06 415 GLY A C 1
ATOM 3318 O O . GLY A 1 415 ? 8.132 2.843 -13.601 1.00 89.06 415 GLY A O 1
ATOM 3319 N N . ILE A 1 416 ? 6.774 3.046 -15.371 1.00 95.75 416 ILE A N 1
ATOM 3320 C CA . ILE A 1 416 ? 6.002 4.183 -14.847 1.00 95.75 416 ILE A CA 1
ATOM 3321 C C . ILE A 1 416 ? 4.896 3.685 -13.923 1.00 95.75 416 ILE A C 1
ATOM 3323 O O . ILE A 1 416 ? 3.981 2.995 -14.377 1.00 95.75 416 ILE A O 1
ATOM 3327 N N . PHE A 1 417 ? 4.916 4.089 -12.656 1.00 98.06 417 PHE A N 1
ATOM 3328 C CA . PHE A 1 417 ? 3.817 3.816 -11.733 1.00 98.06 417 PHE A CA 1
ATOM 3329 C C . PHE A 1 417 ? 3.834 4.729 -10.505 1.00 98.06 417 PHE A C 1
ATOM 3331 O O . PHE A 1 417 ? 4.870 5.275 -10.135 1.00 98.06 417 PHE A O 1
ATOM 3338 N N . VAL A 1 418 ? 2.680 4.855 -9.849 1.00 98.19 418 VAL A N 1
ATOM 3339 C CA . VAL A 1 418 ? 2.501 5.515 -8.549 1.00 98.19 418 VAL A CA 1
ATOM 3340 C C . VAL A 1 418 ? 1.616 4.643 -7.665 1.00 98.19 418 VAL A C 1
ATOM 3342 O O . VAL A 1 418 ? 0.629 4.078 -8.132 1.00 98.19 418 VAL A O 1
ATOM 3345 N N . THR A 1 419 ? 1.970 4.492 -6.393 1.00 97.38 419 THR A N 1
ATOM 3346 C CA . THR A 1 419 ? 1.316 3.554 -5.474 1.00 97.38 419 THR A CA 1
ATOM 3347 C C . THR A 1 419 ? 1.478 3.977 -4.008 1.00 97.38 419 THR A C 1
ATOM 3349 O O . THR A 1 419 ? 2.137 4.970 -3.700 1.00 97.38 419 THR A O 1
ATOM 3352 N N . ARG A 1 420 ? 0.868 3.228 -3.084 1.00 91.56 420 ARG A N 1
ATOM 3353 C CA . ARG A 1 420 ? 1.120 3.331 -1.641 1.00 91.56 420 ARG A CA 1
ATOM 3354 C C . ARG A 1 420 ? 2.523 2.843 -1.302 1.00 91.56 420 ARG A C 1
ATOM 3356 O O . ARG A 1 420 ? 3.008 1.883 -1.900 1.00 91.56 420 ARG A O 1
ATOM 3363 N N . ARG A 1 421 ? 3.126 3.414 -0.259 1.00 91.81 421 ARG A N 1
ATOM 3364 C CA . ARG A 1 421 ? 4.492 3.081 0.157 1.00 91.81 421 ARG A CA 1
ATOM 3365 C C . ARG A 1 421 ? 4.728 1.586 0.349 1.00 91.81 421 ARG A C 1
ATOM 3367 O O . ARG A 1 421 ? 5.681 1.061 -0.206 1.00 91.81 421 ARG A O 1
ATOM 3374 N N . LYS A 1 422 ? 3.816 0.881 1.025 1.00 88.19 422 LYS A N 1
ATOM 3375 C CA . LYS A 1 422 ? 3.933 -0.571 1.250 1.00 88.19 422 LYS A CA 1
ATOM 3376 C C . LYS A 1 422 ? 4.037 -1.376 -0.050 1.00 88.19 422 LYS A C 1
ATOM 3378 O O . LYS A 1 422 ? 4.823 -2.310 -0.126 1.00 88.19 422 LYS A O 1
ATOM 3383 N N . ILE A 1 423 ? 3.256 -1.019 -1.071 1.00 93.62 423 ILE A N 1
ATOM 3384 C CA . ILE A 1 423 ? 3.298 -1.693 -2.376 1.00 93.62 423 ILE A CA 1
ATOM 3385 C C . ILE A 1 423 ? 4.605 -1.366 -3.101 1.00 93.62 423 ILE A C 1
ATOM 3387 O O . ILE A 1 423 ? 5.224 -2.260 -3.673 1.00 93.62 423 ILE A O 1
ATOM 3391 N N . PHE A 1 424 ? 5.045 -0.108 -3.040 1.00 97.19 424 PHE A N 1
ATOM 3392 C CA . PHE A 1 424 ? 6.341 0.299 -3.575 1.00 97.19 424 PHE A CA 1
ATOM 3393 C C . PHE A 1 424 ? 7.488 -0.489 -2.923 1.00 97.19 424 PHE A C 1
ATOM 3395 O O . PHE A 1 424 ? 8.338 -1.029 -3.624 1.00 97.19 424 PHE A O 1
ATOM 3402 N N . ASP A 1 425 ? 7.475 -0.601 -1.593 1.00 95.69 425 ASP A N 1
ATOM 3403 C CA . ASP A 1 425 ? 8.455 -1.358 -0.814 1.00 95.69 425 ASP A CA 1
ATOM 3404 C C . ASP A 1 425 ? 8.462 -2.838 -1.166 1.00 95.69 425 ASP A C 1
ATOM 3406 O O . ASP A 1 425 ? 9.531 -3.394 -1.397 1.00 95.69 425 ASP A O 1
ATOM 3410 N N . ASP A 1 426 ? 7.289 -3.466 -1.245 1.00 96.38 426 ASP A N 1
ATOM 3411 C CA . ASP A 1 426 ? 7.170 -4.883 -1.591 1.00 96.38 426 ASP A CA 1
ATOM 3412 C C . ASP A 1 426 ? 7.680 -5.162 -3.008 1.00 96.38 426 ASP A C 1
ATOM 3414 O O . ASP A 1 426 ? 8.391 -6.145 -3.227 1.00 96.38 426 ASP A O 1
ATOM 3418 N N . TYR A 1 427 ? 7.345 -4.295 -3.970 1.00 98.25 427 TYR A N 1
ATOM 3419 C CA . TYR A 1 427 ? 7.833 -4.413 -5.341 1.00 98.25 427 TYR A CA 1
ATOM 3420 C C . TYR A 1 427 ? 9.352 -4.244 -5.412 1.00 98.25 427 TYR A C 1
ATOM 3422 O O . TYR A 1 427 ? 10.026 -5.069 -6.025 1.00 98.25 427 TYR A O 1
ATOM 3430 N N . CYS A 1 428 ? 9.903 -3.215 -4.766 1.00 98.50 428 CYS A N 1
ATOM 3431 C CA . CYS A 1 428 ? 11.340 -2.963 -4.754 1.00 98.50 428 CYS A CA 1
ATOM 3432 C C . CYS A 1 428 ? 12.103 -4.075 -4.025 1.00 98.50 428 CYS A C 1
ATOM 3434 O O . CYS A 1 428 ? 13.092 -4.573 -4.554 1.00 98.50 428 CYS A O 1
ATOM 3436 N N . ALA A 1 429 ? 11.628 -4.523 -2.862 1.00 98.44 429 ALA A N 1
ATOM 3437 C CA . ALA A 1 429 ? 12.232 -5.635 -2.133 1.00 98.44 429 ALA A CA 1
ATOM 3438 C C . ALA A 1 429 ? 12.257 -6.917 -2.976 1.00 98.44 429 ALA A C 1
ATOM 3440 O O . ALA A 1 429 ? 13.276 -7.603 -3.007 1.00 98.44 429 ALA A O 1
ATOM 3441 N N . TRP A 1 430 ? 11.170 -7.210 -3.697 1.00 98.50 430 TRP A N 1
ATOM 3442 C CA . TRP A 1 430 ? 11.109 -8.340 -4.621 1.00 98.50 430 TRP A CA 1
ATOM 3443 C C . TRP A 1 430 ? 12.043 -8.162 -5.826 1.00 98.50 430 TRP A C 1
ATOM 3445 O O . TRP A 1 430 ? 12.845 -9.044 -6.102 1.00 98.50 430 TRP A O 1
ATOM 3455 N N . LEU A 1 431 ? 11.987 -7.027 -6.530 1.00 98.62 431 LEU A N 1
ATOM 3456 C CA . LEU A 1 431 ? 12.791 -6.777 -7.731 1.00 98.62 431 LEU A CA 1
ATOM 3457 C C . LEU A 1 431 ? 14.294 -6.800 -7.415 1.00 98.62 431 LEU A C 1
ATOM 3459 O O . LEU A 1 431 ? 15.082 -7.453 -8.103 1.00 98.62 431 LEU A O 1
ATOM 3463 N N . PHE A 1 432 ? 14.699 -6.088 -6.363 1.00 98.69 432 PHE A N 1
ATOM 3464 C CA . PHE A 1 432 ? 16.101 -5.934 -5.990 1.00 98.69 432 PHE A CA 1
ATOM 3465 C C . PHE A 1 432 ? 16.686 -7.146 -5.266 1.00 98.69 432 PHE A C 1
ATOM 3467 O O . PHE A 1 432 ? 17.907 -7.216 -5.151 1.00 98.69 432 PHE A O 1
ATOM 3474 N N . SER A 1 433 ? 15.872 -8.131 -4.863 1.00 98.31 433 SER A N 1
ATOM 3475 C CA . SER A 1 433 ? 16.387 -9.398 -4.323 1.00 98.31 433 SER A CA 1
ATOM 3476 C C . SER A 1 433 ? 17.153 -10.222 -5.361 1.00 98.31 433 SER A C 1
ATOM 3478 O O . SER A 1 433 ? 17.955 -11.070 -4.980 1.00 98.31 433 SER A O 1
ATOM 3480 N N . PHE A 1 434 ? 16.914 -9.994 -6.659 1.00 98.44 434 PHE A N 1
ATOM 3481 C CA . PHE A 1 434 ? 17.525 -10.780 -7.735 1.00 98.44 434 PHE A CA 1
ATOM 3482 C C . PHE A 1 434 ? 18.117 -9.942 -8.875 1.00 98.44 434 PHE A C 1
ATOM 3484 O O . PHE A 1 434 ? 19.088 -10.375 -9.495 1.00 98.44 434 PHE A O 1
ATOM 3491 N N . ILE A 1 435 ? 17.567 -8.760 -9.196 1.00 98.31 435 ILE A N 1
ATOM 3492 C CA . ILE A 1 435 ? 17.978 -8.034 -10.411 1.00 98.31 435 ILE A CA 1
ATOM 3493 C C . ILE A 1 435 ? 19.400 -7.463 -10.317 1.00 98.31 435 ILE A C 1
ATOM 3495 O O . ILE A 1 435 ? 20.077 -7.360 -11.339 1.00 98.31 435 ILE A O 1
ATOM 3499 N N . ILE A 1 436 ? 19.867 -7.112 -9.112 1.00 98.19 436 ILE A N 1
ATOM 3500 C CA . ILE A 1 436 ? 21.214 -6.562 -8.886 1.00 98.19 436 ILE A CA 1
ATOM 3501 C C . ILE A 1 436 ? 22.262 -7.639 -9.177 1.00 98.19 436 ILE A C 1
ATOM 3503 O O . ILE A 1 436 ? 23.115 -7.446 -10.044 1.00 98.19 436 ILE A O 1
ATOM 3507 N N . ASP A 1 437 ? 22.137 -8.803 -8.539 1.00 98.31 437 ASP A N 1
ATOM 3508 C CA . ASP A 1 437 ? 23.055 -9.929 -8.734 1.00 98.31 437 ASP A CA 1
ATOM 3509 C C . ASP A 1 437 ? 23.002 -10.466 -10.169 1.00 98.31 437 ASP A C 1
ATOM 3511 O O . ASP A 1 437 ? 24.042 -10.743 -10.769 1.00 98.31 437 ASP A O 1
ATOM 3515 N N . ALA A 1 438 ? 21.808 -10.531 -10.768 1.00 98.12 438 ALA A N 1
ATOM 3516 C CA . ALA A 1 438 ? 21.651 -10.881 -12.178 1.00 98.12 438 ALA A CA 1
ATOM 3517 C C . ALA A 1 438 ? 22.369 -9.884 -13.105 1.00 98.12 438 ALA A C 1
ATOM 3519 O O . ALA A 1 438 ? 22.976 -10.284 -14.099 1.00 98.12 438 ALA A O 1
ATOM 3520 N N . THR A 1 439 ? 22.340 -8.592 -12.770 1.00 97.44 439 THR A N 1
ATOM 3521 C CA . THR A 1 439 ? 23.024 -7.551 -13.548 1.00 97.44 439 THR A CA 1
ATOM 3522 C C . THR A 1 439 ? 24.535 -7.680 -13.457 1.00 97.44 439 THR A C 1
ATOM 3524 O O . THR A 1 439 ? 25.220 -7.608 -14.479 1.00 97.44 439 THR A O 1
ATOM 3527 N N . ILE A 1 440 ? 25.051 -7.901 -12.249 1.00 96.69 440 ILE A N 1
ATOM 3528 C CA . ILE A 1 440 ? 26.477 -8.119 -12.003 1.00 96.69 440 ILE A CA 1
ATOM 3529 C C . ILE A 1 440 ? 26.958 -9.359 -12.767 1.00 96.69 440 ILE A C 1
ATOM 3531 O O . ILE A 1 440 ?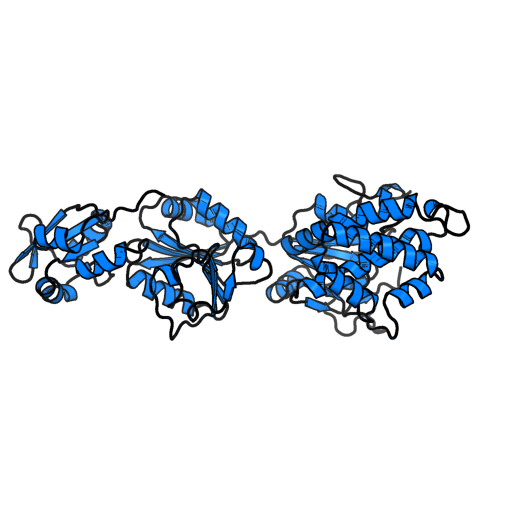 27.958 -9.288 -13.480 1.00 96.69 440 ILE A O 1
ATOM 3535 N N . GLU A 1 441 ? 26.212 -10.466 -12.703 1.00 97.00 441 GLU A N 1
ATOM 3536 C CA . GLU A 1 441 ? 26.557 -11.686 -13.435 1.00 97.00 441 GLU A CA 1
ATOM 3537 C C . GLU A 1 441 ? 26.567 -11.457 -14.951 1.00 97.00 441 GLU A C 1
ATOM 3539 O O . GLU A 1 441 ? 27.532 -11.845 -15.613 1.00 97.00 441 GLU A O 1
ATOM 3544 N N . LEU A 1 442 ? 25.545 -10.800 -15.514 1.00 95.06 442 LEU A N 1
ATOM 3545 C CA . LEU A 1 442 ? 25.507 -10.510 -16.950 1.00 95.06 442 LEU A CA 1
ATOM 3546 C C . LEU A 1 442 ? 26.725 -9.677 -17.375 1.00 95.06 442 LEU A C 1
ATOM 3548 O O . LEU A 1 442 ? 27.400 -10.025 -18.345 1.00 95.06 442 LEU A O 1
ATOM 3552 N N . ARG A 1 443 ? 27.015 -8.598 -16.637 1.00 93.38 443 ARG A N 1
ATOM 3553 C CA . ARG A 1 443 ? 28.150 -7.698 -16.887 1.00 93.38 443 ARG A CA 1
ATOM 3554 C C . ARG A 1 443 ? 29.483 -8.445 -16.910 1.00 93.38 443 ARG A C 1
ATOM 3556 O O . ARG A 1 443 ? 30.338 -8.135 -17.742 1.00 93.38 443 ARG A O 1
ATOM 3563 N N . ASP A 1 444 ? 29.666 -9.385 -15.987 1.00 93.25 444 ASP A N 1
ATOM 3564 C CA . ASP A 1 444 ? 30.962 -10.016 -15.738 1.00 93.25 444 ASP A CA 1
ATOM 3565 C C . ASP A 1 444 ? 31.180 -11.300 -16.550 1.00 93.25 444 ASP A C 1
ATOM 3567 O O . ASP A 1 444 ? 32.327 -11.677 -16.791 1.00 93.25 444 ASP A O 1
ATOM 3571 N N . THR A 1 445 ? 30.108 -11.956 -17.009 1.00 93.00 445 THR A N 1
ATOM 3572 C CA . THR A 1 445 ? 30.195 -13.272 -17.670 1.00 93.00 445 THR A CA 1
ATOM 3573 C C . THR A 1 445 ? 29.843 -13.263 -19.157 1.00 93.00 445 THR A C 1
ATOM 3575 O O . THR A 1 445 ? 30.332 -14.119 -19.897 1.00 93.00 445 THR A O 1
ATOM 3578 N N . VAL A 1 446 ? 29.033 -12.308 -19.631 1.00 91.50 446 VAL A N 1
ATOM 3579 C CA . VAL A 1 446 ? 28.569 -12.282 -21.025 1.00 91.50 446 VAL A CA 1
ATOM 3580 C C . VAL A 1 446 ? 29.407 -11.324 -21.868 1.00 91.50 446 VAL A C 1
ATOM 3582 O O . VAL A 1 446 ? 29.676 -10.184 -21.495 1.00 91.50 446 VAL A O 1
ATOM 3585 N N . THR A 1 447 ? 29.810 -11.792 -23.052 1.00 87.38 447 THR A N 1
ATOM 3586 C CA . THR A 1 447 ? 30.553 -11.004 -24.044 1.00 87.38 447 THR A CA 1
ATOM 3587 C C .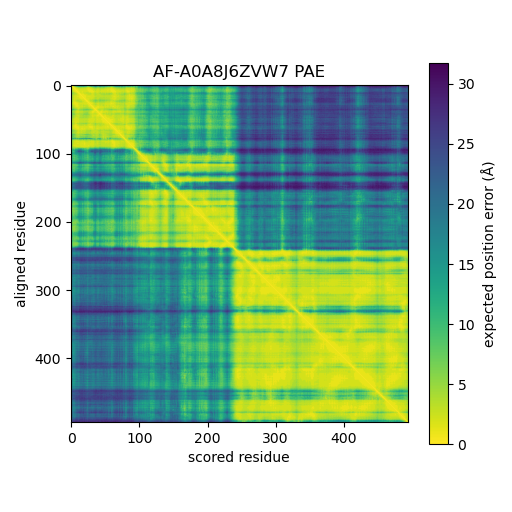 THR A 1 447 ? 29.814 -10.982 -25.377 1.00 87.38 447 THR A C 1
ATOM 3589 O O . THR A 1 447 ? 29.106 -11.928 -25.727 1.00 87.38 447 THR A O 1
ATOM 3592 N N . LEU A 1 448 ? 29.980 -9.900 -26.140 1.00 83.81 448 LEU A N 1
ATOM 3593 C CA . LEU A 1 448 ? 29.391 -9.739 -27.467 1.00 83.81 448 LEU A CA 1
ATOM 3594 C C . LEU A 1 448 ? 30.503 -9.546 -28.498 1.00 83.81 448 LEU A C 1
ATOM 3596 O O . LEU A 1 448 ? 31.232 -8.558 -28.460 1.00 83.81 448 LEU A O 1
ATOM 3600 N N . GLY A 1 449 ? 30.666 -10.513 -29.405 1.00 81.06 449 GLY A N 1
ATOM 3601 C CA . GLY A 1 449 ? 31.736 -10.470 -30.408 1.00 81.06 449 GLY A CA 1
ATOM 3602 C C . GLY A 1 449 ? 33.149 -10.449 -29.807 1.00 81.06 449 GLY A C 1
ATOM 3603 O O . GLY A 1 449 ? 34.047 -9.877 -30.409 1.00 81.06 449 GLY A O 1
ATOM 3604 N N . GLY A 1 450 ? 33.339 -11.031 -28.615 1.00 80.50 450 GLY A N 1
ATOM 3605 C CA . GLY A 1 450 ? 34.618 -11.037 -27.892 1.00 80.50 450 GLY A CA 1
ATOM 3606 C C . GLY A 1 450 ? 34.882 -9.801 -27.022 1.00 80.50 450 GLY A C 1
ATOM 3607 O O . GLY A 1 450 ? 35.914 -9.748 -26.360 1.00 80.50 450 GLY A O 1
ATOM 3608 N N . HIS A 1 451 ? 33.959 -8.836 -26.983 1.00 81.56 451 HIS A N 1
ATOM 3609 C CA . HIS A 1 451 ? 34.064 -7.631 -26.156 1.00 81.56 451 HIS A CA 1
ATOM 3610 C C . HIS A 1 451 ? 33.161 -7.708 -24.924 1.00 81.56 451 HIS A C 1
ATOM 3612 O O . HIS A 1 451 ? 32.090 -8.324 -24.964 1.00 81.56 451 HIS A O 1
ATOM 3618 N N . ARG A 1 452 ? 33.579 -7.065 -23.827 1.00 84.62 452 ARG A N 1
ATOM 3619 C CA . ARG A 1 452 ? 32.744 -6.916 -22.629 1.00 84.62 452 ARG A CA 1
ATOM 3620 C C . ARG A 1 452 ? 31.535 -6.048 -22.961 1.00 84.62 452 ARG A C 1
ATOM 3622 O O . ARG A 1 452 ? 31.623 -5.150 -23.796 1.00 84.62 452 ARG A O 1
ATOM 3629 N N . LEU A 1 453 ? 30.419 -6.261 -22.266 1.00 84.50 453 LEU A N 1
ATOM 3630 C CA . LEU A 1 453 ? 29.226 -5.426 -22.451 1.00 84.50 453 LEU A CA 1
ATOM 3631 C C . LEU A 1 453 ? 29.468 -3.948 -22.104 1.00 84.50 453 LEU A C 1
ATOM 3633 O O . LEU A 1 453 ? 28.822 -3.088 -22.692 1.00 84.50 453 LEU A O 1
ATOM 3637 N N . THR A 1 454 ? 30.424 -3.652 -21.216 1.00 82.31 454 THR A N 1
ATOM 3638 C CA . THR A 1 454 ? 30.876 -2.283 -20.893 1.00 82.31 454 THR A CA 1
ATOM 3639 C C . THR A 1 454 ? 31.461 -1.541 -22.090 1.00 82.31 454 THR A C 1
ATOM 3641 O O . THR A 1 454 ? 31.402 -0.317 -22.137 1.00 82.31 454 THR A O 1
ATOM 3644 N N . ASP A 1 455 ? 32.019 -2.280 -23.049 1.00 82.62 455 ASP A N 1
ATOM 3645 C CA . ASP A 1 455 ? 32.724 -1.730 -24.209 1.00 82.62 455 ASP A CA 1
ATOM 3646 C C . ASP A 1 455 ? 31.829 -1.745 -25.461 1.00 82.62 455 ASP A C 1
ATOM 3648 O O . ASP A 1 455 ? 32.211 -1.276 -26.535 1.00 82.62 455 ASP A O 1
ATOM 3652 N N . ALA A 1 456 ? 30.632 -2.322 -25.338 1.00 77.31 456 ALA A N 1
ATOM 3653 C CA . ALA A 1 456 ? 29.674 -2.477 -26.415 1.00 77.31 456 ALA A CA 1
ATOM 3654 C C . ALA A 1 456 ? 28.740 -1.251 -26.499 1.00 77.31 456 ALA A C 1
ATOM 3656 O O . ALA A 1 456 ? 28.564 -0.528 -25.518 1.00 77.31 456 ALA A O 1
ATOM 3657 N N . PRO A 1 457 ? 28.095 -0.997 -27.656 1.00 79.31 457 PRO A N 1
ATOM 3658 C CA . PRO A 1 457 ? 27.062 0.030 -27.762 1.00 79.31 457 PRO A CA 1
ATOM 3659 C C . PRO A 1 457 ? 26.027 -0.056 -26.632 1.00 79.31 457 PRO A C 1
ATOM 3661 O O . PRO A 1 457 ? 25.539 -1.140 -26.321 1.00 79.31 457 PRO A O 1
ATOM 3664 N N . HIS A 1 458 ? 25.642 1.099 -26.084 1.00 77.44 458 HIS A N 1
ATOM 3665 C CA . HIS A 1 458 ? 24.795 1.220 -24.887 1.00 77.44 458 HIS A CA 1
ATOM 3666 C C . HIS A 1 458 ? 23.494 0.396 -24.929 1.00 77.44 458 HIS A C 1
ATOM 3668 O O . HIS A 1 458 ? 23.017 -0.097 -23.916 1.00 77.44 458 HIS A O 1
ATOM 3674 N N . VAL A 1 459 ? 22.915 0.176 -26.114 1.00 75.19 459 VAL A N 1
ATOM 3675 C CA . VAL A 1 459 ? 21.714 -0.667 -26.267 1.00 75.19 459 VAL A CA 1
ATOM 3676 C C . VAL A 1 459 ? 21.917 -2.112 -25.780 1.00 75.19 459 VAL A C 1
ATOM 3678 O O . VAL A 1 459 ? 20.952 -2.770 -25.404 1.00 75.19 459 VAL A O 1
ATOM 3681 N N . TYR A 1 460 ? 23.155 -2.611 -25.775 1.00 82.31 460 TYR A N 1
ATOM 3682 C CA . TYR A 1 460 ? 23.491 -3.956 -25.312 1.00 82.31 460 TYR A CA 1
ATOM 3683 C C . TYR A 1 460 ? 23.748 -4.008 -23.807 1.00 82.31 460 TYR A C 1
ATOM 3685 O O . TYR A 1 460 ? 23.354 -4.983 -23.170 1.00 82.31 460 TYR A O 1
ATOM 3693 N N . SER A 1 461 ? 24.360 -2.967 -23.230 1.00 82.38 461 SER A N 1
ATOM 3694 C CA . SER A 1 461 ? 24.554 -2.884 -21.778 1.00 82.38 461 SER A CA 1
ATOM 3695 C C . SER A 1 461 ? 23.208 -2.783 -21.052 1.00 82.38 461 SER A C 1
ATOM 3697 O O . SER A 1 461 ? 23.011 -3.456 -20.045 1.00 82.38 461 SER A O 1
ATOM 3699 N N . ARG A 1 462 ? 22.222 -2.087 -21.640 1.00 88.25 462 ARG A N 1
ATOM 3700 C CA . ARG A 1 462 ? 20.841 -1.957 -21.128 1.00 88.25 462 ARG A CA 1
ATOM 3701 C C . ARG A 1 462 ? 19.987 -3.234 -21.187 1.00 88.25 462 ARG A C 1
ATOM 3703 O O . ARG A 1 462 ? 18.787 -3.168 -20.923 1.00 88.25 462 ARG A O 1
ATOM 3710 N N . MET A 1 463 ? 20.538 -4.399 -21.545 1.00 93.31 463 MET A N 1
ATOM 3711 C CA . MET A 1 463 ? 19.735 -5.629 -21.635 1.00 93.31 463 MET A CA 1
ATOM 3712 C C . MET A 1 463 ? 19.004 -5.934 -20.316 1.00 93.31 463 MET A C 1
ATOM 3714 O O . MET A 1 463 ? 17.826 -6.283 -20.338 1.00 93.31 463 MET A O 1
ATOM 3718 N N . MET A 1 464 ? 19.659 -5.726 -19.169 1.00 94.94 464 MET A N 1
ATOM 3719 C CA . MET A 1 464 ? 19.036 -5.931 -17.854 1.00 94.94 464 MET A CA 1
ATOM 3720 C C . MET A 1 464 ? 17.887 -4.968 -17.580 1.00 94.94 464 MET A C 1
ATOM 3722 O O . MET A 1 464 ? 16.866 -5.387 -17.041 1.00 94.94 464 MET A O 1
ATOM 3726 N N . SER A 1 465 ? 18.011 -3.712 -18.005 1.00 93.81 465 SER A N 1
ATOM 3727 C CA . SER A 1 465 ? 16.938 -2.721 -17.934 1.00 93.81 465 SER A CA 1
ATOM 3728 C C . SER A 1 465 ? 15.676 -3.178 -18.680 1.00 93.81 465 SER A C 1
ATOM 3730 O O . SER A 1 465 ? 14.574 -3.069 -18.144 1.00 93.81 465 SER A O 1
ATOM 3732 N N . PHE A 1 466 ? 15.806 -3.812 -19.857 1.00 94.88 466 PHE A N 1
ATOM 3733 C CA . PHE A 1 466 ? 14.642 -4.374 -20.561 1.00 94.88 466 PHE A CA 1
ATOM 3734 C C . PHE A 1 466 ? 13.938 -5.478 -19.767 1.00 94.88 466 PHE A C 1
ATOM 3736 O O . PHE A 1 466 ? 12.703 -5.533 -19.770 1.00 94.88 466 PHE A O 1
ATOM 3743 N N . PHE A 1 467 ? 14.686 -6.349 -19.084 1.00 96.94 467 PHE A N 1
ATOM 3744 C CA . PHE A 1 467 ? 14.089 -7.352 -18.202 1.00 96.94 467 PHE A CA 1
ATOM 3745 C C . PHE A 1 467 ? 13.449 -6.702 -16.975 1.00 96.94 467 PHE A C 1
ATOM 3747 O O . PHE A 1 467 ? 12.296 -7.006 -16.679 1.00 96.94 467 PHE A O 1
ATOM 3754 N N . ALA A 1 468 ? 14.143 -5.771 -16.315 1.00 96.19 468 ALA A N 1
ATOM 3755 C CA . ALA A 1 468 ? 13.642 -5.050 -15.148 1.00 96.19 468 ALA A CA 1
ATOM 3756 C C . ALA A 1 468 ? 12.332 -4.293 -15.443 1.00 96.19 468 ALA A C 1
ATOM 3758 O O . ALA A 1 468 ? 11.401 -4.342 -14.646 1.00 96.19 468 ALA A O 1
ATOM 3759 N N . GLU A 1 469 ? 12.200 -3.686 -16.625 1.00 94.06 469 GLU A N 1
ATOM 3760 C CA . GLU A 1 469 ? 10.954 -3.062 -17.094 1.00 94.06 469 GLU A CA 1
ATOM 3761 C C . GLU A 1 469 ? 9.786 -4.066 -17.127 1.00 94.06 469 GLU A C 1
ATOM 3763 O O . GLU A 1 469 ? 8.683 -3.778 -16.660 1.00 94.06 469 GLU A O 1
ATOM 3768 N N . ARG A 1 470 ? 10.028 -5.284 -17.626 1.00 96.00 470 ARG A N 1
ATOM 3769 C CA . ARG A 1 470 ? 9.013 -6.352 -17.691 1.00 96.00 470 ARG A CA 1
ATOM 3770 C C . ARG A 1 470 ? 8.663 -6.910 -16.318 1.00 96.00 470 ARG A C 1
ATOM 3772 O O . ARG A 1 470 ? 7.568 -7.453 -16.155 1.00 96.00 470 ARG A O 1
ATOM 3779 N N . MET A 1 471 ? 9.544 -6.760 -15.329 1.00 97.50 471 MET A N 1
ATOM 3780 C CA . MET A 1 471 ? 9.320 -7.286 -13.984 1.00 97.50 471 MET A CA 1
ATOM 3781 C C . MET A 1 471 ? 8.137 -6.613 -13.287 1.00 97.50 471 MET A C 1
ATOM 3783 O O . MET A 1 471 ? 7.448 -7.285 -12.524 1.00 97.50 471 MET A O 1
ATOM 3787 N N . LEU A 1 472 ? 7.799 -5.362 -13.624 1.00 96.38 472 LEU A N 1
ATOM 3788 C CA . LEU A 1 472 ? 6.556 -4.746 -13.150 1.00 96.38 472 LEU A CA 1
ATOM 3789 C C . LEU A 1 472 ? 5.329 -5.546 -13.616 1.00 96.38 472 LEU A C 1
ATOM 3791 O O . LEU A 1 472 ? 4.431 -5.825 -12.830 1.00 96.38 472 LEU A O 1
ATOM 3795 N N . THR A 1 473 ? 5.307 -5.985 -14.877 1.00 96.38 473 THR A N 1
ATOM 3796 C CA . THR A 1 473 ? 4.196 -6.790 -15.417 1.00 96.38 473 THR A CA 1
ATOM 3797 C C . THR A 1 473 ? 4.125 -8.163 -14.750 1.00 96.38 473 THR A C 1
ATOM 3799 O O . THR A 1 473 ? 3.036 -8.609 -14.389 1.00 96.38 473 THR A O 1
ATOM 3802 N N . VAL A 1 474 ? 5.275 -8.813 -14.536 1.00 97.12 474 VAL A N 1
ATOM 3803 C CA . VAL A 1 474 ? 5.363 -10.085 -13.795 1.00 97.12 474 VAL A CA 1
ATOM 3804 C C . VAL A 1 474 ? 4.797 -9.918 -12.385 1.00 97.12 474 VAL A C 1
ATOM 3806 O O . VAL A 1 474 ? 3.930 -10.685 -11.965 1.00 97.12 474 VAL A O 1
ATOM 3809 N N . TRP A 1 475 ? 5.226 -8.873 -11.679 1.00 96.44 475 TRP A N 1
ATOM 3810 C CA . TRP A 1 475 ? 4.804 -8.608 -10.312 1.00 96.44 475 TRP A CA 1
ATOM 3811 C C . TRP A 1 475 ? 3.305 -8.316 -10.201 1.00 96.44 475 TRP A C 1
ATOM 3813 O O . TRP A 1 475 ? 2.619 -8.895 -9.356 1.00 96.44 475 TRP A O 1
ATOM 3823 N N . LEU A 1 476 ? 2.771 -7.484 -11.096 1.00 94.62 476 LEU A N 1
ATOM 3824 C CA . LEU A 1 476 ? 1.346 -7.154 -11.137 1.00 94.62 476 LEU A CA 1
ATOM 3825 C C . LEU A 1 476 ? 0.471 -8.369 -11.462 1.00 94.62 476 LEU A C 1
ATOM 3827 O O . LEU A 1 476 ? -0.566 -8.567 -10.825 1.00 94.62 476 LEU A O 1
ATOM 3831 N N . THR A 1 477 ? 0.909 -9.206 -12.406 1.00 93.12 477 THR A N 1
ATOM 3832 C CA . THR A 1 477 ? 0.187 -10.426 -12.799 1.00 93.12 477 THR A CA 1
ATOM 3833 C C . THR A 1 477 ? 0.118 -11.423 -11.641 1.00 93.12 477 THR A C 1
ATOM 3835 O O . THR A 1 477 ? -0.930 -12.028 -11.409 1.00 93.12 477 THR A O 1
ATOM 3838 N N . ASN A 1 478 ? 1.199 -11.547 -10.865 1.00 94.25 478 ASN A N 1
ATOM 3839 C CA . ASN A 1 478 ? 1.267 -12.485 -9.747 1.00 94.25 478 ASN A CA 1
ATOM 3840 C C . ASN A 1 478 ? 0.424 -12.037 -8.539 1.00 94.25 478 ASN A C 1
ATOM 3842 O O . ASN A 1 478 ? -0.279 -12.846 -7.936 1.00 94.25 478 ASN A O 1
ATOM 3846 N N . ASN A 1 479 ? 0.461 -10.743 -8.195 1.00 88.50 479 ASN A N 1
ATOM 3847 C CA . ASN A 1 479 ? -0.137 -10.225 -6.956 1.00 88.50 479 ASN A CA 1
ATOM 3848 C C . ASN A 1 479 ? -1.608 -9.786 -7.083 1.00 88.50 479 ASN A C 1
ATOM 3850 O O . ASN A 1 479 ? -2.228 -9.458 -6.073 1.00 88.50 479 ASN A O 1
ATOM 3854 N N . ARG A 1 480 ? -2.194 -9.810 -8.292 1.00 82.75 480 ARG A N 1
ATOM 3855 C CA . ARG A 1 480 ? -3.625 -9.525 -8.552 1.00 82.75 480 ARG A CA 1
ATOM 3856 C C . ARG A 1 480 ? -4.127 -8.207 -7.943 1.00 82.75 480 ARG A C 1
ATOM 3858 O O . ARG A 1 480 ? -5.214 -8.148 -7.365 1.00 82.75 480 ARG A O 1
ATOM 3865 N N . LEU A 1 481 ? -3.330 -7.153 -8.075 1.00 87.50 481 LEU A N 1
ATOM 3866 C CA . LEU A 1 481 ? -3.680 -5.819 -7.591 1.00 87.50 481 LEU A CA 1
ATOM 3867 C C . LEU A 1 481 ? -4.794 -5.163 -8.417 1.00 87.50 481 LEU A C 1
ATOM 3869 O O . LEU A 1 481 ? -4.952 -5.449 -9.605 1.00 87.50 481 LEU A O 1
ATOM 3873 N N . ARG A 1 482 ? -5.527 -4.215 -7.816 1.00 88.56 482 ARG A N 1
ATOM 3874 C CA . ARG A 1 482 ? -6.431 -3.322 -8.557 1.00 88.56 482 ARG A CA 1
ATOM 3875 C C . ARG A 1 482 ? -5.609 -2.246 -9.254 1.00 88.56 482 ARG A C 1
ATOM 3877 O O . ARG A 1 482 ? -5.087 -1.335 -8.614 1.00 88.56 482 ARG A O 1
ATOM 3884 N N . ILE A 1 483 ? -5.502 -2.347 -10.572 1.00 95.56 483 ILE A N 1
ATOM 3885 C CA . ILE A 1 483 ? -4.674 -1.453 -11.382 1.00 95.56 483 ILE A CA 1
ATOM 3886 C C . ILE A 1 483 ? -5.550 -0.351 -11.975 1.00 95.56 483 ILE A C 1
ATOM 3888 O O . ILE A 1 483 ? -6.526 -0.634 -12.671 1.00 95.56 483 ILE A O 1
ATOM 3892 N N . LYS A 1 484 ? -5.182 0.911 -11.738 1.00 96.94 484 LYS A N 1
ATOM 3893 C CA . LYS A 1 484 ? -5.710 2.044 -12.495 1.00 96.94 484 LYS A CA 1
ATOM 3894 C C . LYS A 1 484 ? -4.777 2.345 -13.655 1.00 96.94 484 LYS A C 1
ATOM 3896 O O . LYS A 1 484 ? -3.639 2.754 -13.441 1.00 96.94 484 LYS A O 1
ATOM 3901 N N . THR A 1 485 ? -5.272 2.214 -14.879 1.00 96.81 485 THR A N 1
ATOM 3902 C CA . THR A 1 485 ? -4.544 2.673 -16.062 1.00 96.81 485 THR A CA 1
ATOM 3903 C C . THR A 1 485 ? -4.957 4.091 -16.444 1.00 96.81 485 THR A C 1
ATOM 3905 O O . THR A 1 485 ? -6.126 4.480 -16.334 1.00 96.81 485 THR A O 1
ATOM 3908 N N . LEU A 1 486 ? -3.973 4.878 -16.872 1.00 95.69 486 LEU A N 1
ATOM 3909 C CA . LEU A 1 486 ? -4.138 6.236 -17.379 1.00 95.69 486 LEU A CA 1
ATOM 3910 C C . LEU A 1 486 ? -3.388 6.418 -18.709 1.00 95.69 486 LEU A C 1
ATOM 3912 O O . LEU A 1 486 ? -2.469 5.652 -19.021 1.00 95.69 486 LEU A O 1
ATOM 3916 N N . PRO A 1 487 ? -3.767 7.402 -19.535 1.00 93.56 487 PRO A N 1
ATOM 3917 C CA . PRO A 1 487 ? -2.977 7.770 -20.698 1.00 93.56 487 PRO A CA 1
ATOM 3918 C C . PRO A 1 487 ? -1.637 8.417 -20.298 1.00 93.56 487 PRO A C 1
ATOM 3920 O O . PRO A 1 487 ? -1.475 8.965 -19.206 1.00 93.56 487 PRO A O 1
ATOM 3923 N N . ILE A 1 488 ? -0.670 8.354 -21.218 1.00 92.69 488 ILE A N 1
ATOM 3924 C CA . ILE A 1 488 ? 0.611 9.064 -21.121 1.00 92.69 488 ILE A CA 1
ATOM 3925 C C . ILE A 1 488 ? 0.538 10.330 -21.970 1.00 92.69 488 ILE A C 1
ATOM 3927 O O . ILE A 1 488 ? 0.171 10.269 -23.145 1.00 92.69 488 ILE A O 1
ATOM 3931 N N . MET A 1 489 ? 0.957 11.453 -21.394 1.00 91.50 489 MET A N 1
ATOM 3932 C CA . MET A 1 489 ? 1.318 12.661 -22.128 1.00 91.50 489 MET A CA 1
ATOM 3933 C C . MET A 1 489 ? 2.792 12.584 -22.543 1.00 91.50 489 MET A C 1
ATOM 3935 O O . MET A 1 489 ? 3.670 12.390 -21.693 1.00 91.50 489 MET A O 1
ATOM 3939 N N . TYR A 1 490 ? 3.065 12.737 -23.841 1.00 90.56 490 TYR A N 1
ATOM 3940 C CA . TYR A 1 490 ? 4.424 12.755 -24.381 1.00 90.56 490 TYR A CA 1
ATOM 3941 C C . TYR A 1 490 ? 5.000 14.171 -24.428 1.00 90.56 490 TYR A C 1
ATOM 3943 O O . TYR A 1 490 ? 4.308 15.141 -24.740 1.00 90.56 490 TYR A O 1
ATOM 3951 N N . ARG A 1 491 ? 6.301 14.272 -24.151 1.00 85.75 491 ARG A N 1
ATOM 3952 C CA . ARG A 1 491 ? 7.096 15.477 -24.403 1.00 85.75 491 ARG A CA 1
ATOM 3953 C C . ARG A 1 491 ? 7.991 15.292 -25.617 1.00 85.75 491 ARG A C 1
ATOM 3955 O O . ARG A 1 491 ? 9.151 14.905 -25.486 1.00 85.75 491 ARG A O 1
ATOM 3962 N N . ASP A 1 492 ? 7.433 15.570 -26.788 1.00 75.75 492 ASP A N 1
ATOM 3963 C CA . ASP A 1 492 ? 8.165 15.526 -28.060 1.00 75.75 492 ASP A CA 1
ATOM 3964 C C . ASP A 1 492 ? 9.027 16.781 -28.291 1.00 75.75 492 ASP A C 1
ATOM 3966 O O . ASP A 1 492 ? 9.778 16.860 -29.260 1.00 75.75 492 ASP A O 1
ATOM 3970 N N . ASP A 1 493 ? 8.926 17.773 -27.404 1.00 71.44 493 ASP A N 1
ATOM 3971 C CA . ASP A 1 493 ? 9.665 19.032 -27.459 1.00 71.44 493 ASP A CA 1
ATOM 3972 C C . ASP A 1 493 ? 11.113 18.936 -26.936 1.00 71.44 493 ASP A C 1
ATOM 3974 O O . ASP A 1 493 ? 11.833 19.936 -26.994 1.00 71.44 493 ASP A O 1
ATOM 3978 N N . ILE A 1 494 ? 11.547 17.761 -26.441 1.00 68.00 494 ILE A N 1
ATOM 3979 C CA . ILE A 1 494 ? 12.858 17.546 -25.787 1.00 68.00 494 ILE A CA 1
ATOM 3980 C C . ILE A 1 494 ? 13.605 16.254 -26.141 1.00 68.00 494 ILE A C 1
ATOM 3982 O O . ILE A 1 494 ? 13.021 15.154 -26.298 1.00 68.00 494 ILE A O 1
#